Protein AF-A0A3B3VRU5-F1 (afdb_monomer)

Mean predicted aligned error: 12.96 Å

Solvent-accessible surface area (backbone atoms only — not comparable to full-atom values): 30588 Å² total; per-residue (Å²): 140,82,87,90,86,88,90,86,88,82,82,85,86,80,84,82,87,78,90,62,66,72,64,55,58,58,60,64,69,79,74,70,94,53,75,70,61,56,57,57,50,51,57,49,54,54,57,49,52,60,50,53,62,62,59,67,73,73,81,79,79,92,78,93,74,92,75,84,75,77,78,75,64,92,66,73,77,79,86,73,82,81,78,83,82,79,80,85,80,84,88,79,90,84,91,72,79,71,61,56,60,52,54,52,51,54,49,52,51,52,47,51,54,46,44,60,62,65,55,68,66,63,54,54,72,62,42,42,65,52,58,94,87,55,86,78,63,65,59,28,28,26,46,75,42,46,51,53,44,58,51,32,52,82,76,50,78,66,48,46,53,45,30,52,29,46,74,64,35,42,75,80,84,44,52,71,62,55,55,44,50,52,29,51,51,34,24,63,59,24,61,77,54,55,76,64,26,39,51,41,15,54,30,24,50,51,48,39,46,51,51,57,60,68,54,56,45,77,71,66,39,73,70,48,50,51,54,51,50,52,49,36,49,52,27,51,77,69,65,39,54,71,59,24,53,52,43,50,52,36,52,53,52,37,50,52,50,32,44,48,70,78,60,44,58,80,80,65,53,55,74,80,71,66,58,92,61,80,57,64,70,55,85,83,74,55,57,40,56,59,55,26,52,53,52,44,53,56,50,50,61,36,58,62,60,44,50,67,64,31,59,59,48,38,47,78,66,69,46,58,82,72,16,52,45,55,42,52,41,54,50,48,43,48,34,49,14,37,23,52,40,33,66,32,66,71,39,89,47,69,71,55,25,51,52,47,49,55,46,49,57,48,18,35,59,38,17,60,74,55,36,25,42,37,64,33,48,22,50,47,48,19,61,57,26,73,48,52,58,72,52,94,70,58,70,72,56,51,50,55,51,51,63,61,46,54,42,69,36,68,61,84,79,25,41,56,38,54,51,54,57,74,70,52,64,78,40,37,41,71,51,57,69,59,58,50,50,50,42,28,47,53,54,75,74,40,65,72,54,39,84,50,99,89,41,80,19,39,28,39,53,50,35,46,57,49,30,56,56,52,50,52,56,53,56,39,58,71,48,74,80,93,71,83,88,55,68,57,60,51,55,51,50,49,88,32,70,87,40,58,55,72,67,58,45,41,52,51,30,40,70,77,49,50,95,86,60,79,75,86,80,83,118

Nearest PDB structures (foldseek):
  6axf-assembly7_M  TM=8.400E-01  e=4.010E-14  Homo sapiens
  6axf-assembly1_A  TM=8.555E-01  e=6.215E-14  Homo sapiens
  6axf-assembly6_K  TM=8.590E-01  e=3.434E-13  Homo sapiens
  6axf-assembly5_I  TM=8.413E-01  e=1.027E-12  Homo sapiens
  6axg-assembly5_I  TM=7.985E-01  e=5.180E-10  Homo sapiens

Radius of gyration: 29.32 Å; Cα contacts (8 Å, |Δi|>4): 488; chains: 1; bounding box: 90×64×86 Å

Secondary structure (DSSP, 8-state):
----------PPPPPP----HHHHHHHGGGS---HHHHHHHHHHHHHHHHHHHHHTSS-S-------PPPPPS------PPPP----------SS-SSHHHHHHHHHHHHHHHHHH---HHHHHHTSEEPPTTS-S-SEEEE-HHHHHHHHTS---HHHHHHHHHHHHHGGGTS-HHHHHHHHHHHHHHHTTS-HHHHHHHHHHHHHHHHHHHT--GGG--HHHHHHHHHHHHHHHHTT-HHHHHHHHHHHHHHHHHHHHHHH-TTTTS-GGGS------S-TTTS-HHHHHHHHHHHHHHHHTT--HHHHHHHHHH--TTTSHHHHHHHHHHHHHHHHHHHHHHT-SSHHHHHHHHHHHHHHHHHHHHTTBHHHHHHHHHHHTSHHHHTS---HHHHHHHHHHHGGG--TTTTHHHHHHHHTPPSS-B--HHHHHHHHHHHHHHS-SEEEETTEEEEEHHHHHHHHHHHHHHHHHTSSPP-----HHHHHHHGGG-----HHHHHHHHHHHS-TTPPPTT--

InterPro domains:
  IPR000651 Ras-like guanine nucleotide exchange factor, N-terminal [PF00618] (139-192)
  IPR000651 Ras-like guanine nucleotide exchange factor, N-terminal [PS50212] (135-259)
  IPR000651 Ras-like guanine nucleotide exchange factor, N-terminal [SM00229] (134-255)
  IPR001895 Ras guanine-nucleotide exchange factors catalytic domain [PF00617] (290-464)
  IPR001895 Ras guanine-nucleotide exchange factors catalytic domain [PS50009] (287-515)
  IPR001895 Ras guanine-nucleotide exchange factors catalytic domain [SM00147] (283-516)
  IPR001895 Ras guanine-nucleotide exchange factors catalytic domain [cd00155] (283-511)
  IPR008937 Ras-like guanine nucleotide exchange factor [PTHR23113] (55-517)
  IPR019804 Ras guanine-nucleotide exchange factor, conserved site [PS00720] (429-462)
  IPR023578 Ras guanine nucleotide exchange factor domain superfamily [SSF48366] (108-517)
  IPR036964 Ras guanine-nucleotide exchange factor, catalytic domain superfamily [G3DSA:1.10.840.10] (280-523)

Structure (mmCIF, N/CA/C/O backbone):
data_AF-A0A3B3VRU5-F1
#
_entry.id   AF-A0A3B3VRU5-F1
#
loop_
_atom_site.group_PDB
_atom_site.id
_atom_site.type_symbol
_atom_site.label_atom_id
_atom_site.label_alt_id
_atom_site.label_comp_id
_atom_site.label_asym_id
_atom_site.label_entity_id
_atom_site.label_seq_id
_atom_site.pdbx_PDB_ins_code
_atom_site.Cartn_x
_atom_site.Cartn_y
_atom_site.Cartn_z
_atom_site.occupancy
_atom_site.B_iso_or_equiv
_atom_site.auth_seq_id
_atom_site.auth_comp_id
_atom_site.auth_asym_id
_atom_site.auth_atom_id
_atom_site.pdbx_PDB_model_num
ATOM 1 N N . MET A 1 1 ? 55.615 -1.677 40.868 1.00 34.28 1 MET A N 1
ATOM 2 C CA . MET A 1 1 ? 55.556 -2.682 39.788 1.00 34.28 1 MET A CA 1
ATOM 3 C C . MET A 1 1 ? 54.368 -3.572 40.085 1.00 34.28 1 MET A C 1
ATOM 5 O O . MET A 1 1 ? 54.437 -4.341 41.033 1.00 34.28 1 MET A O 1
ATOM 9 N N . SER A 1 2 ? 53.266 -3.378 39.364 1.00 26.11 2 SER A N 1
ATOM 10 C CA . SER A 1 2 ? 51.974 -4.005 39.660 1.00 26.11 2 SER A CA 1
ATOM 11 C C . SER A 1 2 ? 51.296 -4.407 38.347 1.00 26.11 2 SER A C 1
ATOM 13 O O . SER A 1 2 ? 51.233 -3.602 37.425 1.00 26.11 2 SER A O 1
ATOM 15 N N . SER A 1 3 ? 50.809 -5.642 38.269 1.00 33.75 3 SER A N 1
ATOM 16 C CA . SER A 1 3 ? 49.682 -6.074 37.409 1.00 33.75 3 SER A CA 1
ATOM 17 C C . SER A 1 3 ? 48.441 -6.255 38.318 1.00 33.75 3 SER A C 1
ATOM 19 O O . SER A 1 3 ? 48.655 -6.178 39.534 1.00 33.75 3 SER A O 1
ATOM 21 N N . PRO A 1 4 ? 47.198 -6.587 37.872 1.00 49.97 4 PRO A N 1
ATOM 22 C CA . PRO A 1 4 ? 46.569 -6.696 36.529 1.00 49.97 4 PRO A CA 1
ATOM 23 C C . PRO A 1 4 ? 45.154 -6.016 36.435 1.00 49.97 4 PRO A C 1
ATOM 25 O O . PRO A 1 4 ? 44.705 -5.446 37.424 1.00 49.97 4 PRO A O 1
ATOM 28 N N . LEU A 1 5 ? 44.439 -6.098 35.285 1.00 29.22 5 LEU A N 1
ATOM 29 C CA . LEU A 1 5 ? 42.984 -6.425 35.108 1.00 29.22 5 LEU A CA 1
ATOM 30 C C . LEU A 1 5 ? 42.350 -5.878 33.796 1.00 29.22 5 LEU A C 1
ATOM 32 O O . LEU A 1 5 ? 42.661 -4.783 33.339 1.00 29.22 5 LEU A O 1
ATOM 36 N N . SER A 1 6 ? 41.443 -6.680 33.220 1.00 31.48 6 SER A N 1
ATOM 37 C CA . SER A 1 6 ? 40.687 -6.503 31.957 1.00 31.48 6 SER A CA 1
ATOM 38 C C . SER A 1 6 ? 39.353 -5.701 32.137 1.00 31.48 6 SER A C 1
ATOM 40 O O . SER A 1 6 ? 39.215 -5.024 33.151 1.00 31.48 6 SER A O 1
ATOM 42 N N . PRO A 1 7 ? 38.359 -5.712 31.206 1.00 51.12 7 PRO A N 1
ATOM 43 C CA . PRO A 1 7 ? 37.972 -4.590 30.328 1.00 51.12 7 PRO A CA 1
ATOM 44 C C . PRO A 1 7 ? 36.558 -3.992 30.589 1.00 51.12 7 PRO A C 1
ATOM 46 O O . PRO A 1 7 ? 35.701 -4.642 31.183 1.00 51.12 7 PRO A O 1
ATOM 49 N N . SER A 1 8 ? 36.241 -2.792 30.067 1.00 28.70 8 SER A N 1
ATOM 50 C CA . SER A 1 8 ? 34.840 -2.319 29.948 1.00 28.70 8 SER A CA 1
ATOM 51 C C . SER A 1 8 ? 34.603 -1.357 28.766 1.00 28.70 8 SER A C 1
ATOM 53 O O . SER A 1 8 ? 35.506 -0.639 28.344 1.00 28.70 8 SER A O 1
ATOM 55 N N . LYS A 1 9 ? 33.384 -1.432 28.208 1.00 39.47 9 LYS A N 1
ATOM 56 C CA . LYS A 1 9 ? 32.845 -0.791 26.991 1.00 39.47 9 LYS A CA 1
ATOM 57 C C . LYS A 1 9 ? 32.364 0.651 27.234 1.00 39.47 9 LYS A C 1
ATOM 59 O O . LYS A 1 9 ? 31.626 0.837 28.193 1.00 39.47 9 LYS A O 1
ATOM 64 N N . THR A 1 10 ? 32.582 1.563 26.276 1.00 30.03 10 THR A N 1
ATOM 65 C CA . THR A 1 10 ? 31.644 2.643 25.860 1.00 30.03 10 THR A CA 1
ATOM 66 C C . THR A 1 10 ? 32.107 3.305 24.539 1.00 30.03 10 THR A C 1
ATOM 68 O O . THR A 1 10 ? 33.309 3.496 24.361 1.00 30.03 10 THR A O 1
ATOM 71 N N . PRO A 1 11 ? 31.200 3.665 23.602 1.00 31.05 11 PRO A N 1
ATOM 72 C CA . PRO A 1 11 ? 31.514 4.520 22.449 1.00 31.05 11 PRO A CA 1
ATOM 73 C C . PRO A 1 11 ? 31.487 6.026 22.821 1.00 31.05 11 PRO A C 1
ATOM 75 O O . PRO A 1 11 ? 30.917 6.381 23.856 1.00 31.05 11 PRO A O 1
ATOM 78 N N . PRO A 1 12 ? 32.106 6.916 22.014 1.00 33.03 12 PRO A N 1
ATOM 79 C CA . PRO A 1 12 ? 32.306 8.332 22.352 1.00 33.03 12 PRO A CA 1
ATOM 80 C C . PRO A 1 12 ? 31.008 9.170 22.288 1.00 33.03 12 PRO A C 1
ATOM 82 O O . PRO A 1 12 ? 30.035 8.747 21.660 1.00 33.03 12 PRO A O 1
ATOM 85 N N . PRO A 1 13 ? 30.966 10.358 22.932 1.00 32.22 13 PRO A N 1
ATOM 86 C CA . PRO A 1 13 ? 29.751 11.164 23.048 1.00 32.22 13 PRO A CA 1
ATOM 87 C C . PRO A 1 13 ? 29.382 11.881 21.738 1.00 32.22 13 PRO A C 1
ATOM 89 O O . PRO A 1 13 ? 30.245 12.269 20.952 1.00 32.22 13 PRO A O 1
ATOM 92 N N . LEU A 1 14 ? 28.076 12.083 21.534 1.00 29.88 14 LEU A N 1
ATOM 93 C CA . LEU A 1 14 ? 27.493 12.851 20.426 1.00 29.88 14 LEU A CA 1
ATOM 94 C C . LEU A 1 14 ? 27.728 14.374 20.591 1.00 29.88 14 LEU A C 1
ATOM 96 O O . LEU A 1 14 ? 27.819 14.844 21.727 1.00 29.88 14 LEU A O 1
ATOM 100 N N . PRO A 1 15 ? 27.764 15.171 19.501 1.00 29.55 15 PRO A N 1
ATOM 101 C CA . PRO A 1 15 ? 27.987 16.620 19.571 1.00 29.55 15 PRO A CA 1
ATOM 102 C C . PRO A 1 15 ? 26.777 17.398 20.123 1.00 29.55 15 PRO A C 1
ATOM 104 O O . PRO A 1 15 ? 25.624 17.017 19.916 1.00 29.55 15 PRO A O 1
ATOM 107 N N . GLU A 1 16 ? 27.032 18.538 20.776 1.00 36.09 16 GLU A N 1
ATOM 108 C CA . GLU A 1 16 ? 26.007 19.408 21.374 1.00 36.09 16 GLU A CA 1
ATOM 109 C C . GLU A 1 16 ? 25.096 20.110 20.342 1.00 36.09 16 GLU A C 1
ATOM 111 O O . GLU A 1 16 ? 25.542 20.626 19.313 1.00 36.09 16 GLU A O 1
ATOM 116 N N . LYS A 1 17 ? 23.794 20.203 20.666 1.00 34.09 17 LYS A N 1
ATOM 117 C CA . LYS A 1 17 ? 22.774 20.953 19.908 1.00 34.09 17 LYS A CA 1
ATOM 118 C C . LYS A 1 17 ? 23.107 22.453 19.875 1.00 34.09 17 LYS A C 1
ATOM 120 O O . LYS A 1 17 ? 22.887 23.160 20.859 1.00 34.09 17 LYS A O 1
ATOM 125 N N . LYS A 1 18 ? 23.554 22.977 18.730 1.00 31.97 18 LYS A N 1
ATOM 126 C CA . LYS A 1 18 ? 23.749 24.424 18.540 1.00 31.97 18 LYS A CA 1
ATOM 127 C C . LYS A 1 18 ? 22.417 25.172 18.376 1.00 31.97 18 LYS A C 1
ATOM 129 O O . LYS A 1 18 ? 21.636 24.920 17.462 1.00 31.97 18 LYS A O 1
ATOM 134 N N . ARG A 1 19 ? 22.196 26.136 19.275 1.00 38.50 19 ARG A N 1
ATOM 135 C CA . ARG A 1 19 ? 21.151 27.173 19.267 1.00 38.50 19 ARG A CA 1
ATOM 136 C C . ARG A 1 19 ? 21.470 28.258 18.224 1.00 38.50 19 ARG A C 1
ATOM 138 O O . ARG A 1 19 ? 22.188 29.182 18.572 1.00 38.50 19 ARG A O 1
ATOM 145 N N . HIS A 1 20 ? 20.917 28.224 17.006 1.00 41.47 20 HIS A N 1
ATOM 146 C CA . HIS A 1 20 ? 21.046 29.373 16.073 1.00 41.47 20 HIS A CA 1
ATOM 147 C C . HIS A 1 20 ? 19.795 29.729 15.244 1.00 41.47 20 HIS A C 1
ATOM 149 O O . HIS A 1 20 ? 19.889 30.504 14.303 1.00 41.47 20 HIS A O 1
ATOM 155 N N . ILE A 1 21 ? 18.595 29.268 15.611 1.00 36.03 21 ILE A N 1
ATOM 156 C CA . ILE A 1 21 ? 17.355 29.689 14.918 1.00 36.03 21 ILE A CA 1
ATOM 157 C C . ILE A 1 21 ? 16.842 31.058 15.405 1.00 36.03 21 ILE A C 1
ATOM 159 O O . ILE A 1 21 ? 16.343 31.856 14.616 1.00 36.03 21 ILE A O 1
ATOM 163 N N . HIS A 1 22 ? 17.019 31.382 16.690 1.00 37.22 22 HIS A N 1
ATOM 164 C CA . HIS A 1 22 ? 16.483 32.625 17.260 1.00 37.22 22 HIS A CA 1
ATOM 165 C C . HIS A 1 22 ? 17.224 33.897 16.811 1.00 37.22 22 HIS A C 1
ATOM 167 O O . HIS A 1 22 ? 16.592 34.942 16.692 1.00 37.22 22 HIS A O 1
ATOM 173 N N . GLN A 1 23 ? 18.528 33.821 16.516 1.00 36.34 23 GLN A N 1
ATOM 174 C CA . GLN A 1 23 ? 19.298 34.966 16.002 1.00 36.34 23 GLN A CA 1
ATOM 175 C C . GLN A 1 23 ? 19.012 35.249 14.521 1.00 36.34 23 GLN A C 1
ATOM 177 O O . GLN A 1 23 ? 18.953 36.411 14.129 1.00 36.34 23 GLN A O 1
ATOM 182 N N . TYR A 1 24 ? 18.758 34.208 13.721 1.00 36.25 24 TYR A N 1
ATOM 183 C CA . TYR A 1 24 ? 18.378 34.348 12.313 1.00 36.25 24 TYR A CA 1
ATOM 184 C C . TYR A 1 24 ? 16.998 35.012 12.162 1.00 36.25 24 TYR A C 1
ATOM 186 O O . TYR A 1 24 ? 16.831 35.952 11.390 1.00 36.25 24 TYR A O 1
ATOM 194 N N . LEU A 1 25 ? 16.028 34.616 12.994 1.00 37.03 25 LEU A N 1
ATOM 195 C CA . LEU A 1 25 ? 14.674 35.187 12.978 1.00 37.03 25 LEU A CA 1
ATOM 196 C C . LEU A 1 25 ? 14.612 36.644 13.464 1.00 37.03 25 LEU A C 1
ATOM 198 O O . LEU A 1 25 ? 13.723 37.391 13.059 1.00 37.03 25 LEU A O 1
ATOM 202 N N . GLN A 1 26 ? 15.555 37.064 14.311 1.00 39.06 26 GLN A N 1
ATOM 203 C CA . GLN A 1 26 ? 15.645 38.450 14.768 1.00 39.06 26 GLN A CA 1
ATOM 204 C C . GLN A 1 26 ? 16.220 39.369 13.676 1.00 39.06 26 GLN A C 1
ATOM 206 O O . GLN A 1 26 ? 15.768 40.505 13.544 1.00 39.06 26 GLN A O 1
ATOM 211 N N . PHE A 1 27 ? 17.128 38.857 12.839 1.00 36.03 27 PHE A N 1
ATOM 212 C CA . PHE A 1 27 ? 17.710 39.579 11.703 1.00 36.03 27 PHE A CA 1
ATOM 213 C C . PHE A 1 27 ? 16.701 39.814 10.563 1.00 36.03 27 PHE A C 1
ATOM 215 O O . PHE A 1 27 ? 16.654 40.897 9.989 1.00 36.03 27 PHE A O 1
ATOM 222 N N . CYS A 1 28 ? 15.814 38.852 10.286 1.00 35.50 28 CYS A N 1
ATOM 223 C CA . CYS A 1 28 ? 14.777 39.000 9.253 1.00 35.50 28 CYS A CA 1
ATOM 224 C C . CYS A 1 28 ? 13.657 39.994 9.622 1.00 35.50 28 CYS A C 1
ATOM 226 O O . CYS A 1 28 ? 12.897 40.412 8.754 1.00 35.50 28 CYS A O 1
ATOM 228 N N . SER A 1 29 ? 13.538 40.380 10.897 1.00 40.06 29 SER A N 1
ATOM 229 C CA . SER A 1 29 ? 12.458 41.259 11.375 1.00 40.06 29 SER A CA 1
ATOM 230 C C . SER A 1 29 ? 12.711 42.754 11.155 1.00 40.06 29 SER A C 1
ATOM 232 O O . SER A 1 29 ? 11.785 43.553 11.280 1.00 40.06 29 SER A O 1
ATOM 234 N N . THR A 1 30 ? 13.939 43.150 10.812 1.00 36.44 30 THR A N 1
ATOM 235 C CA . THR A 1 30 ? 14.315 44.565 10.651 1.00 36.44 30 THR A CA 1
ATOM 236 C C . THR A 1 30 ? 14.252 45.072 9.209 1.00 36.44 30 THR A C 1
ATOM 238 O O . THR A 1 30 ? 14.531 46.247 8.988 1.00 36.44 30 THR A O 1
ATOM 241 N N . SER A 1 31 ? 13.871 44.232 8.238 1.00 36.88 31 SER A N 1
ATOM 242 C CA . SER A 1 31 ? 14.140 44.518 6.817 1.00 36.88 31 SER A CA 1
ATOM 243 C C . SER A 1 31 ? 12.941 44.438 5.862 1.00 36.88 31 SER A C 1
ATOM 245 O O . SER A 1 31 ? 13.142 44.580 4.662 1.00 36.88 31 SER A O 1
ATOM 247 N N . SER A 1 32 ? 11.701 44.246 6.327 1.00 33.94 32 SER A N 1
ATOM 248 C CA . SER A 1 32 ? 10.540 44.138 5.422 1.00 33.94 32 SER A CA 1
ATOM 249 C C . SER A 1 32 ? 9.466 45.194 5.698 1.00 33.94 32 SER A C 1
ATOM 251 O O . SER A 1 32 ? 8.783 45.151 6.721 1.00 33.94 32 SER A O 1
ATOM 253 N N . THR A 1 33 ? 9.276 46.109 4.751 1.00 36.38 33 THR A N 1
ATOM 254 C CA . THR A 1 33 ? 8.249 47.166 4.720 1.00 36.38 33 THR A CA 1
ATOM 255 C C . THR A 1 33 ? 6.946 46.717 4.036 1.00 36.38 33 THR A C 1
ATOM 257 O O . THR A 1 33 ? 6.311 47.504 3.340 1.00 36.38 33 THR A O 1
ATOM 260 N N . ASP A 1 34 ? 6.514 45.465 4.237 1.00 36.16 34 ASP A N 1
ATOM 261 C CA . ASP A 1 34 ? 5.247 44.952 3.687 1.00 36.16 34 ASP A CA 1
ATOM 262 C C . ASP A 1 34 ? 4.139 44.891 4.772 1.00 36.16 34 ASP A C 1
ATOM 264 O O . ASP A 1 34 ? 4.227 44.088 5.711 1.00 36.16 34 ASP A O 1
ATOM 268 N N . PRO A 1 35 ? 3.075 45.718 4.678 1.00 35.81 35 PRO A N 1
ATOM 269 C CA . PRO A 1 35 ? 1.989 45.773 5.662 1.00 35.81 35 PRO A CA 1
ATOM 270 C C . PRO A 1 35 ? 1.140 44.493 5.764 1.00 35.81 35 PRO A C 1
ATOM 272 O O . PRO A 1 35 ? 0.419 44.317 6.751 1.00 35.81 35 PRO A O 1
ATOM 275 N N . SER A 1 36 ? 1.207 43.586 4.783 1.00 37.16 36 SER A N 1
ATOM 276 C CA . SER A 1 36 ? 0.419 42.343 4.778 1.00 37.16 36 SER A CA 1
ATOM 277 C C . SER A 1 36 ? 0.991 41.269 5.720 1.00 37.16 36 SER A C 1
ATOM 279 O O . SER A 1 36 ? 0.237 40.543 6.380 1.00 37.16 36 SER A O 1
ATOM 281 N N . ALA A 1 37 ? 2.317 41.239 5.889 1.00 37.03 37 ALA A N 1
ATOM 282 C CA . ALA A 1 37 ? 3.015 40.307 6.774 1.00 37.03 37 ALA A CA 1
ATOM 283 C C . ALA A 1 37 ? 2.797 40.635 8.264 1.00 37.03 37 ALA A C 1
ATOM 285 O O . ALA A 1 37 ? 2.661 39.736 9.098 1.00 37.03 37 ALA A O 1
ATOM 286 N N . VAL A 1 38 ? 2.678 41.924 8.605 1.00 40.56 38 VAL A N 1
ATOM 287 C CA . VAL A 1 38 ? 2.498 42.402 9.988 1.00 40.56 38 VAL A CA 1
ATOM 288 C C . VAL A 1 38 ? 1.123 42.014 10.555 1.00 40.56 38 VAL A C 1
ATOM 290 O O . VAL A 1 38 ? 1.028 41.607 11.715 1.00 40.56 38 VAL A O 1
ATOM 293 N N . SER A 1 39 ? 0.065 42.047 9.734 1.00 37.56 39 SER A N 1
ATOM 294 C CA . SER A 1 39 ? -1.302 41.678 10.148 1.00 37.56 39 SER A CA 1
ATOM 295 C C . SER A 1 39 ? -1.451 40.173 10.419 1.00 37.56 39 SER A C 1
ATOM 297 O O . SER A 1 39 ? -2.087 39.760 11.397 1.00 37.56 39 SER A O 1
ATOM 299 N N . PHE A 1 40 ? -0.791 39.337 9.609 1.00 37.28 40 PHE A N 1
ATOM 300 C CA . PHE A 1 40 ? -0.742 37.889 9.820 1.00 37.28 40 PHE A CA 1
ATOM 301 C C . PHE A 1 40 ? 0.038 37.537 11.102 1.00 37.28 40 PHE A C 1
ATOM 303 O O . PHE A 1 40 ? -0.410 36.711 11.901 1.00 37.28 40 PHE A O 1
ATOM 310 N N . TYR A 1 41 ? 1.147 38.239 11.369 1.00 38.81 41 TYR A N 1
ATOM 311 C CA . TYR A 1 41 ? 1.966 38.041 12.570 1.00 38.81 41 TYR A CA 1
ATOM 312 C C . TYR A 1 41 ? 1.297 38.545 13.862 1.00 38.81 41 TYR A C 1
ATOM 314 O O . TYR A 1 41 ? 1.466 37.943 14.925 1.00 38.81 41 TYR A O 1
ATOM 322 N N . GLN A 1 42 ? 0.483 39.605 13.796 1.00 35.25 42 GLN A N 1
ATOM 323 C CA . GLN A 1 42 ? -0.327 40.061 14.933 1.00 35.25 42 GLN A CA 1
ATOM 324 C C . GLN A 1 42 ? -1.425 39.054 15.299 1.00 35.25 42 GLN A C 1
ATOM 326 O O . GLN A 1 42 ? -1.607 38.776 16.485 1.00 35.25 42 GLN A O 1
ATOM 331 N N . LYS A 1 43 ? -2.088 38.429 14.313 1.00 39.66 43 LYS A N 1
ATOM 332 C CA . LYS A 1 43 ? -3.032 37.319 14.559 1.00 39.66 43 LYS A CA 1
ATOM 333 C C . LYS A 1 43 ? -2.345 36.089 15.160 1.00 39.66 43 LYS A C 1
ATOM 335 O O . LYS A 1 43 ? -2.922 35.436 16.029 1.00 39.66 43 LYS A O 1
ATOM 340 N N . TYR A 1 44 ? -1.107 35.807 14.753 1.00 35.62 44 TYR A N 1
ATOM 341 C CA . TYR A 1 44 ? -0.309 34.715 15.313 1.00 35.62 44 TYR A CA 1
ATOM 342 C C . TYR A 1 44 ? 0.115 34.985 16.772 1.00 35.62 44 TYR A C 1
ATOM 344 O O . TYR A 1 44 ? -0.056 34.123 17.631 1.00 35.62 44 TYR A O 1
ATOM 352 N N . LYS A 1 45 ? 0.559 36.209 17.102 1.00 32.06 45 LYS A N 1
ATOM 353 C CA . LYS A 1 45 ? 0.917 36.609 18.481 1.00 32.06 45 LYS A CA 1
ATOM 354 C C . LYS A 1 45 ? -0.264 36.646 19.457 1.00 32.06 45 LYS A C 1
ATOM 356 O O . LYS A 1 45 ? -0.052 36.467 20.654 1.00 32.06 45 LYS A O 1
ATOM 361 N N . VAL A 1 46 ? -1.484 36.909 18.985 1.00 39.09 46 VAL A N 1
ATOM 362 C CA . VAL A 1 46 ? -2.690 36.840 19.833 1.00 39.09 46 VAL A CA 1
ATOM 363 C C . VAL A 1 46 ? -3.008 35.380 20.175 1.00 39.09 46 VAL A C 1
ATOM 365 O O . VAL A 1 46 ? -3.160 35.069 21.350 1.00 39.09 46 VAL A O 1
ATOM 368 N N . ARG A 1 47 ? -2.934 34.462 19.197 1.00 34.16 47 ARG A N 1
ATOM 369 C CA . ARG A 1 47 ? -3.073 33.010 19.438 1.00 34.16 47 ARG A CA 1
ATOM 370 C C . ARG A 1 47 ? -1.998 32.429 20.361 1.00 34.16 47 ARG A C 1
ATOM 372 O O . ARG A 1 47 ? -2.296 31.532 21.140 1.00 34.16 47 ARG A O 1
ATOM 379 N N . GLN A 1 48 ? -0.768 32.940 20.295 1.00 30.75 48 GLN A N 1
ATOM 380 C CA . GLN A 1 48 ? 0.326 32.469 21.147 1.00 30.75 48 GLN A CA 1
ATOM 381 C C . GLN A 1 48 ? 0.195 32.969 22.598 1.00 30.75 48 GLN A C 1
ATOM 383 O O . GLN A 1 48 ? 0.487 32.223 23.524 1.00 30.75 48 GLN A O 1
ATOM 388 N N . ARG A 1 49 ? -0.347 34.180 22.824 1.00 32.94 49 ARG A N 1
ATOM 389 C CA . ARG A 1 49 ? -0.664 34.668 24.182 1.00 32.94 49 ARG A CA 1
ATOM 390 C C . ARG A 1 49 ? -1.790 33.875 24.855 1.00 32.94 49 ARG A C 1
ATOM 392 O O . ARG A 1 49 ? -1.745 33.689 26.070 1.00 32.94 49 ARG A O 1
ATOM 399 N N . ASP A 1 50 ? -2.748 33.374 24.076 1.00 36.03 50 ASP A N 1
ATOM 400 C CA . ASP A 1 50 ? -3.824 32.508 24.577 1.00 36.03 50 ASP A CA 1
ATOM 401 C C . ASP A 1 50 ? -3.317 31.088 24.903 1.00 36.03 50 ASP A C 1
ATOM 403 O O . ASP A 1 50 ? -3.812 30.458 25.837 1.00 36.03 50 ASP A O 1
ATOM 407 N N . GLN A 1 51 ? -2.274 30.609 24.209 1.00 36.12 51 GLN A N 1
ATOM 408 C CA . GLN A 1 51 ? -1.589 29.345 24.524 1.00 36.12 51 GLN A CA 1
ATOM 409 C C . GLN A 1 51 ? -0.635 29.462 25.727 1.00 36.12 51 GLN A C 1
ATOM 411 O O . GLN A 1 51 ? -0.632 28.583 26.588 1.00 36.12 51 GLN A O 1
ATOM 416 N N . ASP A 1 52 ? 0.108 30.564 25.867 1.00 31.16 52 ASP A N 1
ATOM 417 C CA . ASP A 1 52 ? 1.025 30.770 27.002 1.00 31.16 52 ASP A CA 1
ATOM 418 C C . ASP A 1 52 ? 0.277 31.039 28.323 1.00 31.16 52 ASP A C 1
ATOM 420 O O . ASP A 1 52 ? 0.770 30.702 29.402 1.00 31.16 52 ASP A O 1
ATOM 424 N N . SER A 1 53 ? -0.951 31.568 28.252 1.00 32.12 53 SER A N 1
ATOM 425 C CA . SER A 1 53 ? -1.827 31.738 29.423 1.00 32.12 53 SER A CA 1
ATOM 426 C C . SER A 1 53 ? -2.406 30.406 29.924 1.00 32.12 53 SER A C 1
ATOM 428 O O . SER A 1 53 ? -2.705 30.274 31.109 1.00 32.12 53 SER A O 1
ATOM 430 N N . ALA A 1 54 ? -2.518 29.399 29.047 1.00 34.09 54 ALA A N 1
ATOM 431 C CA . ALA A 1 54 ? -2.917 28.041 29.416 1.00 34.09 54 ALA A CA 1
ATOM 432 C C . ALA A 1 54 ? -1.749 27.219 29.995 1.00 34.09 54 ALA A C 1
ATOM 434 O O . ALA A 1 54 ? -1.973 26.365 30.848 1.00 34.09 54 ALA A O 1
ATOM 435 N N . HIS A 1 55 ? -0.506 27.514 29.598 1.00 32.50 55 HIS A N 1
ATOM 436 C CA . HIS A 1 55 ? 0.691 26.818 30.084 1.00 32.50 55 HIS A CA 1
ATOM 437 C C . HIS A 1 55 ? 1.244 27.336 31.426 1.00 32.50 55 HIS A C 1
ATOM 439 O O . HIS A 1 55 ? 2.058 26.652 32.046 1.00 32.50 55 HIS A O 1
ATOM 445 N N . GLN A 1 56 ? 0.800 28.495 31.930 1.00 27.80 56 GLN A N 1
ATOM 446 C CA . GLN A 1 56 ? 1.252 29.014 33.234 1.00 27.80 56 GLN A CA 1
ATOM 447 C C . GLN A 1 56 ? 0.499 28.465 34.457 1.00 27.80 56 GLN A C 1
ATOM 449 O O . GLN A 1 56 ? 0.954 28.691 35.577 1.00 27.80 56 GLN A O 1
ATOM 454 N N . LEU A 1 57 ? -0.591 27.704 34.287 1.00 30.23 57 LEU A N 1
ATOM 455 C CA . LEU A 1 57 ? -1.261 27.035 35.415 1.00 30.23 57 LEU A CA 1
ATOM 456 C C . LEU A 1 57 ? -0.775 25.599 35.689 1.00 30.23 57 LEU A C 1
ATOM 458 O O . LEU A 1 57 ? -1.121 25.050 36.732 1.00 30.23 57 LEU A O 1
ATOM 462 N N . ASP A 1 58 ? 0.063 25.016 34.825 1.00 29.91 58 ASP A N 1
ATOM 463 C CA . ASP A 1 58 ? 0.551 23.631 34.969 1.00 29.91 58 ASP A CA 1
ATOM 464 C C . ASP A 1 58 ? 1.825 23.494 35.829 1.00 29.91 58 ASP A C 1
ATOM 466 O O . ASP A 1 58 ? 2.248 22.385 36.159 1.00 29.91 58 ASP A O 1
ATOM 470 N N . HIS A 1 59 ? 2.436 24.600 36.264 1.00 27.81 59 HIS A N 1
ATOM 471 C CA . HIS A 1 59 ? 3.622 24.573 37.123 1.00 27.81 59 HIS A CA 1
ATOM 472 C C . HIS A 1 59 ? 3.296 24.851 38.589 1.00 27.81 59 HIS A C 1
ATOM 474 O O . HIS A 1 59 ? 3.818 25.793 39.161 1.00 27.81 59 HIS A O 1
ATOM 480 N N . LEU A 1 60 ? 2.477 24.006 39.216 1.00 27.41 60 LEU A N 1
ATOM 481 C CA . LEU A 1 60 ? 2.478 23.780 40.668 1.00 27.41 60 LEU A CA 1
ATOM 482 C C . LEU A 1 60 ? 1.748 22.457 40.953 1.00 27.41 60 LEU A C 1
ATOM 484 O O . LEU A 1 60 ? 0.550 22.442 41.209 1.00 27.41 60 LEU A O 1
ATOM 488 N N . THR A 1 61 ? 2.458 21.331 40.860 1.00 26.34 61 THR A N 1
ATOM 489 C CA . THR A 1 61 ? 2.473 20.222 41.842 1.00 26.34 61 THR A CA 1
ATOM 490 C C . THR A 1 61 ? 3.154 18.995 41.233 1.00 26.34 61 THR A C 1
ATOM 492 O O . THR A 1 61 ? 2.675 18.342 40.315 1.00 26.34 61 THR A O 1
ATOM 495 N N . THR A 1 62 ? 4.331 18.699 41.767 1.00 28.17 62 THR A N 1
ATOM 496 C CA . THR A 1 62 ? 5.129 17.503 41.507 1.00 28.17 62 THR A CA 1
ATOM 497 C C . THR A 1 62 ? 4.515 16.277 42.184 1.00 28.17 62 THR A C 1
ATOM 499 O O . THR A 1 62 ? 4.276 16.302 43.390 1.00 28.17 62 THR A O 1
ATOM 502 N N . GLY A 1 63 ? 4.350 15.188 41.433 1.00 22.23 63 GLY A N 1
ATOM 503 C CA . GLY A 1 63 ? 4.034 13.855 41.949 1.00 22.23 63 GLY A CA 1
ATOM 504 C C . GLY A 1 63 ? 4.318 12.790 40.888 1.00 22.23 63 GLY A C 1
ATOM 505 O O . GLY A 1 63 ? 3.634 12.720 39.875 1.00 22.23 63 GLY A O 1
ATOM 506 N N . SER A 1 64 ? 5.377 12.014 41.102 1.00 26.91 64 SER A N 1
ATOM 507 C CA . SER A 1 64 ? 5.992 11.078 40.156 1.00 26.91 64 SER A CA 1
ATOM 508 C C . SER A 1 64 ? 5.122 9.866 39.785 1.00 26.91 64 SER A C 1
ATOM 510 O O . SER A 1 64 ? 4.693 9.131 40.670 1.00 26.91 64 SER A O 1
ATOM 512 N N . ALA A 1 65 ? 4.979 9.592 38.482 1.00 23.20 65 ALA A N 1
ATOM 513 C CA . ALA A 1 65 ? 4.823 8.256 37.881 1.00 23.20 65 ALA A CA 1
ATOM 514 C C . ALA A 1 65 ? 5.118 8.336 36.361 1.00 23.20 65 ALA A C 1
ATOM 516 O O . ALA A 1 65 ? 4.789 9.354 35.746 1.00 23.20 65 ALA A O 1
ATOM 517 N N . PRO A 1 66 ? 5.744 7.319 35.735 1.00 24.28 66 PRO A N 1
ATOM 518 C CA . PRO A 1 66 ? 6.106 7.366 34.321 1.00 24.28 66 PRO A CA 1
ATOM 519 C C . PRO A 1 66 ? 4.859 7.119 33.458 1.00 24.28 66 PRO A C 1
ATOM 521 O O . PRO A 1 66 ? 4.226 6.073 33.556 1.00 24.28 66 PRO A O 1
ATOM 524 N N . SER A 1 67 ? 4.489 8.091 32.624 1.00 24.61 67 SER A N 1
ATOM 525 C CA . SER A 1 67 ? 3.382 7.973 31.671 1.00 24.61 67 SER A CA 1
ATOM 526 C C . SER A 1 67 ? 3.946 7.699 30.282 1.00 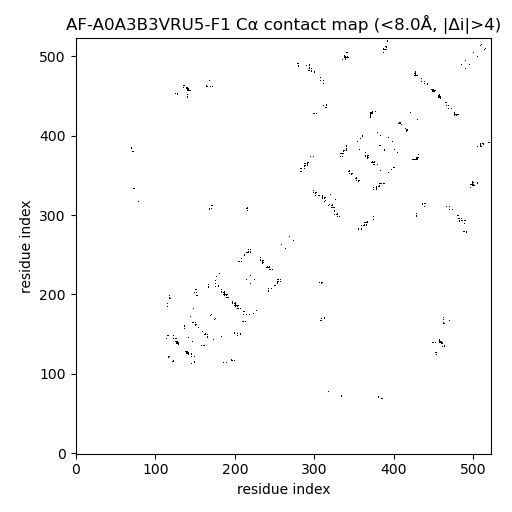24.61 67 SER A C 1
ATOM 528 O O . SER A 1 67 ? 4.599 8.563 29.699 1.00 24.61 67 SER A O 1
ATOM 530 N N . VAL A 1 68 ? 3.655 6.520 29.734 1.00 32.53 68 VAL A N 1
ATOM 531 C CA . VAL A 1 68 ? 3.703 6.286 28.285 1.00 32.53 68 VAL A CA 1
ATOM 532 C C . VAL A 1 68 ? 2.602 7.153 27.666 1.00 32.53 68 VAL A C 1
ATOM 534 O O . VAL A 1 68 ? 1.466 7.159 28.144 1.00 32.53 68 VAL A O 1
ATOM 537 N N . GLY A 1 69 ? 2.964 7.993 26.696 1.00 30.94 69 GLY A N 1
ATOM 538 C CA . GLY A 1 69 ? 2.028 8.899 26.030 1.00 30.94 69 GLY A CA 1
ATOM 539 C C . GLY A 1 69 ? 1.023 8.140 25.153 1.00 30.94 69 GLY A C 1
ATOM 540 O O . GLY A 1 69 ? 1.315 7.025 24.725 1.00 30.94 69 GLY A O 1
ATOM 541 N N . PRO A 1 70 ? -0.157 8.718 24.874 1.00 36.44 70 PRO A N 1
ATOM 542 C CA . PRO A 1 70 ? -1.138 8.093 23.999 1.00 36.44 70 PRO A CA 1
ATOM 543 C C . PRO A 1 70 ? -0.587 7.919 22.578 1.00 36.44 70 PRO A C 1
ATOM 545 O O . PRO A 1 70 ? 0.023 8.841 22.033 1.00 36.44 70 PRO A O 1
ATOM 548 N N . PHE A 1 71 ? -0.836 6.757 21.968 1.00 41.22 71 PHE A N 1
ATOM 549 C CA . PHE A 1 71 ? -0.585 6.550 20.545 1.00 41.22 71 PHE A CA 1
ATOM 550 C C . PHE A 1 71 ? -1.487 7.493 19.740 1.00 41.22 71 PHE A C 1
ATOM 552 O O . PHE A 1 71 ? -2.710 7.463 19.925 1.00 41.22 71 PHE A O 1
ATOM 559 N N . PRO A 1 72 ? -0.937 8.336 18.854 1.00 32.22 72 PRO A N 1
ATOM 560 C CA . PRO A 1 72 ? -1.778 9.048 17.915 1.00 32.22 72 PRO A CA 1
ATOM 561 C C . PRO A 1 72 ? -2.412 8.019 16.963 1.00 32.22 72 PRO A C 1
ATOM 563 O O . PRO A 1 72 ? -1.763 7.053 16.554 1.00 32.22 72 PRO A O 1
ATOM 566 N N . ALA A 1 73 ? -3.678 8.244 16.586 1.00 34.75 73 ALA A N 1
ATOM 567 C CA . ALA A 1 73 ? -4.233 7.723 15.328 1.00 34.75 73 ALA A CA 1
ATOM 568 C C . ALA A 1 73 ? -3.214 7.971 14.196 1.00 34.75 73 ALA A C 1
ATOM 570 O O . ALA A 1 73 ? -2.390 8.865 14.390 1.00 34.75 73 ALA A O 1
ATOM 571 N N . PRO A 1 74 ? -3.215 7.242 13.061 1.00 34.53 74 PRO A N 1
ATOM 572 C CA . PRO A 1 74 ? -2.258 7.466 11.979 1.00 34.53 74 PRO A CA 1
ATOM 573 C C . PRO A 1 74 ? -2.291 8.939 11.566 1.00 34.53 74 PRO A C 1
ATOM 575 O O . PRO A 1 74 ? -3.114 9.384 10.772 1.00 34.53 74 PRO A O 1
ATOM 578 N N . ALA A 1 75 ? -1.412 9.720 12.181 1.00 35.84 75 ALA A N 1
ATOM 579 C CA . ALA A 1 75 ? -1.236 11.111 11.894 1.00 35.84 75 ALA A CA 1
ATOM 580 C C . ALA A 1 75 ? -0.314 11.069 10.699 1.00 35.84 75 ALA A C 1
ATOM 582 O O . ALA A 1 75 ? 0.854 10.683 10.815 1.00 35.84 75 ALA A O 1
ATOM 583 N N . LEU A 1 76 ? -0.880 11.402 9.541 1.00 36.72 76 LEU A N 1
ATOM 584 C CA . LEU A 1 76 ? -0.085 11.726 8.374 1.00 36.72 76 LEU A CA 1
ATOM 585 C C . LEU A 1 76 ? 1.035 12.663 8.844 1.00 36.72 76 LEU A C 1
ATOM 587 O O . LEU A 1 76 ? 0.749 13.611 9.591 1.00 36.72 76 LEU A O 1
ATOM 591 N N . PRO A 1 77 ? 2.302 12.387 8.495 1.00 32.75 77 PRO A N 1
ATOM 592 C CA . PRO A 1 77 ? 3.391 13.265 8.884 1.00 32.75 77 PRO A CA 1
ATOM 593 C C . PRO A 1 77 ? 3.035 14.709 8.494 1.00 32.75 77 PRO A C 1
ATOM 595 O O . PRO A 1 77 ? 2.438 14.929 7.439 1.00 32.75 77 PRO A O 1
ATOM 598 N N . PRO A 1 78 ? 3.321 15.709 9.342 1.00 31.92 78 PRO A N 1
ATOM 599 C CA . PRO A 1 78 ? 2.892 17.074 9.071 1.00 31.92 78 PRO A CA 1
ATOM 600 C C . PRO A 1 78 ? 3.478 17.571 7.742 1.00 31.92 78 PRO A C 1
ATOM 602 O O . PRO A 1 78 ? 4.693 17.500 7.545 1.00 31.92 78 PRO A O 1
ATOM 605 N N . LYS A 1 79 ? 2.619 18.118 6.862 1.00 33.38 79 LYS A N 1
ATOM 606 C CA . LYS A 1 79 ? 3.003 18.764 5.594 1.00 33.38 79 LYS A CA 1
ATOM 607 C C . LYS A 1 79 ? 4.081 19.821 5.859 1.00 33.38 79 LYS A C 1
ATOM 609 O O . LYS A 1 79 ? 3.780 20.921 6.326 1.00 33.38 79 LYS A O 1
ATOM 614 N N . LYS A 1 80 ? 5.343 19.521 5.547 1.00 31.36 80 LYS A N 1
ATOM 615 C CA . LYS A 1 80 ? 6.379 20.553 5.425 1.00 31.36 80 LYS A CA 1
ATOM 616 C C . LYS A 1 80 ? 6.285 21.136 4.020 1.00 31.36 80 LYS A C 1
ATOM 618 O O . LYS A 1 80 ? 6.504 20.425 3.047 1.00 31.36 80 LYS A O 1
ATOM 623 N N . LYS A 1 81 ? 5.967 22.432 3.921 1.00 29.66 81 LYS A N 1
ATOM 624 C CA . LYS A 1 81 ? 6.179 23.206 2.690 1.00 29.66 81 LYS A CA 1
ATOM 625 C C . LYS A 1 81 ? 7.655 23.080 2.305 1.00 29.66 81 LYS A C 1
ATOM 627 O O . LYS A 1 81 ? 8.512 23.498 3.083 1.00 29.66 81 LYS A O 1
ATOM 632 N N . GLN A 1 82 ? 7.933 22.503 1.141 1.00 29.44 82 GLN A N 1
ATOM 633 C CA . GLN A 1 82 ? 9.232 22.643 0.495 1.00 29.44 82 GLN A CA 1
ATOM 634 C C . GLN A 1 82 ? 9.422 24.129 0.163 1.00 29.44 82 GLN A C 1
ATOM 636 O O . GLN A 1 82 ? 8.562 24.750 -0.457 1.00 29.44 82 GLN A O 1
ATOM 641 N N . GLN A 1 83 ? 10.496 24.715 0.689 1.00 28.42 83 GLN A N 1
ATOM 642 C CA . GLN A 1 83 ? 11.027 25.977 0.195 1.00 28.42 83 GLN A CA 1
ATOM 643 C C . GLN A 1 83 ? 11.836 25.648 -1.055 1.00 28.42 83 GLN A C 1
ATOM 645 O O . GLN A 1 83 ? 12.822 24.918 -0.962 1.00 28.42 83 GLN A O 1
ATOM 650 N N . ASP A 1 84 ? 11.407 26.186 -2.192 1.00 26.14 84 ASP A N 1
ATOM 651 C CA . ASP A 1 84 ? 12.231 26.287 -3.388 1.00 26.14 84 ASP A CA 1
ATOM 652 C C . ASP A 1 84 ? 13.470 27.123 -3.055 1.00 26.14 84 ASP A C 1
ATOM 654 O O . ASP A 1 84 ? 13.376 28.308 -2.727 1.00 26.14 84 ASP A O 1
ATOM 658 N N . THR A 1 85 ? 14.648 26.512 -3.116 1.00 25.78 85 THR A N 1
ATOM 659 C CA . THR A 1 85 ? 15.906 27.253 -3.196 1.00 25.78 85 THR A CA 1
ATOM 660 C C . THR A 1 85 ? 16.072 27.760 -4.624 1.00 25.78 85 THR A C 1
ATOM 662 O O . THR A 1 85 ? 16.588 27.049 -5.483 1.00 25.78 85 THR A O 1
ATOM 665 N N . GLN A 1 86 ? 15.631 28.996 -4.866 1.00 25.72 86 GLN A N 1
ATOM 666 C CA . GLN A 1 86 ? 16.162 29.832 -5.942 1.00 25.72 86 GLN A CA 1
ATOM 667 C C . GLN A 1 86 ? 17.618 30.172 -5.605 1.00 25.72 86 GLN A C 1
ATOM 669 O O . GLN A 1 86 ? 17.901 30.787 -4.579 1.00 25.72 86 GLN A O 1
ATOM 674 N N . SER A 1 87 ? 18.545 29.727 -6.448 1.00 26.53 87 SER A N 1
ATOM 675 C CA . SER A 1 87 ? 19.919 30.216 -6.460 1.00 26.53 87 SER A CA 1
ATOM 676 C C . SER A 1 87 ? 19.963 31.533 -7.233 1.00 26.53 87 SER A C 1
ATOM 678 O O . SER A 1 87 ? 19.804 31.531 -8.456 1.00 26.53 87 SER A O 1
ATOM 680 N N . ASP A 1 88 ? 20.175 32.636 -6.520 1.00 25.75 88 ASP A N 1
ATOM 681 C CA . ASP A 1 88 ? 20.512 33.934 -7.102 1.00 25.75 88 ASP A CA 1
ATOM 682 C C . ASP A 1 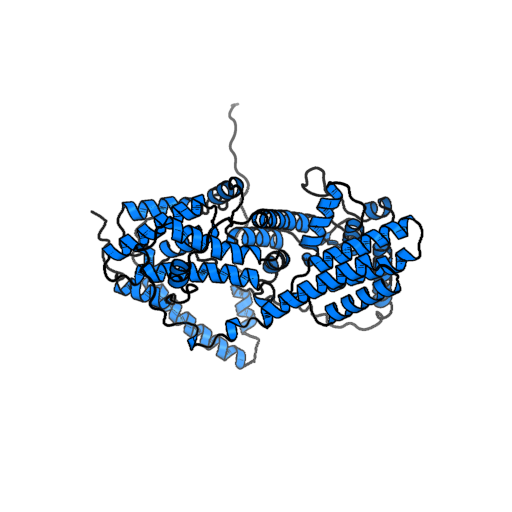88 ? 21.901 33.852 -7.755 1.00 25.75 88 ASP A C 1
ATOM 684 O O . ASP A 1 88 ? 22.914 33.699 -7.071 1.00 25.75 88 ASP A O 1
ATOM 688 N N . ASN A 1 89 ? 21.943 33.944 -9.085 1.00 27.61 89 ASN A N 1
ATOM 689 C CA . ASN A 1 89 ? 23.154 34.265 -9.835 1.00 27.61 89 ASN A CA 1
ATOM 690 C C . ASN A 1 89 ? 23.113 35.759 -10.154 1.00 27.61 89 ASN A C 1
ATOM 692 O O . ASN A 1 89 ? 22.307 36.197 -10.976 1.00 27.61 89 ASN A O 1
ATOM 696 N N . GLU A 1 90 ? 23.983 36.528 -9.501 1.00 28.47 90 GLU A N 1
ATOM 697 C CA . GLU A 1 90 ? 24.298 37.887 -9.925 1.00 28.47 90 GLU A CA 1
ATOM 698 C C . GLU A 1 90 ? 25.352 37.891 -11.040 1.00 28.47 90 GLU A C 1
ATOM 700 O O . GLU A 1 90 ? 26.219 37.026 -11.162 1.00 28.47 90 GLU A O 1
ATOM 705 N N . ASP A 1 91 ? 25.184 38.910 -11.866 1.00 26.42 91 ASP A N 1
ATOM 706 C CA . ASP A 1 91 ? 25.656 39.143 -13.217 1.00 26.42 91 ASP A CA 1
ATOM 707 C C . ASP A 1 91 ? 27.185 39.299 -13.351 1.00 26.42 91 ASP A C 1
ATOM 709 O O . ASP A 1 91 ? 27.821 40.088 -12.650 1.00 26.42 91 ASP A O 1
ATOM 713 N N . SER A 1 92 ? 27.768 38.615 -14.339 1.00 26.28 92 SER A N 1
ATOM 714 C CA . SER A 1 92 ? 28.923 39.131 -15.084 1.00 26.28 92 SER A CA 1
ATOM 715 C C . SER A 1 92 ? 28.890 38.599 -16.521 1.00 26.28 92 SER A C 1
ATOM 717 O O . SER A 1 92 ? 29.399 37.531 -16.848 1.00 26.28 92 SER A O 1
ATOM 719 N N . SER A 1 93 ? 28.236 39.369 -17.388 1.00 32.53 93 SER A N 1
ATOM 720 C CA . SER A 1 93 ? 28.443 39.374 -18.843 1.00 32.53 93 SER A CA 1
ATOM 721 C C . SER A 1 93 ? 29.948 39.532 -19.147 1.00 32.53 93 SER A C 1
ATOM 723 O O . SER A 1 93 ? 30.636 40.301 -18.482 1.00 32.53 93 SER A O 1
ATOM 725 N N . VAL A 1 94 ? 30.589 38.801 -20.063 1.00 36.22 94 VAL A N 1
ATOM 726 C CA . VAL A 1 94 ? 30.342 38.536 -21.492 1.00 36.22 94 VAL A CA 1
ATOM 727 C C . VAL A 1 94 ? 31.147 37.254 -21.862 1.00 36.22 94 VAL A C 1
ATOM 729 O O . VAL A 1 94 ? 32.156 37.001 -21.212 1.00 36.22 94 VAL A O 1
ATOM 732 N N . ASP A 1 95 ? 30.736 36.486 -22.891 1.00 34.75 95 ASP A N 1
ATOM 733 C CA . ASP A 1 95 ? 31.441 35.345 -23.560 1.00 34.75 95 ASP A CA 1
ATOM 734 C C . ASP A 1 95 ? 31.087 33.861 -23.254 1.00 34.75 95 ASP A C 1
ATOM 736 O O . ASP A 1 95 ? 31.903 32.975 -23.502 1.00 34.75 95 ASP A O 1
ATOM 740 N N . HIS A 1 96 ? 29.863 33.500 -22.836 1.00 35.12 96 HIS A N 1
ATOM 741 C CA . HIS A 1 96 ? 29.477 32.078 -22.620 1.00 35.12 96 HIS A CA 1
ATOM 742 C C . HIS A 1 96 ? 28.175 31.612 -23.311 1.00 35.12 96 HIS A C 1
ATOM 744 O O . HIS A 1 96 ? 27.376 30.900 -22.715 1.00 35.12 96 HIS A O 1
ATOM 750 N N . GLN A 1 97 ? 27.957 31.945 -24.589 1.00 33.59 97 GLN A N 1
ATOM 751 C CA . GLN A 1 97 ? 26.830 31.372 -25.360 1.00 33.59 97 GLN A CA 1
ATOM 752 C C . GLN A 1 97 ? 27.182 30.143 -26.217 1.00 33.59 97 GLN A C 1
ATOM 754 O O . GLN A 1 97 ? 26.279 29.425 -26.618 1.00 33.59 97 GLN A O 1
ATOM 759 N N . GLN A 1 98 ? 28.463 29.826 -26.450 1.00 37.19 98 GLN A N 1
ATOM 760 C CA . GLN A 1 98 ? 28.848 28.641 -27.247 1.00 37.19 98 GLN A CA 1
ATOM 761 C C . GLN A 1 98 ? 29.201 27.393 -26.416 1.00 37.19 98 GLN A C 1
ATOM 763 O O . GLN A 1 98 ? 29.195 26.288 -26.948 1.00 37.19 98 GLN A O 1
ATOM 768 N N . GLY A 1 99 ? 29.486 27.533 -25.115 1.00 32.53 99 GLY A N 1
ATOM 769 C CA . GLY A 1 99 ? 29.903 26.412 -24.254 1.00 32.53 99 GLY A CA 1
ATOM 770 C C . GLY A 1 99 ? 28.756 25.601 -23.631 1.00 32.53 99 GLY A C 1
ATOM 771 O O . GLY A 1 99 ? 28.929 24.409 -23.367 1.00 32.53 99 GLY A O 1
ATOM 772 N N . SER A 1 100 ? 27.583 26.212 -23.411 1.00 33.47 100 SER A N 1
ATOM 773 C CA . SER A 1 100 ? 26.437 25.532 -22.782 1.00 33.47 100 SER A CA 1
ATOM 774 C C . SER A 1 100 ? 25.649 24.676 -23.772 1.00 33.47 100 SER A C 1
ATOM 776 O O . SER A 1 100 ? 25.293 23.552 -23.433 1.00 33.47 100 SER A O 1
ATOM 778 N N . GLU A 1 101 ? 25.454 25.152 -25.007 1.00 37.00 101 GLU A N 1
ATOM 779 C CA . GLU A 1 101 ? 24.821 24.368 -26.077 1.00 37.00 101 GLU A CA 1
ATOM 780 C C . GLU A 1 101 ? 25.674 23.150 -26.456 1.00 37.00 101 GLU A C 1
ATOM 782 O O . GLU A 1 101 ? 25.140 22.071 -26.682 1.00 37.00 101 GLU A O 1
ATOM 787 N N . PHE A 1 102 ? 27.005 23.283 -26.457 1.00 32.97 102 PHE A N 1
ATOM 788 C CA . PHE A 1 102 ? 27.915 22.172 -26.747 1.00 32.97 102 PHE A CA 1
ATOM 789 C C . PHE A 1 102 ? 27.940 21.119 -25.624 1.00 32.97 102 PHE A C 1
ATOM 791 O O . PHE A 1 102 ? 28.005 19.927 -25.902 1.00 32.97 102 PHE A O 1
ATOM 798 N N . SER A 1 103 ? 27.834 21.537 -24.355 1.00 43.47 103 SER A N 1
ATOM 799 C CA . SER A 1 103 ? 27.765 20.602 -23.217 1.00 43.47 103 SER A CA 1
ATOM 800 C C . SER A 1 103 ? 26.409 19.895 -23.107 1.00 43.47 103 SER A C 1
ATOM 802 O O . SER A 1 103 ? 26.379 18.722 -22.751 1.00 43.47 103 SER A O 1
ATOM 804 N N . GLN A 1 104 ? 25.299 20.571 -23.437 1.00 46.16 104 GLN A N 1
ATOM 805 C CA . GLN A 1 104 ? 23.977 19.933 -23.528 1.00 46.16 104 GLN A CA 1
ATOM 806 C C . GLN A 1 104 ? 23.901 18.950 -24.696 1.00 46.16 104 GLN A C 1
ATOM 808 O O . GLN A 1 104 ? 23.432 17.835 -24.514 1.00 46.16 104 GLN A O 1
ATOM 813 N N . ARG A 1 105 ? 24.433 19.324 -25.863 1.00 46.38 105 ARG A N 1
ATOM 814 C CA . ARG A 1 105 ? 24.431 18.466 -27.052 1.00 46.38 105 ARG A CA 1
ATOM 815 C C . ARG A 1 105 ? 25.283 17.206 -26.879 1.00 46.38 105 ARG A C 1
ATOM 817 O O . ARG A 1 105 ? 24.839 16.136 -27.264 1.00 46.38 105 ARG A O 1
ATOM 824 N N . ASN A 1 106 ? 26.447 17.315 -26.231 1.00 56.66 106 ASN A N 1
ATOM 825 C CA . ASN A 1 106 ? 27.255 16.139 -25.881 1.00 56.66 106 ASN A CA 1
ATOM 826 C C . ASN A 1 106 ? 26.546 15.236 -24.854 1.00 56.66 106 ASN A C 1
ATOM 828 O O . ASN A 1 106 ? 26.657 14.021 -24.942 1.00 56.66 106 ASN A O 1
ATOM 832 N N . GLY A 1 107 ? 25.801 15.813 -23.902 1.00 63.41 107 GLY A N 1
ATOM 833 C CA . GLY A 1 107 ? 25.020 15.037 -22.932 1.00 63.41 107 GLY A CA 1
ATOM 834 C C . GLY A 1 107 ? 23.851 14.275 -23.567 1.00 63.41 107 GLY A C 1
ATOM 835 O O . GLY A 1 107 ? 23.630 13.118 -23.232 1.00 63.41 107 GLY A O 1
ATOM 836 N N . GLU A 1 108 ? 23.139 14.894 -24.513 1.00 67.69 108 GLU A N 1
ATOM 837 C CA . GLU A 1 108 ? 22.046 14.249 -25.257 1.00 67.69 108 GLU A CA 1
ATOM 838 C C . GLU A 1 108 ? 22.549 13.124 -26.179 1.00 67.69 108 GLU A C 1
ATOM 840 O O . GLU A 1 108 ? 21.899 12.084 -26.288 1.00 67.69 108 GLU A O 1
ATOM 845 N N . GLU A 1 109 ? 23.717 13.302 -26.808 1.00 71.12 109 GLU A N 1
ATOM 846 C CA . GLU A 1 109 ? 24.370 12.260 -27.615 1.00 71.12 109 GLU A CA 1
ATOM 847 C C . GLU A 1 109 ? 24.806 11.067 -26.741 1.00 71.12 109 GLU A C 1
ATOM 849 O O . GLU A 1 109 ? 24.521 9.919 -27.085 1.00 71.12 109 GLU A O 1
ATOM 854 N N . ASP A 1 110 ? 25.392 11.323 -25.565 1.00 80.50 110 ASP A N 1
ATOM 855 C CA . ASP A 1 110 ? 25.769 10.275 -24.606 1.00 80.50 110 ASP A CA 1
ATOM 856 C C . ASP A 1 110 ? 24.546 9.502 -24.066 1.00 80.50 110 ASP A C 1
ATOM 858 O O . ASP A 1 110 ? 24.608 8.282 -23.887 1.00 80.50 110 ASP A O 1
ATOM 862 N N . GLU A 1 111 ? 23.424 10.185 -23.809 1.00 85.38 111 GLU A N 1
ATOM 863 C CA . GLU A 1 111 ? 22.163 9.557 -23.389 1.00 85.38 111 GLU A CA 1
ATOM 864 C C . GLU A 1 111 ? 21.561 8.674 -24.492 1.00 85.38 111 GLU A C 1
ATOM 866 O O . GLU A 1 111 ? 21.080 7.570 -24.210 1.00 85.38 111 GLU A O 1
ATOM 871 N N . GLU A 1 112 ? 21.588 9.131 -25.748 1.00 86.38 112 GLU A N 1
ATOM 872 C CA . GLU A 1 112 ? 21.085 8.353 -26.883 1.00 86.38 112 GLU A CA 1
ATOM 873 C C . GLU A 1 112 ? 21.946 7.102 -27.123 1.00 86.38 112 GLU A C 1
ATOM 875 O O . GLU A 1 112 ? 21.396 6.010 -27.300 1.00 86.38 112 GLU A O 1
ATOM 880 N N . ASP A 1 113 ? 23.270 7.222 -27.019 1.00 89.56 113 ASP A N 1
ATOM 881 C CA . ASP A 1 113 ? 24.196 6.091 -27.112 1.00 89.56 113 ASP A CA 1
ATOM 882 C C . ASP A 1 113 ? 23.946 5.059 -26.002 1.00 89.56 113 ASP A C 1
ATOM 884 O O . ASP A 1 113 ? 23.826 3.859 -26.271 1.00 89.56 113 ASP A O 1
ATOM 888 N N . GLU A 1 114 ? 23.800 5.507 -24.749 1.00 92.38 114 GLU A N 1
ATOM 889 C CA . GLU A 1 114 ? 23.477 4.628 -23.619 1.00 92.38 114 GLU A CA 1
ATOM 890 C C . GLU A 1 114 ? 22.126 3.926 -23.802 1.00 92.38 114 GLU A C 1
ATOM 892 O O . GLU A 1 114 ? 21.999 2.730 -23.516 1.00 92.38 114 GLU A O 1
ATOM 897 N N . LEU A 1 115 ? 21.124 4.642 -24.320 1.00 93.12 115 LEU A N 1
ATOM 898 C CA . LEU A 1 115 ? 19.780 4.119 -24.551 1.00 93.12 115 LEU A CA 1
ATOM 899 C C . LEU A 1 115 ? 19.733 3.060 -25.656 1.00 93.12 115 LEU A C 1
ATOM 901 O O . LEU A 1 115 ? 18.781 2.278 -25.681 1.00 93.12 115 LEU A O 1
ATOM 905 N N . LEU A 1 116 ? 20.711 3.002 -26.562 1.00 93.38 116 LEU A N 1
ATOM 906 C CA . LEU A 1 116 ? 20.726 2.084 -27.707 1.00 93.38 116 LEU A CA 1
ATOM 907 C C . LEU A 1 116 ? 21.618 0.850 -27.514 1.00 93.38 116 LEU A C 1
ATOM 909 O O . LEU A 1 116 ? 21.523 -0.083 -28.309 1.00 93.38 116 LEU A O 1
ATOM 913 N N . LEU A 1 117 ? 22.375 0.755 -26.416 1.00 92.88 117 LEU A N 1
ATOM 914 C CA . LEU A 1 117 ? 23.252 -0.391 -26.136 1.00 92.88 117 LEU A CA 1
ATOM 915 C C . LEU A 1 117 ? 22.509 -1.735 -26.158 1.00 92.88 117 LEU A C 1
ATOM 917 O O . LEU A 1 117 ? 21.514 -1.911 -25.450 1.00 92.88 117 LEU A O 1
ATOM 921 N N . ALA A 1 118 ? 23.004 -2.703 -26.929 1.00 88.94 118 ALA A N 1
ATOM 922 C CA . ALA A 1 118 ? 22.448 -4.057 -27.003 1.00 88.94 118 ALA A CA 1
ATOM 923 C C . ALA A 1 118 ? 23.369 -5.131 -26.395 1.00 88.94 118 ALA A C 1
ATOM 925 O O . ALA A 1 118 ? 22.861 -6.164 -25.955 1.00 88.94 118 ALA A O 1
ATOM 926 N N . ASP A 1 119 ? 24.688 -4.897 -26.333 1.00 89.44 119 ASP A N 1
ATOM 927 C CA . ASP A 1 119 ? 25.658 -5.845 -25.771 1.00 89.44 119 ASP A CA 1
ATOM 928 C C . ASP A 1 119 ? 25.627 -5.834 -24.225 1.00 89.44 119 ASP A C 1
ATOM 930 O O . ASP A 1 119 ? 25.923 -4.802 -23.610 1.00 89.44 119 ASP A O 1
ATOM 934 N N . PRO A 1 120 ? 25.332 -6.975 -23.566 1.00 89.12 120 PRO A N 1
ATOM 935 C CA . PRO A 1 120 ? 25.374 -7.096 -22.109 1.00 89.12 120 PRO A CA 1
ATOM 936 C C . PRO A 1 120 ? 26.705 -6.666 -21.479 1.00 89.12 120 PRO A C 1
ATOM 938 O O . PRO A 1 120 ? 26.715 -6.155 -20.357 1.00 89.12 120 PRO A O 1
ATOM 941 N N . ASN A 1 121 ? 27.832 -6.867 -22.172 1.00 90.19 121 ASN A N 1
ATOM 942 C CA . ASN A 1 121 ? 29.139 -6.489 -21.642 1.00 90.19 121 ASN A CA 1
ATOM 943 C C . ASN A 1 121 ? 29.285 -4.971 -21.581 1.00 90.19 121 ASN A C 1
ATOM 945 O O . ASN A 1 121 ? 29.700 -4.445 -20.551 1.00 90.19 121 ASN A O 1
ATOM 949 N N . GLU A 1 122 ? 28.922 -4.256 -22.644 1.00 91.88 122 GLU A N 1
ATOM 950 C CA . GLU A 1 122 ? 28.974 -2.789 -22.682 1.00 91.88 122 GLU A CA 1
ATOM 951 C C . GLU A 1 122 ? 28.062 -2.173 -21.618 1.00 91.88 122 GLU A C 1
ATOM 953 O O . GLU A 1 122 ? 28.483 -1.282 -20.879 1.00 91.88 122 GLU A O 1
ATOM 958 N N . ILE A 1 123 ? 26.858 -2.728 -21.452 1.00 92.19 123 ILE A N 1
ATOM 959 C CA . ILE A 1 123 ? 25.914 -2.318 -20.405 1.00 92.19 123 ILE A CA 1
ATOM 960 C C . ILE A 1 123 ? 26.538 -2.507 -19.017 1.00 92.19 123 ILE A C 1
ATOM 962 O O . ILE A 1 123 ? 26.503 -1.593 -18.193 1.00 92.19 123 ILE A O 1
ATOM 966 N N . ARG A 1 124 ? 27.179 -3.658 -18.760 1.00 91.25 124 ARG A N 1
ATOM 967 C CA . ARG A 1 124 ? 27.832 -3.940 -17.471 1.00 91.25 124 ARG A CA 1
ATOM 968 C C . ARG A 1 124 ? 28.957 -2.950 -17.153 1.00 91.25 124 ARG A C 1
ATOM 970 O O . ARG A 1 124 ? 29.120 -2.603 -15.988 1.00 91.25 124 ARG A O 1
ATOM 977 N N . HIS A 1 125 ? 29.692 -2.451 -18.151 1.00 92.56 125 HIS A N 1
ATOM 978 C CA . HIS A 1 125 ? 30.738 -1.437 -17.941 1.00 92.56 125 HIS A CA 1
ATOM 979 C C . HIS A 1 125 ? 30.184 -0.052 -17.567 1.00 92.56 125 HIS A C 1
ATOM 981 O O . HIS A 1 125 ? 30.895 0.743 -16.954 1.00 92.56 125 HIS A O 1
ATOM 987 N N . ARG A 1 126 ? 28.922 0.241 -17.904 1.00 93.62 126 ARG A N 1
ATOM 988 C CA . ARG A 1 126 ? 28.236 1.497 -17.550 1.00 93.62 126 ARG A CA 1
ATOM 989 C C . ARG A 1 126 ? 27.543 1.441 -16.181 1.00 93.62 126 ARG A C 1
ATOM 991 O O . ARG A 1 126 ? 27.025 2.453 -15.707 1.00 93.62 126 ARG A O 1
ATOM 998 N N . ILE A 1 127 ? 27.533 0.274 -15.533 1.00 94.81 127 ILE A N 1
ATOM 999 C CA . ILE A 1 127 ? 26.908 0.046 -14.229 1.00 94.81 127 ILE A CA 1
ATOM 1000 C C . ILE A 1 127 ? 27.961 0.101 -13.122 1.00 94.81 127 ILE A C 1
ATOM 1002 O O . ILE A 1 127 ? 28.992 -0.565 -13.172 1.00 94.81 127 ILE A O 1
ATOM 1006 N N . THR A 1 128 ? 27.658 0.835 -12.054 1.00 94.75 128 THR A N 1
ATOM 1007 C CA . THR A 1 128 ? 28.366 0.674 -10.781 1.00 94.75 128 THR A CA 1
ATOM 1008 C C . THR A 1 128 ? 27.803 -0.547 -10.065 1.00 94.75 128 THR A C 1
ATOM 1010 O O . THR A 1 128 ? 26.614 -0.581 -9.734 1.00 94.75 128 THR A O 1
ATOM 1013 N N . LEU A 1 129 ? 28.654 -1.547 -9.835 1.00 93.38 129 LEU A N 1
ATOM 1014 C CA . LEU A 1 129 ? 28.279 -2.791 -9.167 1.00 93.38 129 LEU A CA 1
ATOM 1015 C C . LEU A 1 129 ? 28.243 -2.627 -7.643 1.00 93.38 129 LEU A C 1
ATOM 1017 O O . LEU A 1 129 ? 28.980 -1.819 -7.069 1.00 93.38 129 LEU A O 1
ATOM 1021 N N . LYS A 1 130 ? 27.379 -3.403 -6.989 1.00 91.12 130 LYS A N 1
ATOM 1022 C CA . LYS A 1 130 ? 27.352 -3.521 -5.527 1.00 91.12 130 LYS A CA 1
ATOM 1023 C C . LYS A 1 130 ? 28.580 -4.270 -4.995 1.00 91.12 130 LYS A C 1
ATOM 1025 O O . LYS A 1 130 ? 29.249 -4.988 -5.738 1.00 91.12 130 LYS A O 1
ATOM 1030 N N . SER A 1 131 ? 28.872 -4.111 -3.706 1.00 88.69 131 SER A N 1
ATOM 1031 C CA . SER A 1 131 ? 29.850 -4.969 -3.022 1.00 88.69 131 SER A CA 1
ATOM 1032 C C . SER A 1 131 ? 29.237 -6.329 -2.664 1.00 88.69 131 SER A C 1
ATOM 1034 O O . SER A 1 131 ? 28.017 -6.483 -2.635 1.00 88.69 131 SER A O 1
ATOM 1036 N N . GLU A 1 132 ? 30.075 -7.324 -2.358 1.00 84.31 132 GLU A N 1
ATOM 1037 C CA . GLU A 1 132 ? 29.611 -8.666 -1.955 1.00 84.31 132 GLU A CA 1
ATOM 1038 C C . GLU A 1 132 ? 28.813 -8.665 -0.638 1.00 84.31 132 GLU A C 1
ATOM 1040 O O . GLU A 1 132 ? 28.001 -9.554 -0.405 1.00 84.31 132 GLU A O 1
ATOM 1045 N N . GLU A 1 133 ? 29.017 -7.654 0.209 1.00 84.56 133 GLU A N 1
ATOM 1046 C CA . GLU A 1 133 ? 28.315 -7.488 1.489 1.00 84.56 133 GLU A CA 1
ATOM 1047 C C . GLU A 1 133 ? 26.910 -6.877 1.328 1.00 84.56 133 GLU A C 1
ATOM 1049 O O . GLU A 1 133 ? 26.108 -6.916 2.260 1.00 84.56 133 GLU A O 1
ATOM 1054 N N . GLU A 1 134 ? 26.601 -6.294 0.164 1.00 83.88 134 GLU A N 1
ATOM 1055 C CA . GLU A 1 134 ? 25.326 -5.627 -0.103 1.00 83.88 134 GLU A CA 1
ATOM 1056 C C . GLU A 1 134 ? 24.275 -6.625 -0.627 1.00 83.88 134 GLU A C 1
ATOM 1058 O O . GLU A 1 134 ? 24.506 -7.396 -1.564 1.00 83.88 134 GLU A O 1
ATOM 1063 N N . GLU A 1 135 ? 23.076 -6.607 -0.043 1.00 82.44 135 GLU A N 1
ATOM 1064 C CA . GLU A 1 135 ? 21.951 -7.429 -0.501 1.00 82.44 135 GLU A CA 1
ATOM 1065 C C . GLU A 1 135 ? 21.308 -6.865 -1.781 1.00 82.44 135 GLU A C 1
ATOM 1067 O O . GLU A 1 135 ? 21.257 -5.652 -1.989 1.00 82.44 135 GLU A O 1
ATOM 1072 N N . GLY A 1 136 ? 20.757 -7.749 -2.623 1.00 81.94 136 GLY A N 1
ATOM 1073 C CA . GLY A 1 136 ? 20.002 -7.375 -3.827 1.00 81.94 136 GLY A CA 1
ATOM 1074 C C . GLY A 1 136 ? 20.705 -7.645 -5.157 1.00 81.94 136 GLY A C 1
ATOM 1075 O O . GLY A 1 136 ? 21.647 -8.437 -5.183 1.00 81.94 136 GLY A O 1
ATOM 1076 N N . PRO A 1 137 ? 20.245 -7.044 -6.268 1.00 85.50 137 PRO A N 1
ATOM 1077 C CA . PRO A 1 137 ? 20.817 -7.254 -7.593 1.00 85.50 137 PRO A CA 1
ATOM 1078 C C . PRO A 1 137 ? 22.203 -6.618 -7.707 1.00 85.50 137 PRO A C 1
ATOM 1080 O O . PRO A 1 137 ? 22.532 -5.689 -6.975 1.00 85.50 137 PRO A O 1
ATOM 1083 N N . ASP A 1 138 ? 22.990 -7.079 -8.679 1.00 90.38 138 ASP A N 1
ATOM 1084 C CA . ASP A 1 138 ? 24.345 -6.584 -8.975 1.00 90.38 138 ASP A CA 1
ATOM 1085 C C . ASP A 1 138 ? 24.434 -5.055 -9.150 1.00 90.38 138 ASP A C 1
ATOM 1087 O O . ASP A 1 138 ? 25.481 -4.453 -8.919 1.00 90.38 138 ASP A O 1
ATOM 1091 N N . VAL A 1 139 ? 23.341 -4.416 -9.566 1.00 94.00 139 VAL A N 1
ATOM 1092 C CA . VAL A 1 139 ? 23.279 -2.989 -9.891 1.00 94.00 139 VAL A CA 1
ATOM 1093 C C . VAL A 1 139 ? 23.159 -2.139 -8.626 1.00 94.00 139 VAL A C 1
ATOM 1095 O O . VAL A 1 139 ? 22.110 -2.111 -7.985 1.00 94.00 139 VAL A O 1
ATOM 1098 N N . LYS A 1 140 ? 24.203 -1.365 -8.318 1.00 95.12 140 LYS A N 1
ATOM 1099 C CA . LYS A 1 140 ? 24.189 -0.363 -7.241 1.00 95.12 140 LYS A CA 1
ATOM 1100 C C . LYS A 1 140 ? 23.733 1.003 -7.735 1.00 95.12 140 LYS A C 1
ATOM 1102 O O . LYS A 1 140 ? 22.885 1.640 -7.112 1.00 95.12 140 LYS A O 1
ATOM 1107 N N . ALA A 1 141 ? 24.303 1.458 -8.849 1.00 96.44 141 ALA A N 1
ATOM 1108 C CA . ALA A 1 141 ? 23.959 2.736 -9.457 1.00 96.44 141 ALA A CA 1
ATOM 1109 C C . ALA A 1 141 ? 24.265 2.769 -10.956 1.00 96.44 141 ALA A C 1
ATOM 1111 O O . ALA A 1 141 ? 25.256 2.193 -11.402 1.00 96.44 141 ALA A O 1
ATOM 1112 N N . ALA A 1 142 ? 23.433 3.470 -11.724 1.00 97.19 142 ALA A N 1
ATOM 1113 C CA . ALA A 1 142 ? 23.659 3.754 -13.143 1.00 97.19 142 ALA A CA 1
ATOM 1114 C C . ALA A 1 142 ? 22.814 4.961 -13.596 1.00 97.19 142 ALA A C 1
ATOM 1116 O O . ALA A 1 142 ? 22.069 5.534 -12.798 1.00 97.19 142 ALA A O 1
ATOM 1117 N N . SER A 1 143 ? 22.959 5.389 -14.850 1.00 96.62 143 SER A N 1
ATOM 1118 C CA . SER A 1 143 ? 22.101 6.419 -15.459 1.00 96.62 143 SER A CA 1
ATOM 1119 C C . SER A 1 143 ? 20.688 5.862 -15.661 1.00 96.62 143 SER A C 1
ATOM 1121 O O . SER A 1 143 ? 20.537 4.641 -15.780 1.00 96.62 143 SER A O 1
ATOM 1123 N N . PRO A 1 144 ? 19.649 6.714 -15.714 1.00 96.75 144 PRO A N 1
ATOM 1124 C CA . PRO A 1 144 ? 18.284 6.271 -16.004 1.00 96.75 144 PRO A CA 1
ATOM 1125 C C . PRO A 1 144 ? 18.180 5.398 -17.268 1.00 96.75 144 PRO A C 1
ATOM 1127 O O . PRO A 1 144 ? 17.482 4.383 -17.260 1.00 96.75 144 PRO A O 1
ATOM 1130 N N . GLU A 1 145 ? 18.932 5.745 -18.312 1.00 96.69 145 GLU A N 1
ATOM 1131 C CA . GLU A 1 145 ? 19.000 5.071 -19.612 1.00 96.69 145 GLU A CA 1
ATOM 1132 C C . GLU A 1 145 ? 19.559 3.658 -19.443 1.00 96.69 145 GLU A C 1
ATOM 1134 O O . GLU A 1 145 ? 18.935 2.682 -19.854 1.00 96.69 145 GLU A O 1
ATOM 1139 N N . ILE A 1 146 ? 20.686 3.525 -18.740 1.00 96.94 146 ILE A N 1
ATOM 1140 C CA . ILE A 1 146 ? 21.326 2.234 -18.473 1.00 96.94 146 ILE A CA 1
ATOM 1141 C C . ILE A 1 146 ? 20.472 1.352 -17.563 1.00 96.94 146 ILE A C 1
ATOM 1143 O O . ILE A 1 146 ? 20.400 0.148 -17.794 1.00 96.94 146 ILE A O 1
ATOM 1147 N N . LEU A 1 147 ? 19.782 1.913 -16.564 1.00 97.62 147 LEU A N 1
ATOM 1148 C CA . LEU A 1 147 ? 18.849 1.140 -15.734 1.00 97.62 147 LEU A CA 1
ATOM 1149 C C . LEU A 1 147 ? 17.680 0.590 -16.568 1.00 97.62 147 LEU A C 1
ATOM 1151 O O . LEU A 1 147 ? 17.296 -0.572 -16.431 1.00 97.62 147 LEU A O 1
ATOM 1155 N N . LEU A 1 148 ? 17.143 1.408 -17.475 1.00 97.75 148 LEU A N 1
ATOM 1156 C CA . LEU A 1 148 ? 16.094 1.003 -18.409 1.00 97.75 148 LEU A CA 1
ATOM 1157 C C . LEU A 1 148 ? 16.596 -0.084 -19.365 1.00 97.75 148 LEU A C 1
ATOM 1159 O O . LEU A 1 148 ? 15.935 -1.109 -19.531 1.00 97.75 148 LEU A O 1
ATOM 1163 N N . VAL A 1 149 ? 17.779 0.089 -19.957 1.00 96.94 149 VAL A N 1
ATOM 1164 C CA . VAL A 1 149 ? 18.386 -0.901 -20.856 1.00 96.94 149 VAL A CA 1
ATOM 1165 C C . VAL A 1 149 ? 18.687 -2.204 -20.118 1.00 96.94 149 VAL A C 1
ATOM 1167 O O . VAL A 1 149 ? 18.350 -3.278 -20.630 1.00 96.94 149 VAL A O 1
ATOM 1170 N N . GLN A 1 150 ? 19.218 -2.131 -18.896 1.00 96.19 150 GLN A N 1
ATOM 1171 C CA . GLN A 1 150 ? 19.416 -3.291 -18.033 1.00 96.19 150 GLN A CA 1
ATOM 1172 C C . GLN A 1 150 ? 18.088 -4.005 -17.782 1.00 96.19 150 GLN A C 1
ATOM 1174 O O . GLN A 1 150 ? 18.046 -5.226 -17.866 1.00 96.19 150 GLN A O 1
ATOM 1179 N N . ALA A 1 151 ? 16.980 -3.289 -17.570 1.00 96.31 151 ALA A N 1
ATOM 1180 C CA . ALA A 1 151 ? 15.664 -3.900 -17.371 1.00 96.31 151 ALA A CA 1
ATOM 1181 C C . ALA A 1 151 ? 15.134 -4.625 -18.624 1.00 96.31 151 ALA A C 1
ATOM 1183 O O . ALA A 1 151 ? 14.228 -5.448 -18.505 1.00 96.31 151 ALA A O 1
ATOM 1184 N N . THR A 1 152 ? 15.699 -4.374 -19.811 1.00 95.50 152 THR A N 1
ATOM 1185 C CA . THR A 1 152 ? 15.363 -5.081 -21.064 1.00 95.50 152 THR A CA 1
ATOM 1186 C C . THR A 1 152 ? 16.241 -6.308 -21.346 1.00 95.50 152 THR A C 1
ATOM 1188 O O . THR A 1 152 ? 16.022 -6.999 -22.344 1.00 95.50 152 THR A O 1
ATOM 1191 N N . GLN A 1 153 ? 17.224 -6.616 -20.494 1.00 92.00 153 GLN A N 1
ATOM 1192 C CA . GLN A 1 153 ? 18.100 -7.776 -20.690 1.00 92.00 153 GLN A CA 1
ATOM 1193 C C . GLN A 1 153 ? 17.351 -9.113 -20.500 1.00 92.00 153 GLN A C 1
ATOM 1195 O O . GLN A 1 153 ? 16.424 -9.185 -19.684 1.00 92.00 153 GLN A O 1
ATOM 1200 N N . PRO A 1 154 ? 17.717 -10.174 -21.251 1.00 84.56 154 PRO A N 1
ATOM 1201 C CA . PRO A 1 154 ? 17.046 -11.476 -21.202 1.00 84.56 154 PRO A CA 1
ATOM 1202 C C . PRO A 1 154 ? 17.162 -12.153 -19.825 1.00 84.56 154 PRO A C 1
ATOM 1204 O O . PRO A 1 154 ? 18.172 -12.037 -19.136 1.00 84.56 154 PRO A O 1
ATOM 1207 N N . GLY A 1 155 ? 16.106 -12.868 -19.423 1.00 77.62 155 GLY A N 1
ATOM 1208 C CA . GLY A 1 155 ? 15.869 -13.238 -18.024 1.00 77.62 155 GLY A CA 1
ATOM 1209 C C . GLY A 1 155 ? 16.629 -14.466 -17.506 1.00 77.62 155 GLY A C 1
ATOM 1210 O O . GLY A 1 155 ? 16.288 -15.600 -17.838 1.00 77.62 155 GLY A O 1
ATOM 1211 N N . SER A 1 156 ? 17.573 -14.236 -16.591 1.00 86.19 156 SER A N 1
ATOM 1212 C CA . SER A 1 156 ? 17.879 -15.136 -15.468 1.00 86.19 156 SER A CA 1
ATOM 1213 C C . SER A 1 156 ? 16.913 -14.880 -14.292 1.00 86.19 156 SER A C 1
ATOM 1215 O O . SER A 1 156 ? 16.122 -13.936 -14.322 1.00 86.19 156 SER A O 1
ATOM 1217 N N . SER A 1 157 ? 16.974 -15.688 -13.224 1.00 85.69 157 SER A N 1
ATOM 1218 C CA . SER A 1 157 ? 16.173 -15.436 -12.009 1.00 85.69 157 SER A CA 1
ATOM 1219 C C . SER A 1 157 ? 16.469 -14.062 -11.389 1.00 85.69 157 SER A C 1
ATOM 1221 O O . SER A 1 157 ? 15.546 -13.340 -11.018 1.00 85.69 157 SER A O 1
ATOM 1223 N N . GLU A 1 158 ? 17.745 -13.683 -11.311 1.00 86.31 158 GLU A N 1
ATOM 1224 C CA . GLU A 1 158 ? 18.191 -12.393 -10.765 1.00 86.31 158 GLU A CA 1
ATOM 1225 C C . GLU A 1 158 ? 17.765 -11.225 -11.657 1.00 86.31 158 GLU A C 1
ATOM 1227 O O . GLU A 1 158 ? 17.284 -10.201 -11.176 1.00 86.31 158 GLU A O 1
ATOM 1232 N N . GLN A 1 159 ? 17.856 -11.406 -12.975 1.00 91.25 159 GLN A N 1
ATOM 1233 C CA . GLN A 1 159 ? 17.434 -10.399 -13.940 1.00 91.25 159 GLN A CA 1
ATOM 1234 C C . GLN A 1 159 ? 15.923 -10.139 -13.878 1.00 91.25 159 GLN A C 1
ATOM 1236 O O . GLN A 1 159 ? 15.484 -8.994 -13.978 1.00 91.25 159 GLN A O 1
ATOM 1241 N N . ASN A 1 160 ? 15.114 -11.180 -13.661 1.00 92.38 160 ASN A N 1
ATOM 1242 C CA . ASN A 1 160 ? 13.675 -11.013 -13.465 1.00 92.38 160 ASN A CA 1
ATOM 1243 C C . ASN A 1 160 ? 13.376 -10.205 -12.193 1.00 92.38 160 ASN A C 1
ATOM 1245 O O . ASN A 1 160 ? 12.519 -9.326 -12.225 1.00 92.38 160 ASN A O 1
ATOM 1249 N N . GLN A 1 161 ? 14.106 -10.440 -11.097 1.00 93.12 161 GLN A N 1
ATOM 1250 C CA . GLN A 1 161 ? 13.967 -9.640 -9.874 1.00 93.12 161 GLN A CA 1
ATOM 1251 C C . GLN A 1 161 ? 14.371 -8.179 -10.088 1.00 93.12 161 GLN A C 1
ATOM 1253 O O . GLN A 1 161 ? 13.670 -7.279 -9.628 1.00 93.12 161 GLN A O 1
ATOM 1258 N N . TYR A 1 162 ? 15.459 -7.931 -10.822 1.00 95.88 162 TYR A N 1
ATOM 1259 C CA . TYR A 1 162 ? 15.851 -6.576 -11.204 1.00 95.88 162 TYR A CA 1
ATOM 1260 C C . TYR A 1 162 ? 14.744 -5.876 -12.004 1.00 95.88 162 TYR A C 1
ATOM 1262 O O . TYR A 1 162 ? 14.392 -4.736 -11.705 1.00 95.88 162 TYR A O 1
ATOM 1270 N N . GLN A 1 163 ? 14.156 -6.567 -12.987 1.00 96.38 163 GLN A N 1
ATOM 1271 C CA . GLN A 1 163 ? 13.064 -6.026 -13.794 1.00 96.38 163 GLN A CA 1
ATOM 1272 C C . GLN A 1 163 ? 11.823 -5.713 -12.940 1.00 96.38 163 GLN A C 1
ATOM 1274 O O . GLN A 1 163 ? 11.213 -4.661 -13.127 1.00 96.38 163 GLN A O 1
ATOM 1279 N N . GLU A 1 164 ? 11.463 -6.575 -11.979 1.00 96.19 164 GLU A N 1
ATOM 1280 C CA . GLU A 1 164 ? 10.385 -6.290 -11.019 1.00 96.19 164 GLU A CA 1
ATOM 1281 C C . GLU A 1 164 ? 10.686 -5.057 -10.164 1.00 96.19 164 GLU A C 1
ATOM 1283 O O . GLU A 1 164 ? 9.812 -4.203 -9.999 1.00 96.19 164 GLU A O 1
ATOM 1288 N N . ALA A 1 165 ? 11.913 -4.942 -9.651 1.00 97.38 165 ALA A N 1
ATOM 1289 C CA . ALA A 1 165 ? 12.334 -3.792 -8.864 1.00 97.38 165 ALA A CA 1
ATOM 1290 C C . ALA A 1 165 ? 12.257 -2.505 -9.684 1.00 97.38 165 ALA A C 1
ATOM 1292 O O . ALA A 1 165 ? 11.607 -1.554 -9.255 1.00 97.38 165 ALA A O 1
ATOM 1293 N N . PHE A 1 166 ? 12.809 -2.505 -10.900 1.00 98.06 166 PHE A N 1
ATOM 1294 C CA . PHE A 1 166 ? 12.729 -1.372 -11.819 1.00 98.06 166 PHE A CA 1
ATOM 1295 C C . PHE A 1 166 ? 11.276 -0.949 -12.073 1.00 98.06 166 PHE A C 1
ATOM 1297 O O . PHE A 1 166 ? 10.930 0.214 -11.877 1.00 98.06 166 PHE A O 1
ATOM 1304 N N . LEU A 1 167 ? 10.400 -1.886 -12.453 1.00 97.62 167 LEU A N 1
ATOM 1305 C CA . LEU A 1 167 ? 8.988 -1.597 -12.736 1.00 97.62 167 LEU A CA 1
ATOM 1306 C C . LEU A 1 167 ? 8.240 -1.043 -11.517 1.00 97.62 167 LEU A C 1
ATOM 1308 O O . LEU A 1 167 ? 7.349 -0.203 -11.666 1.00 97.62 167 LEU A O 1
ATOM 1312 N N . CYS A 1 168 ? 8.604 -1.504 -10.322 1.00 97.12 168 CYS A N 1
ATOM 1313 C CA . CYS A 1 168 ? 8.009 -1.056 -9.074 1.00 97.12 168 CYS A CA 1
ATOM 1314 C C . CYS A 1 168 ? 8.481 0.354 -8.683 1.00 97.12 168 CYS A C 1
ATOM 1316 O O . CYS A 1 168 ? 7.677 1.138 -8.180 1.00 97.12 168 CYS A O 1
ATOM 1318 N N . THR A 1 169 ? 9.750 0.705 -8.939 1.00 97.62 169 THR A N 1
ATOM 1319 C CA . THR A 1 169 ? 10.387 1.880 -8.317 1.00 97.62 169 THR A CA 1
ATOM 1320 C C . THR A 1 169 ? 10.928 2.945 -9.265 1.00 97.62 169 THR A C 1
ATOM 1322 O O . THR A 1 169 ? 11.397 3.971 -8.773 1.00 97.62 169 THR A O 1
ATOM 1325 N N . TYR A 1 170 ? 10.842 2.787 -10.594 1.00 97.75 170 TYR A N 1
ATOM 1326 C CA . TYR A 1 170 ? 11.386 3.781 -11.540 1.00 97.75 170 TYR A CA 1
ATOM 1327 C C . TYR A 1 170 ? 10.846 5.200 -11.312 1.00 97.75 170 TYR A C 1
ATOM 1329 O O . TYR A 1 170 ? 11.544 6.178 -11.560 1.00 97.75 170 TYR A O 1
ATOM 1337 N N . ARG A 1 171 ? 9.630 5.319 -10.763 1.00 96.25 171 ARG A N 1
ATOM 1338 C CA . ARG A 1 171 ? 8.981 6.587 -10.382 1.00 96.25 171 ARG A CA 1
ATOM 1339 C C . A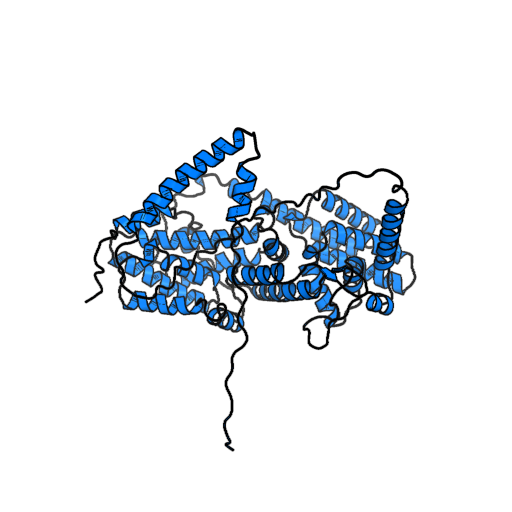RG A 1 171 ? 9.794 7.426 -9.393 1.00 96.25 171 ARG A C 1
ATOM 1341 O O . ARG A 1 171 ? 9.542 8.619 -9.247 1.00 96.25 171 ARG A O 1
ATOM 1348 N N . GLY A 1 172 ? 10.768 6.819 -8.715 1.00 94.38 172 GLY A N 1
ATOM 1349 C CA . GLY A 1 172 ? 11.731 7.530 -7.882 1.00 94.38 172 GLY A CA 1
ATOM 1350 C C . GLY A 1 172 ? 12.661 8.453 -8.676 1.00 94.38 172 GLY A C 1
ATOM 1351 O O . GLY A 1 172 ? 13.076 9.475 -8.137 1.00 94.38 172 GLY A O 1
ATOM 1352 N N . PHE A 1 173 ? 12.948 8.132 -9.943 1.00 95.88 173 PHE A N 1
ATOM 1353 C CA . PHE A 1 173 ? 13.952 8.828 -10.760 1.00 95.88 173 PHE A CA 1
ATOM 1354 C C . PHE A 1 173 ? 13.513 9.163 -12.197 1.00 95.88 173 PHE A C 1
ATOM 1356 O O . PHE A 1 173 ? 14.203 9.929 -12.860 1.00 95.88 173 PHE A O 1
ATOM 1363 N N . ALA A 1 174 ? 12.391 8.632 -12.688 1.00 96.38 174 ALA A N 1
ATOM 1364 C CA . ALA A 1 174 ? 11.859 8.907 -14.023 1.00 96.38 174 ALA A CA 1
ATOM 1365 C C . ALA A 1 174 ? 10.324 8.968 -14.016 1.00 96.38 174 ALA A C 1
ATOM 1367 O O . ALA A 1 174 ? 9.663 8.353 -13.177 1.00 96.38 174 ALA A O 1
ATOM 1368 N N . THR A 1 175 ? 9.735 9.694 -14.971 1.00 95.50 175 THR A N 1
ATOM 1369 C CA . THR A 1 175 ? 8.272 9.721 -15.144 1.00 95.50 175 THR A CA 1
ATOM 1370 C C . THR A 1 175 ? 7.806 8.561 -16.030 1.00 95.50 175 THR A C 1
ATOM 1372 O O . THR A 1 175 ? 8.581 8.070 -16.854 1.00 95.50 175 THR A O 1
ATOM 1375 N N . PRO A 1 176 ? 6.537 8.118 -15.930 1.00 96.00 176 PRO A N 1
ATOM 1376 C CA . PRO A 1 176 ? 6.023 7.094 -16.835 1.00 96.00 176 PRO A CA 1
ATOM 1377 C C . PRO A 1 176 ? 6.122 7.494 -18.312 1.00 96.00 176 PRO A C 1
ATOM 1379 O O . PRO A 1 176 ? 6.515 6.671 -19.134 1.00 96.00 176 PRO A O 1
ATOM 1382 N N . SER A 1 177 ? 5.829 8.758 -18.639 1.00 95.88 177 SER A N 1
ATOM 1383 C CA . SER A 1 177 ? 5.939 9.278 -20.008 1.00 95.88 177 SER A CA 1
ATOM 1384 C C . SER A 1 177 ? 7.373 9.216 -20.533 1.00 95.88 177 SER A C 1
ATOM 1386 O O . SER A 1 177 ? 7.576 8.838 -21.686 1.00 95.88 177 SER A O 1
ATOM 1388 N N . ASP A 1 178 ? 8.362 9.538 -19.694 1.00 95.69 178 ASP A N 1
ATOM 1389 C CA . ASP A 1 178 ? 9.783 9.457 -20.050 1.00 95.69 178 ASP A CA 1
ATOM 1390 C C . ASP A 1 178 ? 10.203 8.009 -20.348 1.00 95.69 178 ASP A C 1
ATOM 1392 O O . ASP A 1 178 ? 10.697 7.708 -21.434 1.00 95.69 178 ASP A O 1
ATOM 1396 N N . VAL A 1 179 ? 9.895 7.074 -19.440 1.00 97.38 179 VAL A N 1
ATOM 1397 C CA . VAL A 1 179 ? 10.216 5.647 -19.621 1.00 97.38 179 VAL A CA 1
ATOM 1398 C C . VAL A 1 179 ? 9.543 5.068 -20.870 1.00 97.38 179 VAL A C 1
ATOM 1400 O O . VAL A 1 179 ? 10.182 4.350 -21.640 1.00 97.38 179 VAL A O 1
ATOM 1403 N N . ILE A 1 180 ? 8.266 5.389 -21.103 1.00 96.88 180 ILE A N 1
ATOM 1404 C CA . ILE A 1 180 ? 7.518 4.921 -22.280 1.00 96.88 180 ILE A CA 1
ATOM 1405 C C . ILE A 1 180 ? 8.122 5.492 -23.568 1.00 96.88 180 ILE A C 1
ATOM 1407 O O . ILE A 1 180 ? 8.338 4.735 -24.517 1.00 96.88 180 ILE A O 1
ATOM 1411 N N . SER A 1 181 ? 8.451 6.786 -23.593 1.00 95.31 181 SER A N 1
ATOM 1412 C CA . SER A 1 181 ? 9.051 7.447 -24.761 1.00 95.31 181 SER A CA 1
ATOM 1413 C C . SER A 1 181 ? 10.425 6.864 -25.095 1.00 95.31 181 SER A C 1
ATOM 1415 O O . SER A 1 181 ? 10.693 6.540 -26.254 1.00 95.31 181 SER A O 1
ATOM 1417 N N . LYS A 1 182 ? 11.270 6.642 -24.080 1.00 96.25 182 LYS A N 1
ATOM 1418 C CA . LYS A 1 182 ? 12.598 6.026 -24.228 1.00 96.25 182 LYS A CA 1
ATOM 1419 C C . LYS A 1 182 ? 12.509 4.587 -24.738 1.00 96.25 182 LYS A C 1
ATOM 1421 O O . LYS A 1 182 ? 13.206 4.227 -25.687 1.00 96.25 182 LYS A O 1
ATOM 1426 N N . LEU A 1 183 ? 11.592 3.776 -24.203 1.00 96.50 183 LEU A N 1
ATOM 1427 C CA . LEU A 1 183 ? 11.364 2.409 -24.693 1.00 96.50 183 LEU A CA 1
ATOM 1428 C C . LEU A 1 183 ? 10.816 2.381 -26.125 1.00 96.50 183 LEU A C 1
ATOM 1430 O O . LEU A 1 183 ? 11.238 1.541 -26.922 1.00 96.50 183 LEU A O 1
ATOM 1434 N N . GLN A 1 184 ? 9.912 3.300 -26.478 1.00 93.56 184 GLN A N 1
ATOM 1435 C CA . GLN A 1 184 ? 9.406 3.434 -27.846 1.00 93.56 184 GLN A CA 1
ATOM 1436 C C . GLN A 1 184 ? 10.523 3.843 -28.813 1.00 93.56 184 GLN A C 1
ATOM 1438 O O . GLN A 1 184 ? 10.626 3.274 -29.903 1.00 93.56 184 GLN A O 1
ATOM 1443 N N . ARG A 1 185 ? 11.369 4.809 -28.430 1.00 93.25 185 ARG A N 1
ATOM 1444 C CA . ARG A 1 185 ? 12.524 5.253 -29.224 1.00 93.25 185 ARG A CA 1
ATOM 1445 C C . ARG A 1 185 ? 13.497 4.101 -29.460 1.00 93.25 185 ARG A C 1
ATOM 1447 O O . ARG A 1 185 ? 13.799 3.813 -30.617 1.00 93.25 185 ARG A O 1
ATOM 1454 N N . ARG A 1 186 ? 13.891 3.400 -28.392 1.00 94.44 186 ARG A N 1
ATOM 1455 C CA . ARG A 1 186 ? 14.768 2.225 -28.450 1.00 94.44 186 ARG A CA 1
ATOM 1456 C C . ARG A 1 186 ? 14.195 1.125 -29.347 1.00 94.44 186 ARG A C 1
ATOM 1458 O O . ARG A 1 186 ? 14.896 0.635 -30.225 1.00 94.44 186 ARG A O 1
ATOM 1465 N N . TYR A 1 187 ? 12.910 0.785 -29.199 1.00 92.69 187 TYR A N 1
ATOM 1466 C CA . TYR A 1 187 ? 12.237 -0.185 -30.075 1.00 92.69 187 TYR A CA 1
ATOM 1467 C C . TYR A 1 187 ? 12.282 0.237 -31.549 1.00 92.69 187 TYR A C 1
ATOM 1469 O O . TYR A 1 187 ? 12.591 -0.584 -32.409 1.00 92.69 187 TYR A O 1
ATOM 1477 N N . ARG A 1 188 ? 11.984 1.509 -31.848 1.00 90.25 188 ARG A N 1
ATOM 1478 C CA . ARG A 1 188 ? 11.919 2.017 -33.225 1.00 90.25 188 ARG A CA 1
ATOM 1479 C C . ARG A 1 188 ? 13.265 1.894 -33.940 1.00 90.25 188 ARG A C 1
ATOM 1481 O O . ARG A 1 188 ? 13.278 1.451 -35.080 1.00 90.25 188 ARG A O 1
ATOM 1488 N N . ILE A 1 189 ? 14.355 2.266 -33.270 1.00 91.44 189 ILE A N 1
ATOM 1489 C CA . ILE A 1 189 ? 15.704 2.243 -33.852 1.00 91.44 189 ILE A CA 1
ATOM 1490 C C . ILE A 1 189 ? 16.209 0.805 -33.995 1.00 91.44 189 ILE A C 1
ATOM 1492 O O . ILE A 1 189 ? 16.599 0.387 -35.081 1.00 91.44 189 ILE A O 1
ATOM 1496 N N . LEU A 1 190 ? 16.153 0.016 -32.919 1.00 92.38 190 LEU A N 1
ATOM 1497 C CA . LEU A 1 190 ? 16.754 -1.321 -32.902 1.00 92.38 190 LEU A CA 1
ATOM 1498 C C . LEU A 1 190 ? 16.012 -2.336 -33.786 1.00 92.38 190 LEU A C 1
ATOM 1500 O O . LEU A 1 190 ? 16.573 -3.363 -34.161 1.00 92.38 190 LEU A O 1
ATOM 1504 N N . ARG A 1 191 ? 14.762 -2.052 -34.174 1.00 88.50 191 ARG A N 1
ATOM 1505 C CA . ARG A 1 191 ? 14.004 -2.899 -35.108 1.00 88.50 191 ARG A CA 1
ATOM 1506 C C . ARG A 1 191 ? 14.615 -2.946 -36.513 1.00 88.50 191 ARG A C 1
ATOM 1508 O O . ARG A 1 191 ? 14.350 -3.891 -37.249 1.00 88.50 191 ARG A O 1
ATOM 1515 N N . GLU A 1 192 ? 15.399 -1.943 -36.891 1.00 85.31 192 GLU A N 1
ATOM 1516 C CA . GLU A 1 192 ? 16.065 -1.873 -38.198 1.00 85.31 192 GLU A CA 1
ATOM 1517 C C . GLU A 1 192 ? 17.505 -2.421 -38.155 1.00 85.31 192 GLU A C 1
ATOM 1519 O O . GLU A 1 192 ? 18.185 -2.451 -39.180 1.00 85.31 192 GLU A O 1
ATOM 1524 N N . GLY A 1 193 ? 17.962 -2.870 -36.979 1.00 84.88 193 GLY A N 1
ATOM 1525 C CA . GLY A 1 193 ? 19.322 -3.346 -36.730 1.00 84.88 193 GLY A CA 1
ATOM 1526 C C . GLY A 1 193 ? 19.551 -4.842 -36.979 1.00 84.88 193 GLY A C 1
ATOM 1527 O O . GLY A 1 193 ? 18.786 -5.534 -37.657 1.00 84.88 193 GLY A O 1
ATOM 1528 N N . GLY A 1 194 ? 20.653 -5.353 -36.424 1.00 84.81 194 GLY A N 1
ATOM 1529 C CA . GLY A 1 194 ? 21.054 -6.758 -36.525 1.00 84.81 194 GLY A CA 1
ATOM 1530 C C . GLY A 1 194 ? 20.243 -7.704 -35.626 1.00 84.81 194 GLY A C 1
ATOM 1531 O O . GLY A 1 194 ? 19.318 -7.312 -34.923 1.00 84.81 194 GLY A O 1
ATOM 1532 N N . ALA A 1 195 ? 20.604 -8.993 -35.596 1.00 83.25 195 ALA A N 1
ATOM 1533 C CA . ALA A 1 195 ? 19.870 -10.001 -34.813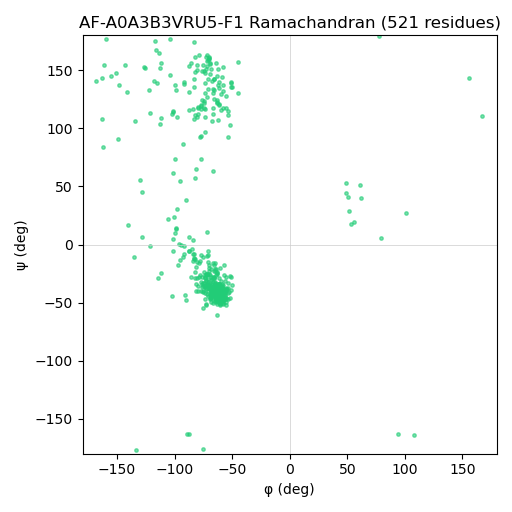 1.00 83.25 195 ALA A CA 1
ATOM 1534 C C . ALA A 1 195 ? 19.836 -9.720 -33.291 1.00 83.25 195 ALA A C 1
ATOM 1536 O O . ALA A 1 195 ? 18.828 -9.990 -32.629 1.00 83.25 195 ALA A O 1
ATOM 1537 N N . ALA A 1 196 ? 20.926 -9.175 -32.738 1.00 83.31 196 ALA A N 1
ATOM 1538 C CA . ALA A 1 196 ? 20.990 -8.751 -31.338 1.00 83.31 196 ALA A CA 1
ATOM 1539 C C . ALA A 1 196 ? 20.043 -7.567 -31.071 1.00 83.31 196 ALA A C 1
ATOM 1541 O O . ALA A 1 196 ? 19.262 -7.607 -30.119 1.00 83.31 196 ALA A O 1
ATOM 1542 N N . ASP A 1 197 ? 20.024 -6.587 -31.975 1.00 89.06 197 ASP A N 1
ATOM 1543 C CA . ASP A 1 197 ? 19.164 -5.403 -31.899 1.00 89.06 197 ASP A CA 1
ATOM 1544 C C . ASP A 1 197 ? 17.684 -5.777 -31.996 1.00 89.06 197 ASP A C 1
ATOM 1546 O O . ASP A 1 197 ? 16.875 -5.305 -31.204 1.00 89.06 197 ASP A O 1
ATOM 1550 N N . LEU A 1 198 ? 17.322 -6.718 -32.873 1.00 90.44 198 LEU A N 1
ATOM 1551 C CA . LEU A 1 198 ? 15.953 -7.237 -32.966 1.00 90.44 198 LEU A CA 1
ATOM 1552 C C . LEU A 1 198 ? 15.485 -7.882 -31.653 1.00 90.44 198 LEU A C 1
ATOM 1554 O O . LEU A 1 198 ? 14.327 -7.730 -31.251 1.00 90.44 198 LEU A O 1
ATOM 1558 N N . THR A 1 199 ? 16.382 -8.588 -30.962 1.00 91.81 199 THR A N 1
ATOM 1559 C CA . THR A 1 199 ? 16.085 -9.185 -29.651 1.00 91.81 199 THR A CA 1
ATOM 1560 C C . THR A 1 199 ? 15.902 -8.099 -28.592 1.00 91.81 199 THR A C 1
ATOM 1562 O O . THR A 1 199 ? 14.917 -8.117 -27.851 1.00 91.81 199 THR A O 1
ATOM 1565 N N . ALA A 1 200 ? 16.801 -7.114 -28.559 1.00 92.25 200 ALA A N 1
ATOM 1566 C CA . ALA A 1 200 ? 16.706 -5.967 -27.664 1.00 92.25 200 ALA A CA 1
ATOM 1567 C C . ALA A 1 200 ? 15.425 -5.148 -27.910 1.00 92.25 200 ALA A C 1
ATOM 1569 O O . ALA A 1 200 ? 14.721 -4.817 -26.954 1.00 92.25 200 ALA A O 1
ATOM 1570 N N . ALA A 1 201 ? 15.060 -4.907 -29.173 1.00 93.06 201 ALA A N 1
ATOM 1571 C CA . ALA A 1 201 ? 13.824 -4.244 -29.573 1.00 93.06 201 ALA A CA 1
ATOM 1572 C C . ALA A 1 201 ? 12.598 -4.999 -29.041 1.00 93.06 201 ALA A C 1
ATOM 1574 O O . ALA A 1 201 ? 11.718 -4.401 -28.414 1.00 93.06 201 ALA A O 1
ATOM 1575 N N . ARG A 1 202 ? 12.556 -6.327 -29.221 1.00 92.31 202 ARG A N 1
ATOM 1576 C CA . ARG A 1 202 ? 11.470 -7.173 -28.705 1.00 92.31 202 ARG A CA 1
ATOM 1577 C C . ARG A 1 202 ? 11.339 -7.072 -27.184 1.00 92.31 202 ARG A C 1
ATOM 1579 O O . ARG A 1 202 ? 10.225 -6.944 -26.676 1.00 92.31 202 ARG A O 1
ATOM 1586 N N . ASN A 1 203 ? 12.451 -7.094 -26.457 1.00 93.81 203 ASN A N 1
ATOM 1587 C CA . ASN A 1 203 ? 12.424 -6.964 -25.003 1.00 93.81 203 ASN A CA 1
ATOM 1588 C C . ASN A 1 203 ? 12.008 -5.551 -24.561 1.00 93.81 203 ASN A C 1
ATOM 1590 O O . ASN A 1 203 ? 11.289 -5.409 -23.574 1.00 93.81 203 ASN A O 1
ATOM 1594 N N . SER A 1 204 ? 12.394 -4.505 -25.304 1.00 95.38 204 SER A N 1
ATOM 1595 C CA . SER A 1 204 ? 11.963 -3.125 -25.035 1.00 95.38 204 SER A CA 1
ATOM 1596 C C . SER A 1 204 ? 10.450 -2.962 -25.154 1.00 95.38 204 SER A C 1
ATOM 1598 O O . SER A 1 204 ? 9.831 -2.405 -24.249 1.00 95.38 204 SER A O 1
ATOM 1600 N N . ILE A 1 205 ? 9.824 -3.502 -26.208 1.00 93.88 205 ILE A N 1
ATOM 1601 C CA . ILE A 1 205 ? 8.362 -3.422 -26.340 1.00 93.88 205 ILE A CA 1
ATOM 1602 C C . ILE A 1 205 ? 7.638 -4.282 -25.292 1.00 93.88 205 ILE A C 1
ATOM 1604 O O . ILE A 1 205 ? 6.584 -3.889 -24.797 1.00 93.88 205 ILE A O 1
ATOM 1608 N N . GLN A 1 206 ? 8.212 -5.421 -24.890 1.00 94.00 206 GLN A N 1
ATOM 1609 C CA . GLN A 1 206 ? 7.685 -6.214 -23.776 1.00 94.00 206 GLN A CA 1
ATOM 1610 C C . GLN A 1 206 ? 7.716 -5.432 -22.465 1.00 94.00 206 GLN A C 1
ATOM 1612 O O . GLN A 1 206 ? 6.685 -5.339 -21.801 1.00 94.00 206 GLN A O 1
ATOM 1617 N N . LEU A 1 207 ? 8.855 -4.824 -22.120 1.00 96.38 207 LEU A N 1
ATOM 1618 C CA . LEU A 1 207 ? 8.972 -4.002 -20.919 1.00 96.38 207 LEU A CA 1
ATOM 1619 C C . LEU A 1 207 ? 8.012 -2.809 -20.965 1.00 96.38 207 LEU A C 1
ATOM 1621 O O . LEU A 1 207 ? 7.355 -2.533 -19.967 1.00 96.38 207 LEU A O 1
ATOM 1625 N N . LEU A 1 208 ? 7.854 -2.160 -22.122 1.00 96.50 208 LEU A N 1
ATOM 1626 C CA . LEU A 1 208 ? 6.916 -1.049 -22.295 1.00 96.50 208 LEU A CA 1
ATOM 1627 C C . LEU A 1 208 ? 5.492 -1.477 -21.947 1.00 96.50 208 LEU A C 1
ATOM 1629 O O . LEU A 1 208 ? 4.828 -0.832 -21.138 1.00 96.50 208 LEU A O 1
ATOM 1633 N N . VAL A 1 209 ? 5.025 -2.595 -22.505 1.00 95.50 209 VAL A N 1
ATOM 1634 C CA . VAL A 1 209 ? 3.684 -3.110 -22.204 1.00 95.50 209 VAL A CA 1
ATOM 1635 C C . VAL A 1 209 ? 3.518 -3.387 -20.704 1.00 95.50 209 VAL A C 1
ATOM 1637 O O . VAL A 1 209 ? 2.443 -3.129 -20.158 1.00 95.50 209 VAL A O 1
ATOM 1640 N N . ARG A 1 210 ? 4.576 -3.849 -20.020 1.00 96.19 210 ARG A N 1
ATOM 1641 C CA . ARG A 1 210 ? 4.581 -4.029 -18.559 1.00 96.19 210 ARG A CA 1
ATOM 1642 C C . ARG A 1 210 ? 4.530 -2.702 -17.795 1.00 96.19 210 ARG A C 1
ATOM 1644 O O . ARG A 1 210 ? 3.789 -2.621 -16.820 1.00 96.19 210 ARG A O 1
ATOM 1651 N N . VAL A 1 211 ? 5.255 -1.672 -18.239 1.00 96.94 211 VAL A N 1
ATOM 1652 C CA . VAL A 1 211 ? 5.181 -0.312 -17.670 1.00 96.94 211 VAL A CA 1
ATOM 1653 C C . VAL A 1 211 ? 3.749 0.212 -17.767 1.00 96.94 211 VAL A C 1
ATOM 1655 O O . VAL A 1 211 ? 3.201 0.669 -16.770 1.00 96.94 211 VAL A O 1
ATOM 1658 N N . VAL A 1 212 ? 3.104 0.053 -18.928 1.00 95.75 212 VAL A N 1
ATOM 1659 C CA . VAL A 1 212 ? 1.720 0.505 -19.150 1.00 95.75 212 VAL A CA 1
ATOM 1660 C C . VAL A 1 212 ? 0.714 -0.282 -18.309 1.00 95.75 212 VAL A C 1
ATOM 1662 O O . VAL A 1 212 ? -0.208 0.303 -17.745 1.00 95.75 212 VAL A O 1
ATOM 1665 N N . ALA A 1 213 ? 0.907 -1.596 -18.156 1.00 94.81 213 ALA A N 1
ATOM 1666 C CA . ALA A 1 213 ? 0.092 -2.411 -17.252 1.00 94.81 213 ALA A CA 1
ATOM 1667 C C . ALA A 1 213 ? 0.211 -1.955 -15.783 1.00 94.81 213 ALA A C 1
ATOM 1669 O O . ALA A 1 213 ? -0.758 -2.034 -15.028 1.00 94.81 213 ALA A O 1
ATOM 1670 N N . GLY A 1 214 ? 1.396 -1.477 -15.392 1.00 93.81 214 GLY A N 1
ATOM 1671 C CA . GLY A 1 214 ? 1.714 -0.994 -14.050 1.00 93.81 214 GLY A CA 1
ATOM 1672 C C . GLY A 1 214 ? 1.417 0.486 -13.798 1.00 93.81 214 GLY A C 1
ATOM 1673 O O . GLY A 1 214 ? 1.802 0.985 -12.739 1.00 93.81 214 GLY A O 1
ATOM 1674 N N . LEU A 1 215 ? 0.784 1.207 -14.732 1.00 93.94 215 LEU A N 1
ATOM 1675 C CA . LEU A 1 215 ? 0.346 2.588 -14.502 1.00 93.94 215 LEU A CA 1
ATOM 1676 C C . LEU A 1 215 ? -0.752 2.640 -13.439 1.00 93.94 215 LEU A C 1
ATOM 1678 O O . LEU A 1 215 ? -1.643 1.781 -13.410 1.00 93.94 215 LEU A O 1
ATOM 1682 N N . SER A 1 216 ? -0.715 3.673 -12.598 1.00 90.88 216 SER A N 1
ATOM 1683 C CA . SER A 1 216 ? -1.888 4.039 -11.815 1.00 90.88 216 SER A CA 1
ATOM 1684 C C . SER A 1 216 ? -2.908 4.752 -12.701 1.00 90.88 216 SER A C 1
ATOM 1686 O O . SER A 1 216 ? -2.573 5.355 -13.723 1.00 90.88 216 SER A O 1
ATOM 1688 N N . SER A 1 217 ? -4.179 4.692 -12.320 1.00 87.88 217 SER A N 1
ATOM 1689 C CA . SER A 1 217 ? -5.252 5.390 -13.039 1.00 87.88 217 SER A CA 1
ATOM 1690 C C . SER A 1 217 ? -5.087 6.917 -13.022 1.00 87.88 217 SER A C 1
ATOM 1692 O O . SER A 1 217 ? -5.562 7.591 -13.935 1.00 87.88 217 SER A O 1
ATOM 1694 N N . VAL A 1 218 ? -4.396 7.460 -12.015 1.00 88.38 218 VAL A N 1
ATOM 1695 C CA . VAL A 1 218 ? -4.115 8.898 -11.880 1.00 88.38 218 VAL A CA 1
ATOM 1696 C C . VAL A 1 218 ? -2.971 9.339 -12.798 1.00 88.38 218 VAL A C 1
ATOM 1698 O O . VAL A 1 218 ? -2.949 10.481 -13.229 1.00 88.38 218 VAL A O 1
ATOM 1701 N N . GLU A 1 219 ? -2.053 8.442 -13.166 1.00 90.81 219 GLU A N 1
ATOM 1702 C CA . GLU A 1 219 ? -0.938 8.757 -14.076 1.00 90.81 219 GLU A CA 1
ATOM 1703 C C . GLU A 1 219 ? -1.362 8.874 -15.550 1.00 90.81 219 GLU A C 1
ATOM 1705 O O . GLU A 1 219 ? -0.575 9.321 -16.385 1.00 90.81 219 GLU A O 1
ATOM 1710 N N . LEU A 1 220 ? -2.591 8.471 -15.886 1.00 89.38 220 LEU A N 1
ATOM 1711 C CA . LEU A 1 220 ? -3.117 8.452 -17.249 1.00 89.38 220 LEU A CA 1
ATOM 1712 C C . LEU A 1 220 ? -3.622 9.838 -17.693 1.00 89.38 220 LEU A C 1
ATOM 1714 O O . LEU A 1 220 ? -4.816 10.052 -17.922 1.00 89.38 220 LEU A O 1
ATOM 1718 N N . GLU A 1 221 ? -2.691 10.784 -17.788 1.00 89.12 221 GLU A N 1
ATOM 1719 C CA . GLU A 1 221 ? -2.929 12.152 -18.253 1.00 89.12 221 GLU A CA 1
ATOM 1720 C C . GLU A 1 221 ? -3.184 12.221 -19.776 1.00 89.12 221 GLU A C 1
ATOM 1722 O O . GLU A 1 221 ? -2.763 11.320 -20.511 1.00 89.12 221 GLU A O 1
ATOM 1727 N N . PRO A 1 222 ? -3.853 13.278 -20.291 1.00 90.81 222 PRO A N 1
ATOM 1728 C CA . PRO A 1 222 ? -4.191 13.404 -21.713 1.00 90.81 222 PRO A CA 1
ATOM 1729 C C . PRO A 1 222 ? -2.994 13.257 -22.662 1.00 90.81 222 PRO A C 1
ATOM 1731 O O . PRO A 1 222 ? -3.095 12.553 -23.665 1.00 90.81 222 PRO A O 1
ATOM 1734 N N . ASP A 1 223 ? -1.851 13.855 -22.324 1.00 92.50 223 ASP A N 1
ATOM 1735 C CA . ASP A 1 223 ? -0.640 13.779 -23.150 1.00 92.50 223 ASP A CA 1
ATOM 1736 C C . ASP A 1 223 ? -0.074 12.354 -23.197 1.00 92.50 223 ASP A C 1
ATOM 1738 O O . ASP A 1 223 ? 0.320 11.864 -24.257 1.00 92.50 223 ASP A O 1
ATOM 1742 N N . LEU A 1 224 ? -0.113 11.640 -22.065 1.00 93.44 224 LEU A N 1
ATOM 1743 C CA . LEU A 1 224 ? 0.299 10.241 -22.008 1.00 93.44 224 LEU A CA 1
ATOM 1744 C C . LEU A 1 224 ? -0.662 9.347 -22.803 1.00 93.44 224 LEU A C 1
ATOM 1746 O O . LEU A 1 224 ? -0.222 8.432 -23.493 1.00 93.44 224 LEU A O 1
ATOM 1750 N N . LEU A 1 225 ? -1.968 9.618 -22.758 1.00 92.88 225 LEU A N 1
ATOM 1751 C CA . LEU A 1 225 ? -2.958 8.915 -23.579 1.00 92.88 225 LEU A CA 1
ATOM 1752 C C . LEU A 1 225 ? -2.714 9.105 -25.078 1.00 92.88 225 LEU A C 1
ATOM 1754 O O . LEU A 1 225 ? -2.854 8.144 -25.839 1.00 92.88 225 LEU A O 1
ATOM 1758 N N . LEU A 1 226 ? -2.338 10.313 -25.503 1.00 93.38 226 LEU A N 1
ATOM 1759 C CA . LEU A 1 226 ? -1.973 10.590 -26.893 1.00 93.38 226 LEU A CA 1
ATOM 1760 C C . LEU A 1 226 ? -0.725 9.801 -27.300 1.00 93.38 226 LEU A C 1
ATOM 1762 O O . LEU A 1 226 ? -0.761 9.112 -28.320 1.00 93.38 226 LEU A O 1
ATOM 1766 N N . LEU A 1 227 ? 0.325 9.817 -26.471 1.00 94.38 227 LEU A N 1
ATOM 1767 C CA . LEU A 1 227 ? 1.543 9.027 -26.689 1.00 94.38 227 LEU A CA 1
ATOM 1768 C C . LEU A 1 227 ? 1.237 7.525 -26.806 1.00 94.38 227 LEU A C 1
ATOM 1770 O O . LEU A 1 227 ? 1.713 6.845 -27.714 1.00 94.38 227 LEU A O 1
ATOM 1774 N N . LEU A 1 228 ? 0.408 6.997 -25.905 1.00 94.75 228 LEU A N 1
ATOM 1775 C CA . LEU A 1 228 ? 0.016 5.589 -25.898 1.00 94.75 228 LEU A CA 1
ATOM 1776 C C . LEU A 1 228 ? -0.841 5.213 -27.112 1.00 94.75 228 LEU A C 1
ATOM 1778 O O . LEU A 1 228 ? -0.696 4.114 -27.650 1.00 94.75 228 LEU A O 1
ATOM 1782 N N . SER A 1 229 ? -1.703 6.120 -27.570 1.00 93.38 229 SER A N 1
ATOM 1783 C CA . SER A 1 229 ? -2.520 5.919 -28.770 1.00 93.38 229 SER A CA 1
ATOM 1784 C C . SER A 1 229 ? -1.663 5.899 -30.039 1.00 93.38 229 SER A C 1
ATOM 1786 O O . SER A 1 229 ? -1.833 5.006 -30.872 1.00 93.38 229 SER A O 1
ATOM 1788 N N . ASP A 1 230 ? -0.704 6.824 -30.159 1.00 92.69 230 ASP A N 1
ATOM 1789 C CA . ASP A 1 230 ? 0.289 6.825 -31.242 1.00 92.69 230 ASP A CA 1
ATOM 1790 C C . ASP A 1 230 ? 1.109 5.529 -31.249 1.00 92.69 230 ASP A C 1
ATOM 1792 O O . ASP A 1 230 ? 1.313 4.906 -32.293 1.00 92.69 230 ASP A O 1
ATOM 1796 N N . LEU A 1 231 ? 1.505 5.052 -30.068 1.00 92.69 231 LEU A N 1
ATOM 1797 C CA . LEU A 1 231 ? 2.233 3.800 -29.939 1.00 92.69 231 LEU A CA 1
ATOM 1798 C C . LEU A 1 231 ? 1.409 2.592 -30.406 1.00 92.69 231 LEU A C 1
ATOM 1800 O O . LEU A 1 231 ? 1.926 1.756 -31.150 1.00 92.69 231 LEU A O 1
ATOM 1804 N N . VAL A 1 232 ? 0.135 2.489 -30.008 1.00 95.06 232 VAL A N 1
ATOM 1805 C CA . VAL A 1 232 ? -0.766 1.430 -30.500 1.00 95.06 232 VAL A CA 1
ATOM 1806 C C . VAL A 1 232 ? -0.855 1.483 -32.025 1.00 95.06 232 VAL A C 1
ATOM 1808 O O . VAL A 1 232 ? -0.726 0.449 -32.681 1.00 95.06 232 VAL A O 1
ATOM 1811 N N . PHE A 1 233 ? -1.016 2.675 -32.602 1.00 93.38 233 PHE A N 1
ATOM 1812 C CA . PHE A 1 233 ? -1.075 2.861 -34.050 1.00 93.38 233 PHE A CA 1
ATOM 1813 C C . PHE A 1 233 ? 0.225 2.435 -34.750 1.00 93.38 233 PHE A C 1
ATOM 1815 O O . PHE A 1 233 ? 0.184 1.690 -35.732 1.00 93.38 233 PHE A O 1
ATOM 1822 N N . CYS A 1 234 ? 1.384 2.809 -34.202 1.00 89.62 234 CYS A N 1
ATOM 1823 C CA . CYS A 1 234 ? 2.694 2.389 -34.696 1.00 89.62 234 CYS A CA 1
ATOM 1824 C C . CYS A 1 234 ? 2.861 0.860 -34.690 1.00 89.62 234 CYS A C 1
ATOM 1826 O O . CYS A 1 234 ? 3.405 0.296 -35.642 1.00 89.62 234 CYS A O 1
ATOM 1828 N N . LEU A 1 235 ? 2.388 0.174 -33.642 1.00 91.62 235 LEU A N 1
ATOM 1829 C CA . LEU A 1 235 ? 2.431 -1.291 -33.560 1.00 91.62 235 LEU A CA 1
ATOM 1830 C C . LEU A 1 235 ? 1.503 -1.950 -34.587 1.00 91.62 235 LEU A C 1
ATOM 1832 O O . LEU A 1 235 ? 1.876 -2.963 -35.175 1.00 91.62 235 LEU A O 1
ATOM 1836 N N . LEU A 1 236 ? 0.325 -1.369 -34.837 1.00 93.19 236 LEU A N 1
ATOM 1837 C CA . LEU A 1 236 ? -0.608 -1.853 -35.859 1.00 93.19 236 LEU A CA 1
ATOM 1838 C C . LEU A 1 236 ? -0.014 -1.737 -37.266 1.00 93.19 236 LEU A C 1
ATOM 1840 O O . LEU A 1 236 ? -0.039 -2.715 -38.010 1.00 93.19 236 LEU A O 1
ATOM 1844 N N . ILE A 1 237 ? 0.569 -0.583 -37.611 1.00 90.00 237 ILE A N 1
ATOM 1845 C CA . ILE A 1 237 ? 1.264 -0.394 -38.897 1.00 90.00 237 ILE A CA 1
ATOM 1846 C C . ILE A 1 237 ? 2.463 -1.341 -39.010 1.00 90.00 237 ILE A C 1
ATOM 1848 O O . ILE A 1 237 ? 2.707 -1.905 -40.073 1.00 90.00 237 ILE A O 1
ATOM 1852 N N . GLY A 1 238 ? 3.194 -1.541 -37.912 1.00 85.88 238 GLY A N 1
ATOM 1853 C CA . GLY A 1 238 ? 4.337 -2.451 -37.851 1.00 85.88 238 GLY A CA 1
ATOM 1854 C C . GLY A 1 238 ? 3.984 -3.942 -37.898 1.00 85.88 238 GLY A C 1
ATOM 1855 O O . GLY A 1 238 ? 4.898 -4.758 -37.941 1.00 85.88 238 GLY A O 1
ATOM 1856 N N . GLY A 1 239 ? 2.699 -4.315 -37.874 1.00 88.69 239 GLY A N 1
ATOM 1857 C CA . GLY A 1 239 ? 2.253 -5.713 -37.890 1.00 88.69 239 GLY A CA 1
ATOM 1858 C C . GLY A 1 239 ? 2.337 -6.444 -36.541 1.00 88.69 239 GLY A C 1
ATOM 1859 O O . GLY A 1 239 ? 2.026 -7.633 -36.471 1.00 88.69 239 GLY A O 1
ATOM 1860 N N . GLU A 1 240 ? 2.679 -5.756 -35.447 1.00 89.19 240 GLU A N 1
ATOM 1861 C CA . GLU A 1 240 ? 2.799 -6.313 -34.089 1.00 89.19 240 GLU A CA 1
ATOM 1862 C C . GLU A 1 240 ? 1.433 -6.404 -33.384 1.00 89.19 240 GLU A C 1
ATOM 1864 O O . GLU A 1 240 ? 1.202 -5.855 -32.301 1.00 89.19 240 GLU A O 1
ATOM 1869 N N . LEU A 1 241 ? 0.489 -7.112 -34.011 1.00 92.38 241 LEU A N 1
ATOM 1870 C CA . LEU A 1 241 ? -0.923 -7.141 -33.606 1.00 92.38 241 LEU A CA 1
ATOM 1871 C C . LEU A 1 241 ? -1.132 -7.644 -32.168 1.00 92.38 241 LEU A C 1
ATOM 1873 O O . LEU A 1 241 ? -2.033 -7.182 -31.465 1.00 92.38 241 LEU A O 1
ATOM 1877 N N . GLY A 1 242 ? -0.299 -8.587 -31.713 1.00 92.62 242 GLY A N 1
ATOM 1878 C CA . GLY A 1 242 ? -0.369 -9.136 -30.358 1.00 92.62 242 GLY A CA 1
ATOM 1879 C C . GLY A 1 242 ? -0.057 -8.092 -29.285 1.00 92.62 242 GLY A C 1
ATOM 1880 O O . GLY A 1 242 ? -0.822 -7.953 -28.327 1.00 92.62 242 GLY A O 1
ATOM 1881 N N . MET A 1 243 ? 1.024 -7.331 -29.479 1.00 91.38 243 MET A N 1
ATOM 1882 C CA . MET A 1 243 ? 1.449 -6.277 -28.553 1.00 91.38 243 MET A CA 1
ATOM 1883 C C . MET A 1 243 ? 0.503 -5.080 -28.612 1.00 91.38 243 MET A C 1
ATOM 1885 O O . MET A 1 243 ? 0.120 -4.571 -27.563 1.00 91.38 243 MET A O 1
ATOM 1889 N N . ALA A 1 244 ? 0.046 -4.693 -29.810 1.00 94.31 244 ALA A N 1
ATOM 1890 C CA . ALA A 1 244 ? -0.952 -3.638 -29.983 1.00 94.31 244 ALA A CA 1
ATOM 1891 C C . ALA A 1 244 ? -2.243 -3.947 -29.208 1.00 94.31 244 ALA A C 1
ATOM 1893 O O . ALA A 1 244 ? -2.746 -3.103 -28.466 1.00 94.31 244 ALA A O 1
ATOM 1894 N N . ARG A 1 245 ? -2.751 -5.183 -29.320 1.00 95.06 245 ARG A N 1
ATOM 1895 C CA . ARG A 1 245 ? -3.950 -5.626 -28.596 1.00 95.06 245 ARG A CA 1
ATOM 1896 C C . ARG A 1 245 ? -3.753 -5.594 -27.082 1.00 95.06 245 ARG A C 1
ATOM 1898 O O . ARG A 1 245 ? -4.650 -5.146 -26.374 1.00 95.06 245 ARG A O 1
ATOM 1905 N N . LEU A 1 246 ? -2.611 -6.079 -26.589 1.00 95.19 246 LEU A N 1
ATOM 1906 C CA . LEU A 1 246 ? -2.318 -6.108 -25.154 1.00 95.19 246 LEU A CA 1
ATOM 1907 C C . LEU A 1 246 ? -2.182 -4.690 -24.584 1.00 95.19 246 LEU A C 1
ATOM 1909 O O . LEU A 1 246 ? -2.778 -4.381 -23.556 1.00 95.19 246 LEU A O 1
ATOM 1913 N N . LEU A 1 247 ? -1.467 -3.816 -25.291 1.00 95.12 247 LEU A N 1
ATOM 1914 C CA . LEU A 1 247 ? -1.310 -2.414 -24.924 1.00 95.12 247 LEU A CA 1
ATOM 1915 C C . LEU A 1 247 ? -2.663 -1.690 -24.886 1.00 95.12 247 LEU A C 1
ATOM 1917 O O . LEU A 1 247 ? -2.990 -1.053 -23.889 1.00 95.12 247 LEU A O 1
ATOM 1921 N N . HIS A 1 248 ? -3.482 -1.851 -25.928 1.00 95.25 248 HIS A N 1
ATOM 1922 C CA . HIS A 1 248 ? -4.818 -1.261 -25.995 1.00 95.25 248 HIS A CA 1
ATOM 1923 C C . HIS A 1 248 ? -5.736 -1.759 -24.867 1.00 95.25 248 HIS A C 1
ATOM 1925 O O . HIS A 1 248 ? -6.436 -0.963 -24.245 1.00 95.25 248 HIS A O 1
ATOM 1931 N N . ALA A 1 249 ? -5.702 -3.058 -24.550 1.00 95.88 249 ALA A N 1
ATOM 1932 C CA . ALA A 1 249 ? -6.467 -3.615 -23.435 1.00 95.88 249 ALA A CA 1
ATOM 1933 C C . ALA A 1 249 ? -6.049 -3.011 -22.082 1.00 95.88 249 ALA A C 1
ATOM 1935 O O . ALA A 1 249 ? -6.915 -2.652 -21.283 1.00 95.88 249 ALA A O 1
ATOM 1936 N N . ASN A 1 250 ? -4.742 -2.840 -21.849 1.00 94.75 250 ASN A N 1
ATOM 1937 C CA . ASN A 1 250 ? -4.232 -2.197 -20.636 1.00 94.75 250 ASN A CA 1
ATOM 1938 C C . ASN A 1 250 ? -4.705 -0.740 -20.534 1.00 94.75 250 ASN A C 1
ATOM 1940 O O . ASN A 1 250 ? -5.195 -0.336 -19.481 1.00 94.75 250 ASN A O 1
ATOM 1944 N N . ILE A 1 251 ? -4.625 0.027 -21.629 1.00 94.25 251 ILE A N 1
ATOM 1945 C CA . ILE A 1 251 ? -5.088 1.423 -21.677 1.00 94.25 251 ILE A CA 1
ATOM 1946 C C . ILE A 1 251 ? -6.574 1.508 -21.315 1.00 94.25 251 ILE A C 1
ATOM 1948 O O . ILE A 1 251 ? -6.938 2.260 -20.414 1.00 94.25 251 ILE A O 1
ATOM 1952 N N . LEU A 1 252 ? -7.427 0.700 -21.955 1.00 94.31 252 LEU A N 1
ATOM 1953 C CA . LEU A 1 252 ? -8.866 0.694 -21.678 1.00 94.31 252 LEU A CA 1
ATOM 1954 C C . LEU A 1 252 ? -9.176 0.333 -20.221 1.00 94.31 252 LEU A C 1
ATOM 1956 O O . LEU A 1 252 ? -10.016 0.983 -19.602 1.00 94.31 252 LEU A O 1
ATOM 1960 N N . SER A 1 253 ? -8.474 -0.653 -19.653 1.00 93.69 253 SER A N 1
ATOM 1961 C CA . SER A 1 253 ? -8.628 -1.013 -18.238 1.00 93.69 253 SER A CA 1
ATOM 1962 C C . SER A 1 253 ? -8.317 0.171 -17.319 1.00 93.69 253 SER A C 1
ATOM 1964 O O . SER A 1 253 ? -9.076 0.449 -16.392 1.00 93.69 253 SER A O 1
ATOM 1966 N N . LYS A 1 254 ? -7.234 0.911 -17.590 1.00 92.12 254 LYS A N 1
ATOM 1967 C CA . LYS A 1 254 ? -6.838 2.080 -16.789 1.00 92.12 254 LYS A CA 1
ATOM 1968 C C . LYS A 1 254 ? -7.774 3.270 -16.968 1.00 92.12 254 LYS A C 1
ATOM 1970 O O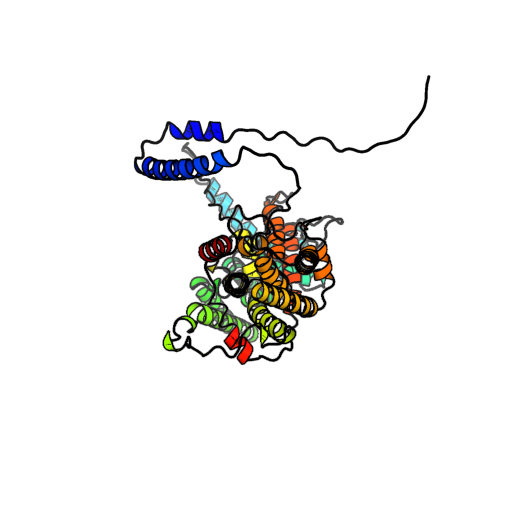 . LYS A 1 254 ? -8.061 3.965 -15.995 1.00 92.12 254 LYS A O 1
ATOM 1975 N N . MET A 1 255 ? -8.309 3.471 -18.171 1.00 91.06 255 MET A N 1
ATOM 1976 C CA . MET A 1 255 ? -9.349 4.472 -18.415 1.00 91.06 255 MET A CA 1
ATOM 1977 C C . MET A 1 255 ? -10.631 4.156 -17.644 1.00 91.06 255 MET A C 1
ATOM 1979 O O . MET A 1 255 ? -11.213 5.062 -17.056 1.00 91.06 255 MET A O 1
ATOM 1983 N N . GLU A 1 256 ? -11.045 2.889 -17.595 1.00 90.56 256 GLU A N 1
ATOM 1984 C CA . GLU A 1 256 ? -12.214 2.447 -16.827 1.00 90.56 256 GLU A CA 1
ATOM 1985 C C . GLU A 1 256 ? -12.003 2.636 -15.314 1.00 90.56 256 GLU A C 1
ATOM 1987 O O . GLU A 1 256 ? -12.894 3.120 -14.618 1.00 90.56 256 GLU A O 1
ATOM 1992 N N . GLU A 1 257 ? -10.812 2.311 -14.793 1.00 88.69 257 GLU A N 1
ATOM 1993 C CA . GLU A 1 257 ? -10.432 2.600 -13.399 1.00 88.69 257 GLU A CA 1
ATOM 1994 C C . GLU A 1 257 ? -10.519 4.107 -13.100 1.00 88.69 257 GLU A C 1
ATOM 1996 O O . GLU A 1 257 ? -11.150 4.516 -12.124 1.00 88.69 257 GLU A O 1
ATOM 2001 N N . ARG A 1 258 ? -9.944 4.950 -13.968 1.00 86.75 258 ARG A N 1
ATOM 2002 C CA . ARG A 1 258 ? -9.983 6.414 -13.831 1.00 86.75 258 ARG A CA 1
ATOM 2003 C C . ARG A 1 258 ? -11.409 6.958 -13.925 1.00 86.75 258 ARG A C 1
ATOM 2005 O O . ARG A 1 258 ? -11.786 7.831 -13.146 1.00 86.75 258 ARG A O 1
ATOM 2012 N N . TRP A 1 259 ? -12.221 6.421 -14.835 1.00 85.50 259 TRP A N 1
ATOM 2013 C CA . TRP A 1 259 ? -13.631 6.775 -14.972 1.00 85.50 259 TRP A CA 1
ATOM 2014 C C . TRP A 1 259 ? -14.427 6.414 -13.721 1.00 85.50 259 TRP A C 1
ATOM 2016 O O . TRP A 1 259 ? -15.252 7.207 -13.287 1.00 85.50 259 TRP A O 1
ATOM 2026 N N . LYS A 1 260 ? -14.162 5.267 -13.088 1.00 85.00 260 LYS A N 1
ATOM 2027 C CA . LYS A 1 260 ? -14.797 4.903 -11.813 1.00 85.00 260 LYS A CA 1
ATOM 2028 C C . LYS A 1 260 ? -14.387 5.824 -10.672 1.00 85.00 260 LYS A C 1
ATOM 2030 O O . LYS A 1 260 ? -15.229 6.121 -9.837 1.00 85.00 260 LYS A O 1
ATOM 2035 N N . LEU A 1 261 ? -13.140 6.292 -10.641 1.00 81.25 261 LEU A N 1
ATOM 2036 C CA . LEU A 1 261 ? -12.675 7.240 -9.623 1.00 81.25 261 LEU A CA 1
ATOM 2037 C C . LEU A 1 261 ? -13.320 8.623 -9.786 1.00 81.25 261 LEU A C 1
ATOM 2039 O O . LEU A 1 261 ? -13.862 9.162 -8.827 1.00 81.25 261 LEU A O 1
ATOM 2043 N N . ILE A 1 262 ? -13.305 9.176 -11.002 1.00 76.62 262 ILE A N 1
ATOM 2044 C CA . ILE A 1 262 ? -13.847 10.515 -11.299 1.00 76.62 262 ILE A CA 1
ATOM 2045 C C . ILE A 1 262 ? -15.382 10.495 -11.341 1.00 76.62 262 ILE A C 1
ATOM 2047 O O . ILE A 1 262 ? -16.051 11.422 -10.892 1.00 76.62 262 ILE A O 1
ATOM 2051 N N . GLY A 1 263 ? -15.939 9.435 -11.917 1.00 61.31 263 GLY A N 1
ATOM 2052 C CA . GLY A 1 263 ? -17.352 9.268 -12.223 1.00 61.31 263 GLY A CA 1
ATOM 2053 C C . GLY A 1 263 ? -18.121 8.414 -11.221 1.00 61.31 263 GLY A C 1
ATOM 2054 O O . GLY A 1 263 ? -19.263 8.074 -11.528 1.00 61.31 263 GLY A O 1
ATOM 2055 N N . SER A 1 264 ? -17.551 8.045 -10.060 1.00 50.38 264 SER A N 1
ATOM 2056 C CA . SER A 1 264 ? -18.255 7.219 -9.067 1.00 50.38 264 SER A CA 1
ATOM 2057 C C . SER A 1 264 ? -19.610 7.853 -8.709 1.00 50.38 264 SER A C 1
ATOM 2059 O O . SER A 1 264 ? -19.664 8.908 -8.064 1.00 50.38 264 SER A O 1
ATOM 2061 N N . PRO A 1 265 ? -20.738 7.196 -9.035 1.00 47.28 265 PRO A N 1
ATOM 2062 C CA . PRO A 1 265 ? -22.072 7.665 -8.684 1.00 47.28 265 PRO A CA 1
ATOM 2063 C C . PRO A 1 265 ? -22.377 7.525 -7.182 1.00 47.28 265 PRO A C 1
ATOM 2065 O O . PRO A 1 265 ? -23.514 7.734 -6.768 1.00 47.28 265 PRO A O 1
ATOM 2068 N N . GLN A 1 266 ? -21.389 7.224 -6.330 1.00 47.97 266 GLN A N 1
ATOM 2069 C CA . GLN A 1 266 ? -21.533 7.365 -4.876 1.00 47.97 266 GLN A CA 1
ATOM 2070 C C . GLN A 1 266 ? -21.802 8.825 -4.472 1.00 47.97 266 GLN A C 1
ATOM 2072 O O . GLN A 1 266 ? -22.538 9.056 -3.515 1.00 47.97 266 GLN A O 1
ATOM 2077 N N . SER A 1 267 ? -21.312 9.798 -5.253 1.00 44.94 267 SER A N 1
ATOM 2078 C CA . SER A 1 267 ? -21.670 11.222 -5.130 1.00 44.94 267 SER A CA 1
ATOM 2079 C C . SER A 1 267 ? -23.119 11.522 -5.569 1.00 44.94 267 SER A C 1
ATOM 2081 O O . SER A 1 267 ? -23.743 12.458 -5.075 1.00 44.94 267 SER A O 1
ATOM 2083 N N . LEU A 1 268 ? -23.691 10.690 -6.449 1.00 46.31 268 LEU A N 1
ATOM 2084 C CA . LEU A 1 268 ? -25.021 10.867 -7.046 1.00 46.31 268 LEU A CA 1
ATOM 2085 C C . LEU A 1 268 ? -26.114 10.003 -6.406 1.00 46.31 268 LEU A C 1
ATOM 2087 O O . LEU A 1 268 ? -27.252 10.023 -6.880 1.00 46.31 268 LEU A O 1
ATOM 2091 N N . ARG A 1 269 ? -25.826 9.257 -5.328 1.00 46.97 269 ARG A N 1
ATOM 2092 C CA . ARG A 1 269 ? -26.906 8.652 -4.539 1.00 46.97 269 ARG A CA 1
ATOM 2093 C C . ARG A 1 269 ? -27.760 9.799 -3.987 1.00 46.97 269 ARG A C 1
ATOM 2095 O O . ARG A 1 269 ? -27.221 10.633 -3.256 1.00 46.97 269 ARG A O 1
ATOM 2102 N N . PRO A 1 270 ? -29.068 9.870 -4.307 1.00 47.84 270 PRO A N 1
ATOM 2103 C CA . PRO A 1 270 ? -29.947 10.852 -3.690 1.00 47.84 270 PRO A CA 1
ATOM 2104 C C . PRO A 1 270 ? -29.774 10.765 -2.173 1.00 47.84 270 PRO A C 1
ATOM 2106 O O . PRO A 1 270 ? -29.687 9.657 -1.647 1.00 47.84 270 PRO A O 1
ATOM 2109 N N . LEU A 1 271 ? -29.756 11.889 -1.449 1.00 52.44 271 LEU A N 1
ATOM 2110 C CA . LEU A 1 271 ? -29.717 11.867 0.024 1.00 52.44 271 LEU A CA 1
ATOM 2111 C C . LEU A 1 271 ? -30.808 10.954 0.620 1.00 52.44 271 LEU A C 1
ATOM 2113 O O . LEU A 1 271 ? -30.595 10.350 1.661 1.00 52.44 271 LEU A O 1
ATOM 2117 N N . ALA A 1 272 ? -31.929 10.781 -0.087 1.00 48.69 272 ALA A N 1
ATOM 2118 C CA . ALA A 1 272 ? -33.008 9.858 0.261 1.00 48.69 272 ALA A CA 1
ATOM 2119 C C . ALA A 1 272 ? -32.632 8.356 0.209 1.00 48.69 272 ALA A C 1
ATOM 2121 O O . ALA A 1 272 ? -33.341 7.540 0.789 1.00 48.69 272 ALA A O 1
ATOM 2122 N N . ALA A 1 273 ? -31.540 7.979 -0.466 1.00 46.53 273 ALA A N 1
ATOM 2123 C CA . ALA A 1 273 ? -31.011 6.613 -0.539 1.00 46.53 273 ALA A CA 1
ATOM 2124 C C . ALA A 1 273 ? -29.951 6.310 0.539 1.00 46.53 273 ALA A C 1
ATOM 2126 O O . ALA A 1 273 ? -29.614 5.145 0.742 1.00 46.53 273 ALA A O 1
ATOM 2127 N N . LYS A 1 274 ? -29.457 7.326 1.268 1.00 51.09 274 LYS A N 1
ATOM 2128 C CA . LYS A 1 274 ? -28.814 7.128 2.578 1.00 51.09 274 LYS A CA 1
ATOM 2129 C C . LYS A 1 274 ? -29.939 6.911 3.582 1.00 51.09 274 LYS A C 1
ATOM 2131 O O . LYS A 1 274 ? -30.367 7.839 4.262 1.00 51.09 274 LYS A O 1
ATOM 2136 N N . GLY A 1 275 ? -30.535 5.725 3.516 1.00 49.34 275 GLY A N 1
ATOM 2137 C CA . GLY A 1 275 ? -31.772 5.422 4.213 1.00 49.34 275 GLY A CA 1
ATOM 2138 C C . GLY A 1 275 ? -31.685 5.807 5.685 1.00 49.34 275 GLY A C 1
ATOM 2139 O O . GLY A 1 275 ? -30.729 5.459 6.374 1.00 49.34 275 GLY A O 1
ATOM 2140 N N . VAL A 1 276 ? -32.744 6.442 6.189 1.00 52.00 276 VAL A N 1
ATOM 2141 C CA . VAL A 1 276 ? -33.149 6.304 7.593 1.00 52.00 276 VAL A CA 1
ATOM 2142 C C . VAL A 1 276 ? -33.612 4.852 7.760 1.00 52.00 276 VAL A C 1
ATOM 2144 O O . VAL A 1 276 ? -34.795 4.565 7.924 1.00 52.00 276 VAL A O 1
ATOM 2147 N N . ALA A 1 277 ? -32.699 3.902 7.567 1.00 53.03 277 ALA A N 1
ATOM 2148 C CA . ALA A 1 277 ? -32.965 2.506 7.815 1.00 53.03 277 ALA A CA 1
ATOM 2149 C C . ALA A 1 277 ? -33.040 2.365 9.332 1.00 53.03 277 ALA A C 1
ATOM 2151 O O . ALA A 1 277 ? -32.144 2.811 10.054 1.00 53.03 277 ALA A O 1
ATOM 2152 N N . ALA A 1 278 ? -34.130 1.783 9.829 1.00 55.31 278 ALA A N 1
ATOM 2153 C CA . ALA A 1 278 ? -34.147 1.283 11.191 1.00 55.31 278 ALA A CA 1
ATOM 2154 C C . ALA A 1 278 ? -32.944 0.341 11.318 1.00 55.31 278 ALA A C 1
ATOM 2156 O O . ALA A 1 278 ? -32.917 -0.681 10.637 1.00 55.31 278 ALA A O 1
ATOM 2157 N N . ARG A 1 279 ? -31.920 0.725 12.096 1.00 65.19 279 ARG A N 1
ATOM 2158 C CA . ARG A 1 279 ? -30.723 -0.106 12.263 1.00 65.19 279 ARG A CA 1
ATOM 2159 C C . ARG A 1 279 ? -31.181 -1.458 12.812 1.00 65.19 279 ARG A C 1
ATOM 2161 O O . ARG A 1 279 ? -31.766 -1.471 13.901 1.00 65.19 279 ARG A O 1
ATOM 2168 N N . PRO A 1 280 ? -30.982 -2.568 12.087 1.00 61.88 280 PRO A N 1
ATOM 2169 C CA . PRO A 1 280 ? -31.301 -3.870 12.635 1.00 61.88 280 PRO A CA 1
ATOM 2170 C C . PRO A 1 280 ? -30.315 -4.129 13.781 1.00 61.88 280 PRO A C 1
ATOM 2172 O O . PRO A 1 280 ? -29.128 -4.336 13.566 1.00 61.88 280 PRO A O 1
ATOM 2175 N N . GLY A 1 281 ? -30.800 -4.035 15.018 1.00 76.25 281 GLY A N 1
ATOM 2176 C CA . GLY A 1 281 ? -30.025 -4.348 16.216 1.00 76.25 281 GLY A CA 1
ATOM 2177 C C . GLY A 1 281 ? -29.005 -3.296 16.676 1.00 76.25 281 GLY A C 1
ATOM 2178 O O . GLY A 1 281 ? -28.822 -2.210 16.123 1.00 76.25 281 GLY A O 1
ATOM 2179 N N . THR A 1 282 ? -28.357 -3.646 17.777 1.00 89.88 282 THR A N 1
ATOM 2180 C CA . THR A 1 282 ? -27.312 -2.920 18.495 1.00 89.88 282 THR A CA 1
ATOM 2181 C C . THR A 1 282 ? -26.008 -3.721 18.459 1.00 89.88 282 THR A C 1
ATOM 2183 O O . THR A 1 282 ? -26.004 -4.913 18.156 1.00 89.88 282 THR A O 1
ATOM 2186 N N . LEU A 1 283 ? -24.878 -3.106 18.834 1.00 94.38 283 LEU A N 1
ATOM 2187 C CA . LEU A 1 283 ? -23.565 -3.777 18.856 1.00 94.38 283 LEU A CA 1
ATOM 2188 C C . LEU A 1 283 ? -23.586 -5.126 19.605 1.00 94.38 283 LEU A C 1
ATOM 2190 O O . LEU A 1 283 ? -22.847 -6.053 19.266 1.00 94.38 283 LEU A O 1
ATOM 2194 N N . LEU A 1 284 ? -24.389 -5.215 20.666 1.00 96.31 284 LEU A N 1
ATOM 2195 C CA . LEU A 1 284 ? -24.436 -6.384 21.538 1.00 96.31 284 LEU A CA 1
ATOM 2196 C C . LEU A 1 284 ? -25.256 -7.544 20.952 1.00 96.31 284 LEU A C 1
ATOM 2198 O O . LEU A 1 284 ? -25.072 -8.667 21.422 1.00 96.31 284 LEU A O 1
ATOM 2202 N N . ASP A 1 285 ? -26.079 -7.293 19.930 1.00 95.31 285 ASP A N 1
ATOM 2203 C CA . ASP A 1 285 ? -26.962 -8.295 19.316 1.00 95.31 285 ASP A CA 1
ATOM 2204 C C . ASP A 1 285 ? -26.211 -9.232 18.355 1.00 95.31 285 ASP A C 1
ATOM 2206 O O . ASP A 1 285 ? -26.565 -10.401 18.209 1.00 95.31 285 ASP A O 1
ATOM 2210 N N . PHE A 1 286 ? -25.116 -8.761 17.755 1.00 96.94 286 PHE A N 1
ATOM 2211 C CA . PHE A 1 286 ? -24.294 -9.544 16.825 1.00 96.94 286 PHE A CA 1
ATOM 2212 C C . PHE A 1 286 ? -23.217 -10.351 17.546 1.00 96.94 286 PHE A C 1
ATOM 2214 O O . PHE A 1 286 ? -22.729 -9.937 18.599 1.00 96.94 286 PHE A O 1
ATOM 2221 N N . ARG A 1 287 ? -22.748 -11.481 16.998 1.00 98.19 287 ARG A N 1
ATOM 2222 C CA . ARG A 1 287 ? -21.597 -12.197 17.585 1.00 98.19 287 ARG A CA 1
ATOM 2223 C C . ARG A 1 287 ? -20.304 -11.431 17.299 1.00 98.19 287 ARG A C 1
ATOM 2225 O O . ARG A 1 287 ? -20.153 -10.771 16.281 1.00 98.19 287 ARG A O 1
ATOM 2232 N N . SER A 1 288 ? -19.341 -11.510 18.220 1.00 98.69 288 SER A N 1
ATOM 2233 C CA . SER A 1 288 ? -18.062 -10.791 18.062 1.00 98.69 288 SER A CA 1
ATOM 2234 C C . SER A 1 288 ? -17.230 -11.308 16.888 1.00 98.69 288 SER A C 1
ATOM 2236 O O . SER A 1 288 ? -16.446 -10.548 16.332 1.00 98.69 288 SER A O 1
ATOM 2238 N N . GLN A 1 289 ? -17.396 -12.584 16.540 1.00 98.56 289 GLN A N 1
ATOM 2239 C CA . GLN A 1 289 ? -16.777 -13.180 15.365 1.00 98.56 289 GLN A CA 1
ATOM 2240 C C . GLN A 1 289 ? -17.351 -12.581 14.079 1.00 98.56 289 GLN A C 1
ATOM 2242 O O . GLN A 1 289 ? -16.579 -12.082 13.272 1.00 98.56 289 GLN A O 1
ATOM 2247 N N . ASP A 1 290 ? -18.678 -12.538 13.942 1.00 98.44 290 ASP A N 1
ATOM 2248 C CA . ASP A 1 290 ? -19.339 -12.021 12.737 1.00 98.44 290 ASP A CA 1
ATOM 2249 C C . ASP A 1 290 ? -18.958 -10.557 12.476 1.00 98.44 290 ASP A C 1
ATOM 2251 O O . ASP A 1 290 ? -18.594 -10.195 11.363 1.00 98.44 290 ASP A O 1
ATOM 2255 N N . LEU A 1 291 ? -18.928 -9.725 13.527 1.00 98.69 291 LEU A N 1
ATOM 2256 C CA . LEU A 1 291 ? -18.454 -8.339 13.426 1.00 98.69 291 LEU A CA 1
ATOM 2257 C C . LEU A 1 291 ? -17.003 -8.256 12.917 1.00 98.69 291 LEU A C 1
ATOM 2259 O O . LEU A 1 291 ? -16.691 -7.396 12.098 1.00 98.69 291 LEU A O 1
ATOM 2263 N N . ALA A 1 292 ? -16.115 -9.135 13.395 1.00 98.88 292 ALA A N 1
ATOM 2264 C CA . ALA A 1 292 ? -14.719 -9.171 12.961 1.00 98.88 292 ALA A CA 1
ATOM 2265 C C . ALA A 1 292 ? -14.575 -9.638 11.504 1.00 98.88 292 ALA A C 1
ATOM 2267 O O . ALA A 1 292 ? -13.758 -9.091 10.767 1.00 98.88 292 ALA A O 1
ATOM 2268 N N . GLU A 1 293 ? -15.368 -10.622 11.081 1.00 98.75 293 GLU A N 1
ATOM 2269 C CA . GLU A 1 293 ? -15.400 -11.111 9.700 1.00 98.75 293 GLU A CA 1
ATOM 2270 C C . GLU A 1 293 ? -15.892 -10.017 8.742 1.00 98.75 293 GLU A C 1
ATOM 2272 O O . GLU A 1 293 ? -15.251 -9.768 7.723 1.00 98.75 293 GLU A O 1
ATOM 2277 N N . GLN A 1 294 ? -16.954 -9.287 9.103 1.00 98.50 294 GLN A N 1
ATOM 2278 C CA . GLN A 1 294 ? -17.472 -8.197 8.272 1.00 98.50 294 GLN A CA 1
ATOM 2279 C C . GLN A 1 294 ? -16.526 -6.986 8.211 1.00 98.50 294 GLN A C 1
ATOM 2281 O O . GLN A 1 294 ? -16.345 -6.418 7.136 1.00 98.50 294 GLN A O 1
ATOM 2286 N N . LEU A 1 295 ? -15.862 -6.621 9.317 1.00 98.69 295 LEU A N 1
ATOM 2287 C CA . LEU A 1 295 ? -14.780 -5.621 9.301 1.00 98.69 295 LEU A CA 1
ATOM 2288 C C . LEU A 1 295 ? -13.628 -6.051 8.382 1.00 98.69 295 LEU A C 1
ATOM 2290 O O . LEU A 1 295 ? -13.091 -5.245 7.629 1.00 98.69 295 LEU A O 1
ATOM 2294 N N . THR A 1 296 ? -13.279 -7.338 8.411 1.00 98.75 296 THR A N 1
ATOM 2295 C CA . THR A 1 296 ? -12.208 -7.897 7.575 1.00 98.75 296 THR A CA 1
ATOM 2296 C C . THR A 1 296 ? -12.570 -7.912 6.097 1.00 98.75 296 THR A C 1
ATOM 2298 O O . THR A 1 296 ? -11.709 -7.614 5.276 1.00 98.75 296 THR A O 1
ATOM 2301 N N . LEU A 1 297 ? -13.830 -8.182 5.746 1.00 98.19 297 LEU A N 1
ATOM 2302 C CA . LEU A 1 297 ? -14.313 -8.036 4.371 1.00 98.19 297 LEU A CA 1
ATOM 2303 C C . LEU A 1 297 ? -14.152 -6.598 3.863 1.00 98.19 297 LEU A C 1
ATOM 2305 O O . LEU A 1 297 ? -13.582 -6.398 2.794 1.00 98.19 297 LEU A O 1
ATOM 2309 N N . LEU A 1 298 ? -14.588 -5.606 4.648 1.00 98.12 298 LEU A N 1
ATOM 2310 C CA . LEU A 1 298 ? -14.481 -4.191 4.272 1.00 98.12 298 LEU A CA 1
ATOM 2311 C C . LEU A 1 298 ? -13.022 -3.743 4.115 1.00 98.12 298 LEU A C 1
ATOM 2313 O O . LEU A 1 298 ? -12.666 -3.158 3.092 1.00 98.12 298 LEU A O 1
ATOM 2317 N N . ASP A 1 299 ? -12.170 -4.066 5.091 1.00 98.44 299 ASP A N 1
ATOM 2318 C CA . ASP A 1 299 ? -10.738 -3.770 5.012 1.00 98.44 299 ASP A CA 1
ATOM 2319 C C . ASP A 1 299 ? -10.092 -4.461 3.806 1.00 98.44 299 ASP A C 1
ATOM 2321 O O . ASP A 1 299 ? -9.298 -3.843 3.101 1.00 98.44 299 ASP A O 1
ATOM 2325 N N . SER A 1 300 ? -10.423 -5.732 3.544 1.00 97.88 300 SER A N 1
ATOM 2326 C CA . SER A 1 300 ? -9.838 -6.497 2.438 1.00 97.88 300 SER A CA 1
ATOM 2327 C C . SER A 1 300 ? -10.202 -5.897 1.084 1.00 97.88 300 SER A C 1
ATOM 2329 O O . SER A 1 300 ? -9.350 -5.854 0.192 1.00 97.88 300 SER A O 1
ATOM 2331 N N . ASP A 1 301 ? -11.444 -5.445 0.915 1.00 96.19 301 ASP A N 1
ATOM 2332 C CA . ASP A 1 301 ? -11.908 -4.833 -0.329 1.00 96.19 301 ASP A CA 1
ATOM 2333 C C . ASP A 1 301 ? -11.157 -3.536 -0.629 1.00 96.19 301 ASP A C 1
ATOM 2335 O O . ASP A 1 301 ? -10.780 -3.293 -1.776 1.00 96.19 301 ASP A O 1
ATOM 2339 N N . LEU A 1 302 ? -10.904 -2.716 0.392 1.00 97.38 302 LEU A N 1
ATOM 2340 C CA . LEU A 1 302 ? -10.146 -1.474 0.254 1.00 97.38 302 LEU A CA 1
ATOM 2341 C C . LEU A 1 302 ? -8.647 -1.739 0.074 1.00 97.38 302 LEU A C 1
ATOM 2343 O O . LEU A 1 302 ? -8.028 -1.204 -0.845 1.00 97.38 302 LEU A O 1
ATOM 2347 N N . PHE A 1 303 ? -8.069 -2.615 0.898 1.00 98.00 303 PHE A N 1
ATOM 2348 C CA . PHE A 1 303 ? -6.646 -2.954 0.881 1.00 98.00 303 PHE A CA 1
ATOM 2349 C C . PHE A 1 303 ? -6.186 -3.459 -0.487 1.00 98.00 303 PHE A C 1
ATOM 2351 O O . PHE A 1 303 ? -5.120 -3.088 -0.979 1.00 98.00 303 PHE A O 1
ATOM 2358 N N . CYS A 1 304 ? -7.001 -4.287 -1.137 1.00 95.69 304 CYS A N 1
ATOM 2359 C CA . CYS A 1 304 ? -6.661 -4.856 -2.431 1.00 95.69 304 CYS A CA 1
ATOM 2360 C C . CYS A 1 304 ? -6.827 -3.894 -3.617 1.00 95.69 304 CYS A C 1
ATOM 2362 O O . CYS A 1 304 ? -6.417 -4.249 -4.722 1.00 95.69 304 CYS A O 1
ATOM 2364 N N . LYS A 1 305 ? -7.431 -2.713 -3.426 1.00 94.56 305 LYS A N 1
ATOM 2365 C CA . LYS A 1 305 ? -7.455 -1.659 -4.453 1.00 94.56 305 LYS A CA 1
ATOM 2366 C C . LYS A 1 305 ? -6.170 -0.834 -4.467 1.00 94.56 305 LYS A C 1
ATOM 2368 O O . LYS A 1 305 ? -5.860 -0.242 -5.495 1.00 94.56 305 LYS A O 1
ATOM 2373 N N . ILE A 1 306 ? -5.434 -0.796 -3.353 1.00 96.12 306 ILE A N 1
ATOM 2374 C CA . ILE A 1 306 ? -4.220 0.013 -3.210 1.00 96.12 306 ILE A CA 1
ATOM 2375 C C . ILE A 1 306 ? -3.170 -0.433 -4.224 1.00 96.12 306 ILE A C 1
ATOM 2377 O O . ILE A 1 306 ? -2.721 -1.583 -4.205 1.00 96.12 306 ILE A O 1
ATOM 2381 N N . GLN A 1 307 ? -2.745 0.496 -5.079 1.00 94.44 307 GLN A N 1
ATOM 2382 C CA . GLN A 1 307 ? -1.713 0.248 -6.079 1.00 94.44 307 GLN A CA 1
ATOM 2383 C C . GLN A 1 307 ? -0.328 0.613 -5.519 1.00 94.44 307 GLN A C 1
ATOM 2385 O O . GLN A 1 307 ? -0.162 1.635 -4.856 1.00 94.44 307 GLN A O 1
ATOM 2390 N N . LEU A 1 308 ? 0.702 -0.191 -5.813 1.00 95.81 308 LEU A N 1
ATOM 2391 C CA . LEU A 1 308 ? 2.074 0.066 -5.334 1.00 95.81 308 LEU A CA 1
ATOM 2392 C C . LEU A 1 308 ? 2.619 1.465 -5.690 1.00 95.81 308 LEU A C 1
ATOM 2394 O O . LEU A 1 308 ? 3.271 2.055 -4.825 1.00 95.81 308 LEU A O 1
ATOM 2398 N N . PRO A 1 309 ? 2.342 2.038 -6.885 1.00 95.31 309 PRO A N 1
ATOM 2399 C CA . PRO A 1 309 ? 2.725 3.415 -7.192 1.00 95.31 309 PRO A CA 1
ATOM 2400 C C . PRO A 1 309 ? 2.199 4.440 -6.182 1.00 95.31 309 PRO A C 1
ATOM 2402 O O . PRO A 1 309 ? 2.937 5.347 -5.809 1.00 95.31 309 PRO A O 1
ATOM 2405 N N . GLU A 1 310 ? 0.966 4.274 -5.689 1.00 95.12 310 GLU A N 1
ATOM 2406 C CA . GLU A 1 310 ? 0.369 5.178 -4.698 1.00 95.12 310 GLU A CA 1
ATOM 2407 C C . GLU A 1 310 ? 1.158 5.162 -3.388 1.00 95.12 310 GLU A C 1
ATOM 2409 O O . GLU A 1 310 ? 1.388 6.209 -2.786 1.00 95.12 310 GLU A O 1
ATOM 2414 N N . VAL A 1 311 ? 1.594 3.974 -2.960 1.00 96.75 311 VAL A N 1
ATOM 2415 C CA . VAL A 1 311 ? 2.341 3.757 -1.714 1.00 96.75 311 VAL A CA 1
ATOM 2416 C C . VAL A 1 311 ? 3.778 4.266 -1.839 1.00 96.75 311 VAL A C 1
ATOM 2418 O O . VAL A 1 311 ? 4.284 4.924 -0.930 1.00 96.75 311 VAL A O 1
ATOM 2421 N N . LEU A 1 312 ? 4.429 4.013 -2.979 1.00 96.44 312 LEU A N 1
ATOM 2422 C CA . LEU A 1 312 ? 5.769 4.526 -3.264 1.00 96.44 312 LEU A CA 1
ATOM 2423 C C . LEU A 1 312 ? 5.782 6.060 -3.266 1.00 96.44 312 LEU A C 1
ATOM 2425 O O . LEU A 1 312 ? 6.587 6.668 -2.559 1.00 96.44 312 LEU A O 1
ATOM 2429 N N . LEU A 1 313 ? 4.884 6.687 -4.032 1.00 93.75 313 LEU A N 1
ATOM 2430 C CA . LEU A 1 313 ? 4.812 8.145 -4.164 1.00 93.75 313 LEU A CA 1
ATOM 2431 C C . LEU A 1 313 ? 4.377 8.820 -2.861 1.00 93.75 313 LEU A C 1
ATOM 2433 O O . LEU A 1 313 ? 4.843 9.921 -2.560 1.00 93.75 313 LEU A O 1
ATOM 2437 N N . TRP A 1 314 ? 3.576 8.143 -2.029 1.00 94.88 314 TRP A N 1
ATOM 2438 C CA . TRP A 1 314 ? 3.215 8.649 -0.705 1.00 94.88 314 TRP A CA 1
ATOM 2439 C C . TRP A 1 314 ? 4.441 8.973 0.155 1.00 94.88 314 TRP A C 1
ATOM 2441 O O . TRP A 1 314 ? 4.446 9.980 0.861 1.00 94.88 314 TRP A O 1
ATOM 2451 N N . SER A 1 315 ? 5.506 8.166 0.060 1.00 91.75 315 SER A N 1
ATOM 2452 C CA . SER A 1 315 ? 6.745 8.381 0.824 1.00 91.75 315 SER A CA 1
ATOM 2453 C C . SER A 1 315 ? 7.479 9.682 0.470 1.00 91.75 315 SER A C 1
ATOM 2455 O O . SER A 1 315 ? 8.251 10.175 1.295 1.00 91.75 315 SER A O 1
ATOM 2457 N N . LYS A 1 316 ? 7.212 10.239 -0.720 1.00 88.94 316 LYS A N 1
ATOM 2458 C CA . LYS A 1 316 ? 7.820 11.462 -1.258 1.00 88.94 316 LYS A CA 1
ATOM 2459 C C . LYS A 1 316 ? 6.888 12.670 -1.151 1.00 88.94 316 LYS A C 1
ATOM 2461 O O . LYS A 1 316 ? 7.331 13.751 -0.776 1.00 88.94 316 LYS A O 1
ATOM 2466 N N . GLU A 1 317 ? 5.612 12.498 -1.496 1.00 89.94 317 GLU A N 1
ATOM 2467 C CA . GLU A 1 317 ? 4.710 13.619 -1.797 1.00 89.94 317 GLU A CA 1
ATOM 2468 C C . GLU A 1 317 ? 3.562 13.784 -0.798 1.00 89.94 317 GLU A C 1
ATOM 2470 O O . GLU A 1 317 ? 3.078 14.898 -0.612 1.00 89.94 317 GLU A O 1
ATOM 2475 N N . GLN A 1 318 ? 3.110 12.690 -0.170 1.00 91.69 318 GLN A N 1
ATOM 2476 C CA . GLN A 1 318 ? 1.938 12.671 0.724 1.00 91.69 318 GLN A CA 1
ATOM 2477 C C . GLN A 1 318 ? 0.710 13.369 0.114 1.00 91.69 318 GLN A C 1
ATOM 2479 O O . GLN A 1 318 ? 0.040 14.188 0.753 1.00 91.69 318 GLN A O 1
ATOM 2484 N N . ASN A 1 319 ? 0.459 13.079 -1.163 1.00 91.88 319 ASN A N 1
ATOM 2485 C CA . ASN A 1 319 ? -0.598 13.695 -1.949 1.00 91.88 319 ASN A CA 1
ATOM 2486 C C . ASN A 1 319 ? -1.806 12.753 -2.056 1.00 91.88 319 ASN A C 1
ATOM 2488 O O . ASN A 1 319 ? -1.733 11.703 -2.690 1.00 91.88 319 ASN A O 1
ATOM 2492 N N . GLU A 1 320 ? -2.923 13.161 -1.454 1.00 92.25 320 GLU A N 1
ATOM 2493 C CA . GLU A 1 320 ? -4.172 12.391 -1.410 1.00 92.25 320 GLU A CA 1
ATOM 2494 C C . GLU A 1 320 ? -4.783 12.154 -2.799 1.00 92.25 320 GLU A C 1
ATOM 2496 O O . GLU A 1 320 ? -5.319 11.075 -3.047 1.00 92.25 320 GLU A O 1
ATOM 2501 N N . GLU A 1 321 ? -4.650 13.112 -3.723 1.00 89.50 321 GLU A N 1
ATOM 2502 C CA . GLU A 1 321 ? -5.183 13.013 -5.091 1.00 89.50 321 GLU A CA 1
ATOM 2503 C C . GLU A 1 321 ? -4.384 12.023 -5.946 1.00 89.50 321 GLU A C 1
ATOM 2505 O O . GLU A 1 321 ? -4.942 11.358 -6.818 1.00 89.50 321 GLU A O 1
ATOM 2510 N N . ARG A 1 322 ? -3.077 11.896 -5.680 1.00 89.69 322 ARG A N 1
ATOM 2511 C CA . ARG A 1 322 ? -2.187 10.939 -6.362 1.00 89.69 322 ARG A CA 1
ATOM 2512 C C . ARG A 1 322 ? -2.210 9.539 -5.755 1.00 89.69 322 ARG A C 1
ATOM 2514 O O . ARG A 1 322 ? -1.754 8.600 -6.405 1.00 89.69 322 ARG A O 1
ATOM 2521 N N . SER A 1 323 ? -2.770 9.398 -4.556 1.00 94.12 323 SER A N 1
ATOM 2522 C CA . SER A 1 323 ? -2.874 8.132 -3.828 1.00 94.12 323 SER A CA 1
ATOM 2523 C C . SER A 1 323 ? -4.309 7.875 -3.329 1.00 94.12 323 SER A C 1
ATOM 2525 O O . SER A 1 323 ? -4.516 7.712 -2.123 1.00 94.12 323 SER A O 1
ATOM 2527 N N . PRO A 1 324 ? -5.327 7.876 -4.212 1.00 93.56 324 PRO A N 1
ATOM 2528 C CA . PRO A 1 324 ? -6.733 7.874 -3.812 1.00 93.56 324 PRO A CA 1
ATOM 2529 C C . PRO A 1 324 ? -7.165 6.615 -3.048 1.00 93.56 324 PRO A C 1
ATOM 2531 O O . PRO A 1 324 ? -7.915 6.730 -2.081 1.00 93.56 324 PRO A O 1
ATOM 2534 N N . HIS A 1 325 ? -6.691 5.422 -3.420 1.00 95.12 325 HIS A N 1
ATOM 2535 C CA . HIS A 1 325 ? -7.077 4.180 -2.739 1.00 95.12 325 HIS A CA 1
ATOM 2536 C C . HIS A 1 325 ? -6.375 4.051 -1.385 1.00 95.12 325 HIS A C 1
ATOM 2538 O O . HIS A 1 325 ? -6.965 3.569 -0.417 1.00 95.12 325 HIS A O 1
ATOM 2544 N N . LEU A 1 326 ? -5.125 4.517 -1.290 1.00 96.44 326 LEU A N 1
ATOM 2545 C CA . LEU A 1 326 ? -4.428 4.616 -0.006 1.00 96.44 326 LEU A CA 1
ATOM 2546 C C . LEU A 1 326 ? -5.143 5.601 0.937 1.00 96.44 326 LEU A C 1
ATOM 2548 O O . LEU A 1 326 ? -5.322 5.309 2.124 1.00 96.44 326 LEU A O 1
ATOM 2552 N N . THR A 1 327 ? -5.589 6.744 0.411 1.00 95.25 327 THR A N 1
ATOM 2553 C CA . THR A 1 327 ? -6.393 7.726 1.151 1.00 95.25 327 THR A CA 1
ATOM 2554 C C . THR A 1 327 ? -7.720 7.117 1.608 1.00 95.25 327 THR A C 1
ATOM 2556 O O . THR A 1 327 ? -8.051 7.211 2.787 1.00 95.25 327 THR A O 1
ATOM 2559 N N . GLU A 1 328 ? -8.445 6.416 0.729 1.00 95.56 328 GLU A N 1
ATOM 2560 C CA . GLU A 1 328 ? -9.705 5.733 1.068 1.00 95.56 328 GLU A CA 1
ATOM 2561 C C . GLU A 1 328 ? -9.501 4.719 2.210 1.00 95.56 328 GLU A C 1
ATOM 2563 O O . GLU A 1 328 ? -10.241 4.724 3.196 1.00 95.56 328 GLU A O 1
ATOM 2568 N N . PHE A 1 329 ? -8.449 3.897 2.133 1.00 97.81 329 PHE A N 1
ATOM 2569 C CA . PHE A 1 329 ? -8.125 2.901 3.157 1.00 97.81 329 PHE A CA 1
ATOM 2570 C C . PHE A 1 329 ? -7.765 3.528 4.514 1.00 97.81 329 PHE A C 1
ATOM 2572 O O . PHE A 1 329 ? -8.228 3.079 5.565 1.00 97.81 329 PHE A O 1
ATOM 2579 N N . THR A 1 330 ? -6.958 4.591 4.518 1.00 95.94 330 THR A N 1
ATOM 2580 C CA . THR A 1 330 ? -6.579 5.290 5.760 1.00 95.94 330 THR A CA 1
ATOM 2581 C C . THR A 1 330 ? -7.744 6.083 6.356 1.00 95.94 330 THR A C 1
ATOM 2583 O O . THR A 1 330 ? -7.899 6.131 7.579 1.00 95.94 330 THR A O 1
ATOM 2586 N N . GLN A 1 331 ? -8.620 6.649 5.524 1.00 95.62 331 GLN A N 1
ATOM 2587 C CA . GLN A 1 331 ? -9.852 7.282 5.980 1.00 95.62 331 GLN A CA 1
ATOM 2588 C C . GLN A 1 331 ? -10.810 6.256 6.594 1.00 95.62 331 GLN A C 1
ATOM 2590 O O . GLN A 1 331 ? -11.366 6.514 7.660 1.00 95.62 331 GLN A O 1
ATOM 2595 N N . HIS A 1 332 ? -10.952 5.075 5.986 1.00 97.38 332 HIS A N 1
ATOM 2596 C CA . HIS A 1 332 ? -11.737 3.980 6.553 1.00 97.38 332 HIS A CA 1
ATOM 2597 C C . HIS A 1 332 ? -11.241 3.586 7.951 1.00 97.38 332 HIS A C 1
ATOM 2599 O O . HIS A 1 332 ? -12.038 3.537 8.889 1.00 97.38 332 HIS A O 1
ATOM 2605 N N . PHE A 1 333 ? -9.923 3.415 8.125 1.00 98.06 333 PHE A N 1
ATOM 2606 C CA . PHE A 1 333 ? -9.315 3.161 9.436 1.00 98.06 333 PHE A CA 1
ATOM 2607 C C . PHE A 1 333 ? -9.745 4.206 10.477 1.00 98.06 333 PHE A C 1
ATOM 2609 O O . PHE A 1 333 ? -10.117 3.854 11.602 1.00 98.06 333 PHE A O 1
ATOM 2616 N N . ASN A 1 334 ? -9.703 5.491 10.109 1.00 96.06 334 ASN A N 1
ATOM 2617 C CA . ASN A 1 334 ? -10.073 6.590 10.997 1.00 96.06 334 ASN A CA 1
ATOM 2618 C C . ASN A 1 334 ? -11.573 6.588 11.316 1.00 96.06 334 ASN A C 1
ATOM 2620 O O . ASN A 1 334 ? -11.936 6.722 12.485 1.00 96.06 334 ASN A O 1
ATOM 2624 N N . ASN A 1 335 ? -12.435 6.377 10.319 1.00 96.81 335 ASN A N 1
ATOM 2625 C CA . ASN A 1 335 ? -13.887 6.317 10.503 1.00 96.81 335 ASN A CA 1
ATOM 2626 C C . ASN A 1 335 ? -14.278 5.190 11.466 1.00 96.81 335 ASN A C 1
ATOM 2628 O O . ASN A 1 335 ? -15.042 5.427 12.400 1.00 96.81 335 ASN A O 1
ATOM 2632 N N . VAL A 1 336 ? -13.697 3.994 11.309 1.00 98.25 336 VAL A N 1
ATOM 2633 C CA . VAL A 1 336 ? -13.901 2.873 12.242 1.00 98.25 336 VAL A CA 1
ATOM 2634 C C . VAL A 1 336 ? -13.465 3.272 13.656 1.00 98.25 336 VAL A C 1
ATOM 2636 O O . VAL A 1 336 ? -14.216 3.070 14.611 1.00 98.25 336 VAL A O 1
ATOM 2639 N N . SER A 1 337 ? -12.304 3.916 13.807 1.00 98.00 337 SER A N 1
ATOM 2640 C CA . SER A 1 337 ? -11.797 4.350 15.115 1.00 98.00 337 SER A CA 1
ATOM 2641 C C . SER A 1 337 ? -12.734 5.365 15.790 1.00 98.00 337 SER A C 1
ATOM 2643 O O . SER A 1 337 ? -13.134 5.187 16.945 1.00 98.00 337 SER A O 1
ATOM 2645 N N . PHE A 1 338 ? -13.163 6.408 15.072 1.00 97.44 338 PHE A N 1
ATOM 2646 C CA . PHE A 1 338 ? -14.116 7.397 15.590 1.00 97.44 338 PHE A CA 1
ATOM 2647 C C . PHE A 1 338 ? -15.492 6.795 15.882 1.00 97.44 338 PHE A C 1
ATOM 2649 O O . PHE A 1 338 ? -16.115 7.143 16.893 1.00 97.44 338 PHE A O 1
ATOM 2656 N N . TRP A 1 339 ? -15.958 5.862 15.054 1.00 97.75 339 TRP A N 1
ATOM 2657 C CA . TRP A 1 339 ? -17.209 5.150 15.277 1.00 97.75 339 TRP A CA 1
ATOM 2658 C C . TRP A 1 339 ? -17.158 4.314 16.557 1.00 97.75 339 TRP A C 1
ATOM 2660 O O . TRP A 1 339 ? -18.040 4.456 17.403 1.00 97.75 339 TRP A O 1
ATOM 2670 N N . VAL A 1 340 ? -16.087 3.547 16.788 1.00 98.50 340 VAL A N 1
ATOM 2671 C CA . VAL A 1 340 ? -15.893 2.791 18.039 1.00 98.50 340 VAL A CA 1
ATOM 2672 C C . VAL A 1 340 ? -15.899 3.725 19.254 1.00 98.50 340 VAL A C 1
ATOM 2674 O O . VAL A 1 340 ? -16.601 3.452 20.232 1.00 98.50 340 VAL A O 1
ATOM 2677 N N . ARG A 1 341 ? -15.176 4.858 19.194 1.00 98.19 341 ARG A N 1
ATOM 2678 C CA . ARG A 1 341 ? -15.177 5.872 20.271 1.00 98.19 341 ARG A CA 1
ATOM 2679 C C . ARG A 1 341 ? -16.592 6.353 20.579 1.00 98.19 341 ARG A C 1
ATOM 2681 O O . ARG A 1 341 ? -16.983 6.413 21.744 1.00 98.19 341 ARG A O 1
ATOM 2688 N N . SER A 1 342 ? -17.351 6.659 19.530 1.00 97.50 342 SER A N 1
ATOM 2689 C CA . SER A 1 342 ? -18.718 7.175 19.617 1.00 97.50 342 SER A CA 1
ATOM 2690 C C . SER A 1 342 ? -19.670 6.142 20.214 1.00 97.50 342 SER A C 1
ATOM 2692 O O . SER A 1 342 ? -20.371 6.440 21.176 1.00 97.50 342 SER A O 1
ATOM 2694 N N . VAL A 1 343 ? -19.637 4.903 19.715 1.00 96.56 343 VAL A N 1
ATOM 2695 C CA . VAL A 1 343 ? -20.479 3.797 20.196 1.00 96.56 343 VAL A CA 1
ATOM 2696 C C . VAL A 1 343 ? -20.269 3.535 21.688 1.00 96.56 343 VAL A C 1
ATOM 2698 O O . VAL A 1 343 ? -21.241 3.315 22.412 1.00 96.56 343 VAL A O 1
ATOM 2701 N N . VAL A 1 344 ? -19.020 3.585 22.163 1.00 97.75 344 VAL A N 1
ATOM 2702 C CA . VAL A 1 344 ? -18.711 3.398 23.586 1.00 97.75 344 VAL A CA 1
ATOM 2703 C C . VAL A 1 344 ? -19.146 4.609 24.407 1.00 97.75 344 VAL A C 1
ATOM 2705 O O . VAL A 1 344 ? -19.828 4.440 25.41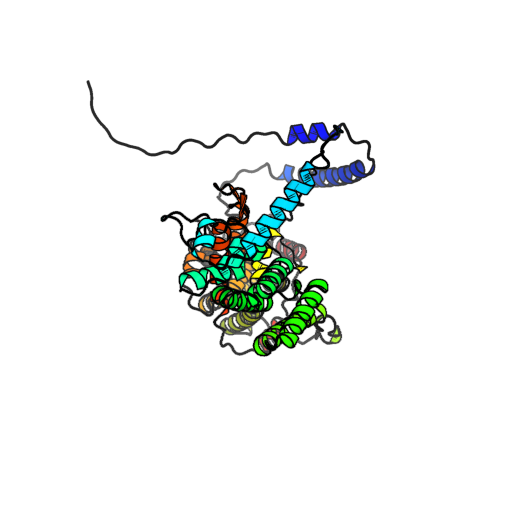2 1.00 97.75 344 VAL A O 1
ATOM 2708 N N . ILE A 1 345 ? -18.766 5.830 24.023 1.00 96.94 345 ILE A N 1
ATOM 2709 C CA . ILE A 1 345 ? -18.971 7.005 24.883 1.00 96.94 345 ILE A CA 1
ATOM 2710 C C . ILE A 1 345 ? -20.437 7.439 24.986 1.00 96.94 345 ILE A C 1
ATOM 2712 O O . ILE A 1 345 ? -20.822 8.021 25.997 1.00 96.94 345 ILE A O 1
ATOM 2716 N N . LEU A 1 346 ? -21.249 7.135 23.969 1.00 96.44 346 LEU A N 1
ATOM 2717 C CA . LEU A 1 346 ? -22.674 7.467 23.927 1.00 96.44 346 LEU A CA 1
ATOM 2718 C C . LEU A 1 346 ? -23.527 6.626 24.887 1.00 96.44 346 LEU A C 1
ATOM 2720 O O . LEU A 1 346 ? -24.696 6.944 25.077 1.00 96.44 346 LEU A O 1
ATOM 2724 N N . GLN A 1 347 ? -22.982 5.575 25.511 1.00 96.50 347 GLN A N 1
ATOM 2725 C CA . GLN A 1 347 ? -23.740 4.831 26.517 1.00 96.50 347 GLN A CA 1
ATOM 2726 C C . GLN A 1 347 ? -23.826 5.634 27.821 1.00 96.50 347 GLN A C 1
ATOM 2728 O O . GLN A 1 347 ? -22.805 5.960 28.437 1.00 96.50 347 GLN A O 1
ATOM 2733 N N . ASP A 1 348 ? -25.050 5.883 28.290 1.00 93.19 348 ASP A N 1
ATOM 2734 C CA . ASP A 1 348 ? -25.316 6.702 29.479 1.00 93.19 348 ASP A CA 1
ATOM 2735 C C . ASP A 1 348 ? -24.707 6.103 30.756 1.00 93.19 348 ASP A C 1
ATOM 2737 O O . ASP A 1 348 ? -24.064 6.787 31.565 1.00 93.19 348 ASP A O 1
ATOM 2741 N N . LYS A 1 349 ? -24.872 4.789 30.945 1.00 95.94 349 LYS A N 1
ATOM 2742 C CA . LYS A 1 349 ? -24.452 4.081 32.161 1.00 95.94 349 LYS A CA 1
ATOM 2743 C C . LYS A 1 349 ? -23.034 3.534 32.026 1.00 95.94 349 LYS A C 1
ATOM 2745 O O . LYS A 1 349 ? -22.684 2.913 31.027 1.00 95.94 349 LYS A O 1
ATOM 2750 N N . ALA A 1 350 ? -22.243 3.661 33.095 1.00 95.88 350 ALA A N 1
ATOM 2751 C CA . ALA A 1 350 ? -20.876 3.127 33.151 1.00 95.88 350 ALA A CA 1
ATOM 2752 C C . ALA A 1 350 ? -20.810 1.620 32.864 1.00 95.88 350 ALA A C 1
ATOM 2754 O O . ALA A 1 350 ? -19.946 1.172 32.120 1.00 95.88 350 ALA A O 1
ATOM 2755 N N . GLN A 1 351 ? -21.766 0.851 33.388 1.00 96.75 351 GLN A N 1
ATOM 2756 C CA . GLN A 1 351 ? -21.846 -0.592 33.151 1.00 96.75 351 GLN A CA 1
ATOM 2757 C C . GLN A 1 351 ? -22.112 -0.942 31.682 1.00 96.75 351 GLN A C 1
ATOM 2759 O O . GLN A 1 351 ? -21.642 -1.971 31.208 1.00 96.75 351 GLN A O 1
ATOM 2764 N N . ASP A 1 352 ? -22.849 -0.107 30.952 1.00 97.19 352 ASP A N 1
ATOM 2765 C CA . ASP A 1 352 ? -23.126 -0.361 29.540 1.00 97.19 352 ASP A CA 1
ATOM 2766 C C . ASP A 1 352 ? -21.934 0.051 28.668 1.00 97.19 352 ASP A C 1
ATOM 2768 O O . ASP A 1 352 ? -21.583 -0.695 27.753 1.00 97.19 352 ASP A O 1
ATOM 2772 N N . ARG A 1 353 ? -21.218 1.133 29.020 1.00 97.81 353 ARG A N 1
ATOM 2773 C CA . ARG A 1 353 ? -19.904 1.458 28.425 1.00 97.81 353 ARG A CA 1
ATOM 2774 C C . ARG A 1 353 ? -18.920 0.299 28.570 1.00 97.81 353 ARG A C 1
ATOM 2776 O O . ARG A 1 353 ? -18.293 -0.100 27.593 1.00 97.81 353 ARG A O 1
ATOM 2783 N N . GLU A 1 354 ? -18.834 -0.270 29.771 1.00 97.88 354 GLU A N 1
ATOM 2784 C CA . GLU A 1 354 ? -17.986 -1.424 30.085 1.00 97.88 354 GLU A CA 1
ATOM 2785 C C . GLU A 1 354 ? -18.319 -2.630 29.188 1.00 97.88 354 GLU A C 1
ATOM 2787 O O . GLU A 1 354 ? -17.427 -3.223 28.583 1.00 97.88 354 GLU A O 1
ATOM 2792 N N . LYS A 1 355 ? -19.609 -2.962 29.019 1.00 98.12 355 LYS A N 1
ATOM 2793 C CA . LYS A 1 355 ? -20.045 -4.054 28.126 1.00 98.12 355 LYS A CA 1
ATOM 2794 C C . LYS A 1 355 ? -19.635 -3.822 26.671 1.00 98.12 355 LYS A C 1
ATOM 2796 O O . LYS A 1 355 ? -19.207 -4.771 26.017 1.00 98.12 355 LYS A O 1
ATOM 2801 N N . HIS A 1 356 ? -19.762 -2.594 26.165 1.00 98.31 356 HIS A N 1
ATOM 2802 C CA . HIS A 1 356 ? -19.381 -2.255 24.789 1.00 98.31 356 HIS A CA 1
ATOM 2803 C C . HIS A 1 356 ? -17.864 -2.329 24.595 1.00 98.31 356 HIS A C 1
ATOM 2805 O O . HIS A 1 356 ? -17.400 -2.907 23.614 1.00 98.31 356 HIS A O 1
ATOM 2811 N N . LEU A 1 357 ? -17.083 -1.834 25.557 1.00 98.19 357 LEU A N 1
ATOM 2812 C CA . LEU A 1 357 ? -15.629 -1.958 25.521 1.00 98.19 357 LEU A CA 1
ATOM 2813 C C . LEU A 1 357 ? -15.218 -3.441 25.519 1.00 98.19 357 LEU A C 1
ATOM 2815 O O . LEU A 1 357 ? -14.525 -3.880 24.603 1.00 98.19 357 LEU A O 1
ATOM 2819 N N . LEU A 1 358 ? -15.742 -4.255 26.443 1.00 98.38 358 LEU A N 1
ATOM 2820 C CA . LEU A 1 358 ? -15.506 -5.708 26.480 1.00 98.38 358 LEU A CA 1
ATOM 2821 C C . LEU A 1 358 ? -15.934 -6.418 25.185 1.00 98.38 358 LEU A C 1
ATOM 2823 O O . LEU A 1 358 ? -15.305 -7.397 24.769 1.00 98.38 358 LEU A O 1
ATOM 2827 N N . LYS A 1 359 ? -17.006 -5.951 24.537 1.00 98.62 359 LYS A N 1
ATOM 2828 C CA . LYS A 1 359 ? -17.456 -6.466 23.242 1.00 98.62 359 LYS A CA 1
ATOM 2829 C C . LYS A 1 359 ? -16.401 -6.230 22.162 1.00 98.62 359 LYS A C 1
ATOM 2831 O O . LYS A 1 359 ? -16.073 -7.180 21.450 1.00 98.62 359 LYS A O 1
ATOM 2836 N N . PHE A 1 360 ? -15.832 -5.027 22.088 1.00 98.75 360 PHE A N 1
ATOM 2837 C CA . PHE A 1 360 ? -14.750 -4.699 21.159 1.00 98.75 360 PHE A CA 1
ATOM 2838 C C . PHE A 1 360 ? -13.456 -5.462 21.458 1.00 98.75 360 PHE A C 1
ATOM 2840 O O . PHE A 1 360 ? -12.849 -5.982 20.528 1.00 98.75 360 PHE A O 1
ATOM 2847 N N . LEU A 1 361 ? -13.098 -5.669 22.730 1.00 98.50 361 LEU A N 1
ATOM 2848 C CA . LEU A 1 361 ? -11.974 -6.545 23.101 1.00 98.50 361 LEU A CA 1
ATOM 2849 C C . LEU A 1 361 ? -12.152 -7.973 22.561 1.00 98.50 361 LEU A C 1
ATOM 2851 O O . LEU A 1 361 ? -11.198 -8.603 22.107 1.00 98.50 361 LEU A O 1
ATOM 2855 N N . LYS A 1 362 ? -13.383 -8.504 22.571 1.00 98.69 362 LYS A N 1
ATOM 2856 C CA . LYS A 1 362 ? -13.680 -9.808 21.955 1.00 98.69 362 LYS A CA 1
ATOM 2857 C C . LYS A 1 362 ? -13.555 -9.760 20.431 1.00 98.69 362 LYS A C 1
ATOM 2859 O O . LYS A 1 362 ? -12.987 -10.687 19.866 1.00 98.69 362 LYS A O 1
ATOM 2864 N N . VAL A 1 363 ? -14.047 -8.704 19.777 1.00 98.88 363 VAL A N 1
ATOM 2865 C CA . VAL A 1 363 ? -13.898 -8.505 18.319 1.00 98.88 363 VAL A CA 1
ATOM 2866 C C . VAL A 1 363 ? -12.415 -8.471 17.933 1.00 98.88 363 VAL A C 1
ATOM 2868 O O . VAL A 1 363 ? -12.005 -9.211 17.046 1.00 98.88 363 VAL A O 1
ATOM 2871 N N . MET A 1 364 ? -11.583 -7.724 18.664 1.00 98.75 364 MET A N 1
ATOM 2872 C CA . MET A 1 364 ? -10.131 -7.659 18.447 1.00 98.75 364 MET A CA 1
ATOM 2873 C C . MET A 1 364 ? -9.454 -9.031 18.526 1.00 98.75 364 MET A C 1
ATOM 2875 O O . MET A 1 364 ? -8.612 -9.352 17.690 1.00 98.75 364 MET A O 1
ATOM 2879 N N . LYS A 1 365 ? -9.856 -9.890 19.472 1.00 98.44 365 LYS A N 1
ATOM 2880 C CA . LYS A 1 365 ? -9.345 -11.270 19.546 1.00 98.44 365 LYS A CA 1
ATOM 2881 C C . LYS A 1 365 ? -9.676 -12.089 18.293 1.00 98.44 365 LYS A C 1
ATOM 2883 O O . LYS A 1 365 ? -8.870 -12.929 17.905 1.00 98.44 365 LYS A O 1
ATOM 2888 N N . HIS A 1 366 ? -10.832 -11.867 17.666 1.00 98.75 366 HIS A N 1
ATOM 2889 C CA . HIS A 1 366 ? -11.179 -12.512 16.395 1.00 98.75 366 HIS A CA 1
ATOM 2890 C C . HIS A 1 366 ? -10.422 -11.895 15.213 1.00 98.75 366 HIS A C 1
ATOM 2892 O O . HIS A 1 366 ? -9.885 -12.645 14.406 1.00 98.75 366 HIS A O 1
ATOM 2898 N N . LEU A 1 367 ? -10.269 -10.568 15.162 1.00 98.75 367 LEU A N 1
ATOM 2899 C CA . LEU A 1 367 ? -9.451 -9.889 14.146 1.00 98.75 367 LEU A CA 1
ATOM 2900 C C . LEU A 1 367 ? -7.999 -10.383 14.155 1.00 98.75 367 LEU A C 1
ATOM 2902 O O . LEU A 1 367 ? -7.421 -10.631 13.100 1.00 98.75 367 LEU A O 1
ATOM 2906 N N . ARG A 1 368 ? -7.437 -10.624 15.347 1.00 97.50 368 ARG A N 1
ATOM 2907 C CA . ARG A 1 368 ? -6.093 -11.195 15.500 1.00 97.50 368 ARG A CA 1
ATOM 2908 C C . ARG A 1 368 ? -5.975 -12.601 14.905 1.00 97.50 368 ARG A C 1
ATOM 2910 O O . ARG A 1 368 ? -4.932 -12.913 14.350 1.00 97.50 368 ARG A O 1
ATOM 2917 N N . LYS A 1 369 ? -7.023 -13.428 15.007 1.00 97.31 369 LYS A N 1
ATOM 2918 C CA . LYS A 1 369 ? -7.076 -14.773 14.397 1.00 97.31 369 LYS A CA 1
ATOM 2919 C C . LYS A 1 369 ? -7.261 -14.728 12.881 1.00 97.31 369 LYS A C 1
ATOM 2921 O O . LYS A 1 369 ? -6.837 -15.649 12.202 1.00 97.31 369 LYS A O 1
ATOM 2926 N N . LEU A 1 370 ? -7.904 -13.678 12.376 1.00 98.19 370 LEU A N 1
ATOM 2927 C CA . LEU A 1 370 ? -8.096 -13.430 10.947 1.00 98.19 370 LEU A CA 1
ATOM 2928 C C . LEU A 1 370 ? -6.885 -12.735 10.303 1.00 98.19 370 LEU A C 1
ATOM 2930 O O . LEU A 1 370 ? -6.966 -12.355 9.141 1.00 98.19 370 LEU A O 1
ATOM 2934 N N . ASN A 1 371 ? -5.792 -12.499 11.041 1.00 98.25 371 ASN A N 1
ATOM 2935 C CA . ASN A 1 371 ? -4.647 -11.702 10.585 1.00 98.25 371 ASN A CA 1
ATOM 2936 C C . ASN A 1 371 ? -5.042 -10.314 10.034 1.00 98.25 371 ASN A C 1
ATOM 2938 O O . ASN A 1 371 ? -4.348 -9.745 9.194 1.00 98.25 371 ASN A O 1
ATOM 2942 N N . ASN A 1 372 ? -6.147 -9.740 10.524 1.00 98.62 372 ASN A N 1
ATOM 2943 C CA . ASN A 1 372 ? -6.536 -8.370 10.209 1.00 98.62 372 ASN A CA 1
ATOM 2944 C C . ASN A 1 372 ? -5.972 -7.419 11.271 1.00 98.62 372 ASN A C 1
ATOM 2946 O O . ASN A 1 372 ? -6.625 -7.081 12.265 1.00 98.62 372 ASN A O 1
ATOM 2950 N N . PHE A 1 373 ? -4.730 -6.991 11.055 1.00 98.50 373 PHE A N 1
ATOM 2951 C CA . PHE A 1 373 ? -4.057 -6.043 11.933 1.00 98.50 373 PHE A CA 1
ATOM 2952 C C . PHE A 1 373 ? -4.587 -4.616 11.777 1.00 98.50 373 PHE A C 1
ATOM 2954 O O . PHE A 1 373 ? -4.522 -3.842 12.734 1.00 98.50 373 PHE A O 1
ATOM 2961 N N . ASN A 1 374 ? -5.129 -4.271 10.605 1.00 98.31 374 ASN A N 1
ATOM 2962 C CA . ASN A 1 374 ? -5.656 -2.939 10.329 1.00 98.31 374 ASN A CA 1
ATOM 2963 C C . ASN A 1 374 ? -6.845 -2.601 11.238 1.00 98.31 374 ASN A C 1
ATOM 2965 O O . ASN A 1 374 ? -6.741 -1.700 12.073 1.00 98.31 374 ASN A O 1
ATOM 2969 N N . SER A 1 375 ? -7.934 -3.375 11.172 1.00 98.56 375 SER A N 1
ATOM 2970 C CA . SER A 1 375 ? -9.079 -3.179 12.072 1.00 98.56 375 SER A CA 1
ATOM 2971 C C . SER A 1 375 ? -8.722 -3.418 13.535 1.00 98.56 375 SER A C 1
ATOM 2973 O O . SER A 1 375 ? -9.248 -2.728 14.409 1.00 98.56 375 SER A O 1
ATOM 2975 N N . TYR A 1 376 ? -7.815 -4.360 13.834 1.00 98.62 376 TYR A N 1
ATOM 2976 C CA . TYR A 1 376 ? -7.353 -4.578 15.208 1.00 98.62 376 TYR A CA 1
ATOM 2977 C C . TYR A 1 376 ? -6.800 -3.278 15.804 1.00 98.62 376 TYR A C 1
ATOM 2979 O O . TYR A 1 376 ? -7.203 -2.879 16.898 1.00 98.62 376 TYR A O 1
ATOM 2987 N N . LEU A 1 377 ? -5.917 -2.592 15.071 1.00 98.19 377 LEU A N 1
ATOM 2988 C CA . LEU A 1 377 ? -5.328 -1.335 15.521 1.00 98.19 377 LEU A CA 1
ATOM 2989 C C . LEU A 1 377 ? -6.288 -0.150 15.406 1.00 98.19 377 LEU A C 1
ATOM 2991 O O . LEU A 1 377 ? -6.200 0.763 16.225 1.00 98.19 377 LEU A O 1
ATOM 2995 N N . SER A 1 378 ? -7.240 -0.169 14.470 1.00 98.12 378 SER A N 1
ATOM 2996 C CA . SER A 1 378 ? -8.301 0.843 14.420 1.00 98.12 378 SER A CA 1
ATOM 2997 C C . SER A 1 378 ? -9.119 0.826 15.713 1.00 98.12 378 SER A C 1
ATOM 2999 O O . SER A 1 378 ? -9.221 1.852 16.393 1.00 98.12 378 SER A O 1
ATOM 3001 N N . ILE A 1 379 ? -9.584 -0.354 16.141 1.00 98.75 379 ILE A N 1
ATOM 3002 C CA . ILE A 1 379 ? -10.305 -0.519 17.409 1.00 98.75 379 ILE A CA 1
ATOM 3003 C C . ILE A 1 379 ? -9.388 -0.211 18.601 1.00 98.75 379 ILE A C 1
ATOM 3005 O O . ILE A 1 379 ? -9.798 0.516 19.504 1.00 98.75 379 ILE A O 1
ATOM 3009 N N . LEU A 1 380 ? -8.141 -0.693 18.612 1.00 98.19 380 LEU A N 1
ATOM 3010 C CA . LEU A 1 380 ? -7.207 -0.403 19.707 1.00 98.19 380 LEU A CA 1
ATOM 3011 C C . LEU A 1 380 ? -6.994 1.110 19.881 1.00 98.19 380 LEU A C 1
ATOM 3013 O O . LEU A 1 380 ? -7.125 1.625 20.988 1.00 98.19 380 LEU A O 1
ATOM 3017 N N . SER A 1 381 ? -6.751 1.839 18.787 1.00 96.81 381 SER A N 1
ATOM 3018 C CA . SER A 1 381 ? -6.576 3.301 18.793 1.00 96.81 381 SER A CA 1
ATOM 3019 C C . SER A 1 381 ? -7.828 4.058 19.253 1.00 96.81 381 SER A C 1
ATOM 3021 O O . SER A 1 381 ? -7.751 5.200 19.720 1.00 96.81 381 SER A O 1
ATOM 3023 N N . ALA A 1 382 ? -9.004 3.444 19.115 1.00 97.88 382 ALA A N 1
ATOM 3024 C CA . ALA A 1 382 ? -10.248 3.976 19.635 1.00 97.88 382 ALA A CA 1
ATOM 3025 C C . ALA A 1 382 ? -10.325 3.798 21.151 1.00 97.88 382 ALA A C 1
ATOM 3027 O O . ALA A 1 382 ? -10.501 4.782 21.872 1.00 97.88 382 ALA A O 1
ATOM 3028 N N . LEU A 1 383 ? -10.151 2.565 21.631 1.00 97.75 383 LEU A N 1
ATOM 3029 C CA . LEU A 1 383 ? -10.254 2.216 23.050 1.00 97.75 383 LEU A CA 1
ATOM 3030 C C . LEU A 1 383 ? -9.168 2.885 23.896 1.00 97.75 383 LEU A C 1
ATOM 3032 O O . LEU A 1 383 ? -9.429 3.285 25.028 1.00 97.75 383 LEU A O 1
ATOM 3036 N N . ASP A 1 384 ? -7.988 3.080 23.314 1.00 94.88 384 ASP A N 1
ATOM 3037 C CA . ASP A 1 384 ? -6.872 3.767 23.949 1.00 94.88 384 ASP A CA 1
ATOM 3038 C C . ASP A 1 384 ? -6.952 5.304 23.789 1.00 94.88 384 ASP A C 1
ATOM 3040 O O . ASP A 1 384 ? -6.163 6.055 24.351 1.00 94.88 384 ASP A O 1
ATOM 3044 N N . SER A 1 385 ? -7.922 5.855 23.059 1.00 95.94 385 SER A N 1
ATOM 3045 C CA . SER A 1 385 ? -8.010 7.312 22.869 1.00 95.94 385 SER A CA 1
ATOM 3046 C C . SER A 1 385 ? -8.218 8.085 24.180 1.00 95.94 385 SER A C 1
ATOM 3048 O O . SER A 1 385 ? -8.832 7.596 25.131 1.00 95.94 385 SER A O 1
ATOM 3050 N N . ALA A 1 386 ? -7.741 9.334 24.236 1.00 94.81 386 ALA A N 1
ATOM 3051 C CA . ALA A 1 386 ? -7.829 10.170 25.436 1.00 94.81 386 ALA A CA 1
ATOM 3052 C C . ALA A 1 386 ? -9.256 10.300 26.026 1.00 94.81 386 ALA A C 1
ATOM 3054 O O . ALA A 1 386 ? -9.378 10.211 27.253 1.00 94.81 386 ALA A O 1
ATOM 3055 N N . PRO A 1 387 ? -10.340 10.446 25.226 1.00 95.56 387 PRO A N 1
ATOM 3056 C CA . PRO A 1 387 ? -11.707 10.484 25.748 1.00 95.56 387 PRO A CA 1
ATOM 3057 C C . PRO A 1 387 ? -12.140 9.205 26.479 1.00 95.56 387 PRO A C 1
ATOM 3059 O O . PRO A 1 387 ? -12.886 9.302 27.454 1.00 95.56 387 PRO A O 1
ATOM 3062 N N . LEU A 1 388 ? -11.677 8.025 26.054 1.00 96.56 388 LEU A N 1
ATOM 3063 C CA . LEU A 1 388 ? -12.040 6.745 26.674 1.00 96.56 388 LEU A CA 1
ATOM 3064 C C . LEU A 1 388 ? -11.074 6.344 27.792 1.00 96.56 388 LEU A C 1
ATOM 3066 O O . LEU A 1 388 ? -11.520 5.981 28.880 1.00 96.56 388 LEU A O 1
ATOM 3070 N N . ARG A 1 389 ? -9.761 6.491 27.585 1.00 93.94 389 ARG A N 1
ATOM 3071 C CA . ARG A 1 389 ? -8.711 6.116 28.551 1.00 93.94 389 ARG A CA 1
ATOM 3072 C C . ARG A 1 389 ? -8.883 6.789 29.913 1.00 93.94 389 ARG A C 1
ATOM 3074 O O . ARG A 1 389 ? -8.522 6.233 30.946 1.00 93.94 389 ARG A O 1
ATOM 3081 N N . ARG A 1 390 ? -9.434 8.006 29.928 1.00 93.94 390 ARG A N 1
ATOM 3082 C CA . ARG A 1 390 ? -9.667 8.762 31.164 1.00 93.94 390 ARG A CA 1
ATOM 3083 C C . ARG A 1 390 ? -10.889 8.314 31.958 1.00 93.94 390 ARG A C 1
ATOM 3085 O O . ARG A 1 390 ? -11.009 8.743 33.099 1.00 93.94 390 ARG A O 1
ATOM 3092 N N . LEU A 1 391 ? -11.805 7.526 31.401 1.00 94.38 391 LEU A N 1
ATOM 3093 C CA . LEU A 1 391 ? -12.961 7.020 32.147 1.00 94.38 391 LEU A CA 1
ATOM 3094 C C . LEU A 1 391 ? -12.526 5.952 33.165 1.00 94.38 391 LEU A C 1
ATOM 3096 O O . LEU A 1 391 ? -11.406 5.450 33.115 1.00 94.38 391 LEU A O 1
ATOM 3100 N N . ASP A 1 392 ? -13.386 5.655 34.138 1.00 90.69 392 ASP A N 1
ATOM 3101 C CA . ASP A 1 392 ? -13.105 4.614 35.128 1.00 90.69 392 ASP A CA 1
ATOM 3102 C C . ASP A 1 392 ? -13.581 3.252 34.598 1.00 90.69 392 ASP A C 1
ATOM 3104 O O . ASP A 1 392 ? -14.779 3.048 34.398 1.00 90.69 392 ASP A O 1
ATOM 3108 N N . TRP A 1 393 ? -12.629 2.341 34.384 1.00 95.12 393 TRP A N 1
ATOM 3109 C CA . TRP A 1 393 ? -12.837 0.978 33.874 1.00 95.12 393 TRP A CA 1
ATOM 3110 C C . TRP A 1 393 ? -12.527 -0.061 34.946 1.00 95.12 393 TRP A C 1
ATOM 3112 O O . TRP A 1 393 ? -11.673 0.177 35.807 1.00 95.12 393 TRP A O 1
ATOM 3122 N N . GLN A 1 394 ? -13.170 -1.229 34.891 1.00 95.56 394 GLN A N 1
ATOM 3123 C CA . GLN A 1 394 ? -12.810 -2.338 35.781 1.00 95.56 394 GLN A CA 1
ATOM 3124 C C . GLN A 1 394 ? -11.342 -2.746 35.591 1.00 95.56 394 GLN A C 1
ATOM 3126 O O . GLN A 1 394 ? -10.826 -2.735 34.473 1.00 95.56 394 GLN A O 1
ATOM 3131 N N . ARG A 1 395 ? -10.669 -3.139 36.683 1.00 94.38 395 ARG A N 1
ATOM 3132 C CA . ARG A 1 395 ? -9.237 -3.492 36.663 1.00 94.38 395 ARG A CA 1
ATOM 3133 C C . ARG A 1 395 ? -8.925 -4.564 35.608 1.00 94.38 395 ARG A C 1
ATOM 3135 O O . ARG A 1 395 ? -8.046 -4.351 34.787 1.00 94.38 395 ARG A O 1
ATOM 3142 N N . SER A 1 396 ? -9.726 -5.628 35.552 1.00 95.62 396 SER A N 1
ATOM 3143 C CA . SER A 1 396 ? -9.596 -6.714 34.566 1.00 95.62 396 SER A CA 1
ATOM 3144 C C . SER A 1 396 ? -9.715 -6.253 33.111 1.00 95.62 396 SER A C 1
ATOM 3146 O O . SER A 1 396 ? -9.131 -6.844 32.204 1.00 95.62 396 SER A O 1
ATOM 3148 N N . THR A 1 397 ? -10.508 -5.212 32.869 1.00 94.88 397 THR A N 1
ATOM 3149 C CA . THR A 1 397 ? -10.741 -4.662 31.532 1.00 94.88 397 THR A CA 1
ATOM 3150 C C . THR A 1 397 ? -9.590 -3.771 31.103 1.00 94.88 397 THR A C 1
ATOM 3152 O O . THR A 1 397 ? -9.154 -3.857 29.957 1.00 94.88 397 THR A O 1
ATOM 3155 N N . ALA A 1 398 ? -9.065 -2.967 32.031 1.00 94.06 398 ALA A N 1
ATOM 3156 C CA . ALA A 1 398 ? -7.849 -2.196 31.814 1.00 94.06 398 ALA A CA 1
ATOM 3157 C C . ALA A 1 398 ? -6.649 -3.119 31.534 1.00 94.06 398 ALA A C 1
ATOM 3159 O O . ALA A 1 398 ? -5.963 -2.909 30.541 1.00 94.06 398 ALA A O 1
ATOM 3160 N N . GLU A 1 399 ? -6.471 -4.182 32.327 1.00 95.12 399 GLU A N 1
ATOM 3161 C CA . GLU A 1 399 ? -5.435 -5.208 32.112 1.00 95.12 399 GLU A CA 1
ATOM 3162 C C . GLU A 1 399 ? -5.588 -5.880 30.738 1.00 95.12 399 GLU A C 1
ATOM 3164 O O . GLU A 1 399 ? -4.636 -5.959 29.972 1.00 95.12 399 GLU A O 1
ATOM 3169 N N . SER A 1 400 ? -6.812 -6.267 30.354 1.00 95.31 400 SER A N 1
ATOM 3170 C CA . SER A 1 400 ? -7.062 -6.857 29.029 1.00 95.31 400 SER A CA 1
ATOM 3171 C C . SER A 1 400 ? -6.717 -5.907 27.871 1.00 95.31 400 SER A C 1
ATOM 3173 O O . SER A 1 400 ? -6.282 -6.361 26.811 1.00 95.31 400 SER A O 1
ATOM 3175 N N . LEU A 1 401 ? -6.959 -4.601 28.032 1.00 94.62 401 LEU A N 1
ATOM 3176 C CA . LEU A 1 401 ? -6.616 -3.586 27.031 1.00 94.62 401 LEU A CA 1
ATOM 3177 C C . LEU A 1 401 ? -5.101 -3.339 26.968 1.00 94.62 401 LEU A C 1
ATOM 3179 O O . LEU A 1 401 ? -4.557 -3.157 25.877 1.00 94.62 401 LEU A O 1
ATOM 3183 N N . GLU A 1 402 ? -4.419 -3.369 28.112 1.00 94.12 402 GLU A N 1
ATOM 3184 C CA . GLU A 1 402 ? -2.959 -3.276 28.206 1.00 94.12 402 GLU A CA 1
ATOM 3185 C C . GLU A 1 402 ? -2.284 -4.481 27.532 1.00 94.12 402 GLU A C 1
ATOM 3187 O O . GLU A 1 402 ? -1.414 -4.300 26.678 1.00 94.12 402 GLU A O 1
ATOM 3192 N N . ASP A 1 403 ? -2.780 -5.696 27.785 1.00 94.75 403 ASP A N 1
ATOM 3193 C CA . ASP A 1 403 ? -2.318 -6.919 27.121 1.00 94.75 403 ASP A CA 1
ATOM 3194 C C . ASP A 1 403 ? -2.432 -6.813 25.594 1.00 94.75 403 ASP A C 1
ATOM 3196 O O . ASP A 1 403 ? -1.513 -7.178 24.862 1.00 94.75 403 ASP A O 1
ATOM 3200 N N . MET A 1 404 ? -3.543 -6.275 25.082 1.00 94.62 404 MET A N 1
ATOM 3201 C CA . MET A 1 404 ? -3.720 -6.058 23.640 1.00 94.62 404 MET A CA 1
ATOM 3202 C C . MET A 1 404 ? -2.845 -4.928 23.085 1.00 94.62 404 MET A C 1
ATOM 3204 O O . MET A 1 404 ? -2.423 -4.996 21.926 1.00 94.62 404 MET A O 1
ATOM 3208 N N . SER A 1 405 ? -2.533 -3.920 23.899 1.00 93.69 405 SER A N 1
ATOM 3209 C CA . SER A 1 405 ? -1.612 -2.839 23.532 1.00 93.69 405 SER A CA 1
ATOM 3210 C C . SER A 1 405 ? -0.174 -3.328 23.356 1.00 93.69 405 SER A C 1
ATOM 3212 O O . SER A 1 405 ? 0.551 -2.780 22.528 1.00 93.69 405 SER A O 1
ATOM 3214 N N . SER A 1 406 ? 0.223 -4.401 24.052 1.00 93.50 406 SER A N 1
ATOM 3215 C CA . SER A 1 406 ? 1.584 -4.958 23.975 1.00 93.50 406 SER A CA 1
ATOM 3216 C C . SER A 1 406 ? 2.025 -5.347 22.556 1.00 93.50 406 SER A C 1
ATOM 3218 O O . SER A 1 406 ? 3.214 -5.295 22.242 1.00 93.50 406 SER A O 1
ATOM 3220 N N . LEU A 1 407 ? 1.076 -5.676 21.668 1.00 93.06 407 LEU A N 1
ATOM 3221 C CA . LEU A 1 407 ? 1.368 -6.016 20.274 1.00 93.06 407 LEU A CA 1
ATOM 3222 C C . LEU A 1 407 ? 2.040 -4.856 19.526 1.00 93.06 407 LEU A C 1
ATOM 3224 O O . LEU A 1 407 ? 2.937 -5.097 18.724 1.00 93.06 407 LEU A O 1
ATOM 3228 N N . ILE A 1 408 ? 1.609 -3.617 19.779 1.00 92.00 408 ILE A N 1
ATOM 3229 C CA . ILE A 1 408 ? 2.089 -2.412 19.086 1.00 92.00 408 ILE A CA 1
ATOM 3230 C C . ILE A 1 408 ? 3.026 -1.577 19.963 1.00 92.00 408 ILE A C 1
ATOM 3232 O O . ILE A 1 408 ? 3.219 -0.383 19.730 1.00 92.00 408 ILE A O 1
ATOM 3236 N N . ASP A 1 409 ? 3.632 -2.201 20.973 1.00 90.81 409 ASP A N 1
ATOM 3237 C CA . ASP A 1 409 ? 4.606 -1.522 21.811 1.00 90.81 409 ASP A CA 1
ATOM 3238 C C . ASP A 1 409 ? 5.772 -0.981 20.969 1.00 90.81 409 ASP A C 1
ATOM 3240 O O . ASP A 1 409 ? 6.343 -1.674 20.124 1.00 90.81 409 ASP A O 1
ATOM 3244 N N . SER A 1 410 ? 6.125 0.282 21.201 1.00 87.31 410 SER A N 1
ATOM 3245 C CA . SER A 1 410 ? 7.122 0.995 20.393 1.00 87.31 410 SER A CA 1
ATOM 3246 C C . SER A 1 410 ? 8.561 0.507 20.612 1.00 87.31 410 SER A C 1
ATOM 3248 O O . SER A 1 410 ? 9.463 0.883 19.853 1.00 87.31 410 SER A O 1
ATOM 3250 N N . SER A 1 411 ? 8.802 -0.349 21.613 1.00 84.69 411 SER A N 1
ATOM 3251 C CA . SER A 1 411 ? 10.135 -0.867 21.917 1.00 84.69 411 SER A CA 1
ATOM 3252 C C . SER A 1 411 ? 10.750 -1.588 20.722 1.00 84.69 411 SER A C 1
ATOM 3254 O O . SER A 1 411 ? 10.108 -2.368 20.012 1.00 84.69 411 SER A O 1
ATOM 3256 N N . SER A 1 412 ? 12.042 -1.327 20.507 1.00 88.00 412 SER A N 1
ATOM 3257 C CA . SER A 1 412 ? 12.821 -1.928 19.420 1.00 88.00 412 SER A CA 1
ATOM 3258 C C . SER A 1 412 ? 12.147 -1.795 18.043 1.00 88.00 412 SER A C 1
ATOM 3260 O O . SER A 1 412 ? 12.186 -2.733 17.252 1.00 88.00 412 SER A O 1
ATOM 3262 N N . SER A 1 413 ? 11.545 -0.633 17.753 1.00 89.38 413 SER A N 1
ATOM 3263 C CA . SER A 1 413 ? 10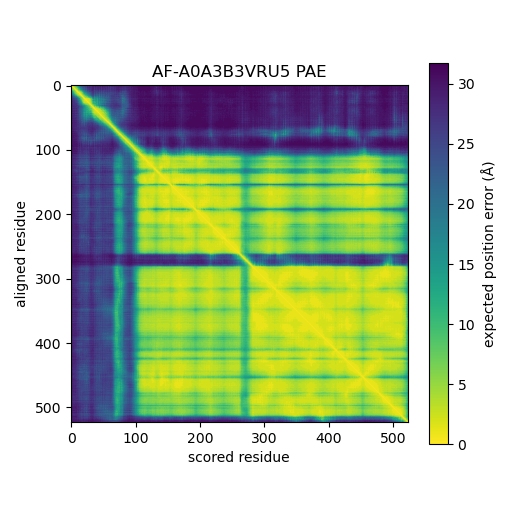.864 -0.347 16.480 1.00 89.38 413 SER A CA 1
ATOM 3264 C C . SER A 1 413 ? 9.686 -1.290 16.205 1.00 89.38 413 SER A C 1
ATOM 3266 O O . SER A 1 413 ? 9.591 -1.894 15.137 1.00 89.38 413 SER A O 1
ATOM 3268 N N . PHE A 1 414 ? 8.774 -1.424 17.173 1.00 94.19 414 PHE A N 1
ATOM 3269 C CA . PHE A 1 414 ? 7.562 -2.245 17.038 1.00 94.19 414 PHE A CA 1
ATOM 3270 C C . PHE A 1 414 ? 7.856 -3.734 16.811 1.00 94.19 414 PHE A C 1
ATOM 3272 O O . PHE A 1 414 ? 7.200 -4.407 16.013 1.00 94.19 414 PHE A O 1
ATOM 3279 N N . ARG A 1 415 ? 8.866 -4.269 17.513 1.00 94.56 415 ARG A N 1
ATOM 3280 C CA . ARG A 1 415 ? 9.360 -5.641 17.309 1.00 94.56 415 ARG A CA 1
ATOM 3281 C C . ARG A 1 415 ? 8.268 -6.702 17.455 1.00 94.56 415 ARG A C 1
ATOM 3283 O O . ARG A 1 415 ? 8.243 -7.635 16.659 1.00 94.56 415 ARG A O 1
ATOM 3290 N N . ALA A 1 416 ? 7.391 -6.568 18.451 1.00 95.38 416 ALA A N 1
ATOM 3291 C CA . ALA A 1 416 ? 6.318 -7.531 18.703 1.00 95.38 416 ALA A CA 1
ATOM 3292 C C . ALA A 1 416 ? 5.351 -7.619 17.512 1.00 95.38 416 ALA A C 1
ATOM 3294 O O . ALA A 1 416 ? 5.086 -8.710 17.010 1.00 95.38 416 ALA A O 1
ATOM 3295 N N . TYR A 1 417 ? 4.899 -6.471 17.002 1.00 96.62 417 TYR A N 1
ATOM 3296 C CA . TYR A 1 417 ? 4.070 -6.398 15.802 1.00 96.62 417 TYR A CA 1
ATOM 3297 C C . TYR A 1 417 ? 4.794 -6.949 14.569 1.00 96.62 417 TYR A C 1
ATOM 3299 O O . TYR A 1 417 ? 4.217 -7.727 13.818 1.00 96.62 417 TYR A O 1
ATOM 3307 N N . ARG A 1 418 ? 6.062 -6.579 14.356 1.00 95.81 418 ARG A N 1
ATOM 3308 C CA . ARG A 1 418 ? 6.828 -7.046 13.190 1.00 95.81 418 ARG A CA 1
ATOM 3309 C C . ARG A 1 418 ? 7.022 -8.560 13.195 1.00 95.81 418 ARG A C 1
ATOM 3311 O O . ARG A 1 418 ? 6.873 -9.178 12.149 1.00 95.81 418 ARG A O 1
ATOM 3318 N N . ALA A 1 419 ? 7.304 -9.151 14.358 1.00 96.00 419 ALA A N 1
ATOM 3319 C CA . ALA A 1 419 ? 7.381 -10.603 14.511 1.00 96.00 419 ALA A CA 1
ATOM 3320 C C . ALA A 1 419 ? 6.027 -11.258 14.204 1.00 96.00 419 ALA A C 1
ATOM 3322 O O . ALA A 1 419 ? 5.948 -12.161 13.381 1.00 96.00 419 ALA A O 1
ATOM 3323 N N . ALA A 1 420 ? 4.950 -10.720 14.777 1.00 96.31 420 ALA A N 1
ATOM 3324 C CA . ALA A 1 420 ? 3.594 -11.182 14.514 1.00 96.31 420 ALA A CA 1
ATOM 3325 C C . ALA A 1 420 ? 3.179 -11.098 13.038 1.00 96.31 420 ALA A C 1
ATOM 3327 O O . ALA A 1 420 ? 2.438 -11.960 12.577 1.00 96.31 420 ALA A O 1
ATOM 3328 N N . LEU A 1 421 ? 3.602 -10.052 12.325 1.00 96.06 421 LEU A N 1
ATOM 3329 C CA . LEU A 1 421 ? 3.330 -9.884 10.901 1.00 96.06 421 LEU A CA 1
ATOM 3330 C C . LEU A 1 421 ? 4.159 -10.858 10.053 1.00 96.06 421 LEU A C 1
ATOM 3332 O O . LEU A 1 421 ? 3.647 -11.388 9.077 1.00 96.06 421 LEU A O 1
ATOM 3336 N N . ALA A 1 422 ? 5.416 -11.108 10.429 1.00 94.44 422 ALA A N 1
ATOM 3337 C CA . ALA A 1 422 ? 6.285 -12.064 9.742 1.00 94.44 422 ALA A CA 1
ATOM 3338 C C . ALA A 1 422 ? 5.821 -13.523 9.912 1.00 94.44 422 ALA A C 1
ATOM 3340 O O . ALA A 1 422 ? 6.028 -14.339 9.021 1.00 94.44 422 ALA A O 1
ATOM 3341 N N . GLU A 1 423 ? 5.193 -13.844 11.044 1.00 95.00 423 GLU A N 1
ATOM 3342 C CA . GLU A 1 423 ? 4.604 -15.159 11.331 1.00 95.00 423 GLU A CA 1
ATOM 3343 C C . GLU A 1 423 ? 3.194 -15.337 10.739 1.00 95.00 423 GLU A C 1
ATOM 3345 O O . GLU A 1 423 ? 2.661 -16.446 10.751 1.00 95.00 423 GLU A O 1
ATOM 3350 N N . ALA A 1 424 ? 2.557 -14.264 10.258 1.00 94.00 424 ALA A N 1
ATOM 3351 C CA . ALA A 1 424 ? 1.190 -14.320 9.758 1.00 94.00 424 ALA A CA 1
ATOM 3352 C C . ALA A 1 424 ? 1.127 -15.002 8.384 1.00 94.00 424 ALA A C 1
ATOM 3354 O O . ALA A 1 424 ? 1.644 -14.488 7.392 1.00 94.00 424 ALA A O 1
ATOM 3355 N N . GLU A 1 425 ? 0.428 -16.133 8.314 1.00 89.94 425 GLU A N 1
ATOM 3356 C CA . GLU A 1 425 ? 0.089 -16.768 7.041 1.00 89.94 425 GLU A CA 1
ATOM 3357 C C . GLU A 1 425 ? -1.017 -15.968 6.320 1.00 89.94 425 GLU A C 1
ATOM 3359 O O . GLU A 1 425 ? -1.957 -15.491 6.974 1.00 89.94 425 GLU A O 1
ATOM 3364 N N . PRO A 1 426 ? -0.931 -15.789 4.988 1.00 91.19 426 PRO A N 1
ATOM 3365 C CA . PRO A 1 426 ? -2.020 -15.214 4.208 1.00 91.19 426 PRO A CA 1
ATOM 3366 C C . PRO A 1 426 ? -3.334 -16.017 4.352 1.00 91.19 426 PRO A C 1
ATOM 3368 O O . PRO A 1 426 ? -3.292 -17.219 4.616 1.00 91.19 426 PRO A O 1
ATOM 3371 N N . PRO A 1 427 ? -4.510 -15.379 4.185 1.00 96.31 427 PRO A N 1
ATOM 3372 C CA . PRO A 1 427 ? -4.720 -13.951 3.942 1.00 96.31 427 PRO A CA 1
ATOM 3373 C C . PRO A 1 427 ? -4.427 -13.095 5.190 1.00 96.31 427 PRO A C 1
ATOM 3375 O O . PRO A 1 427 ? -4.711 -13.490 6.319 1.00 96.31 427 PRO A O 1
ATOM 3378 N N . CYS A 1 428 ? -3.845 -11.911 4.984 1.00 97.62 428 CYS A N 1
ATOM 3379 C CA . CYS A 1 428 ? -3.426 -11.005 6.057 1.00 97.62 428 CYS A CA 1
ATOM 3380 C C . CYS A 1 428 ? -3.551 -9.543 5.610 1.00 97.62 428 CYS A C 1
ATOM 3382 O O . CYS A 1 428 ? -3.143 -9.196 4.502 1.00 97.62 428 CYS A O 1
ATOM 3384 N N . ILE A 1 429 ? -4.063 -8.676 6.490 1.00 98.44 429 ILE A N 1
ATOM 3385 C CA . ILE A 1 429 ? -4.145 -7.227 6.264 1.00 98.44 429 ILE A CA 1
ATOM 3386 C C . ILE A 1 429 ? -3.199 -6.530 7.247 1.00 98.44 429 ILE A C 1
ATOM 3388 O O . ILE A 1 429 ? -3.525 -6.427 8.437 1.00 98.44 429 ILE A O 1
ATOM 3392 N N . PRO A 1 430 ? -2.025 -6.056 6.791 1.00 97.56 430 PRO A N 1
ATOM 3393 C CA . PRO A 1 430 ? -1.078 -5.364 7.650 1.00 97.56 430 PRO A CA 1
ATOM 3394 C C . PRO A 1 430 ? -1.588 -3.976 8.047 1.00 97.56 430 PRO A C 1
ATOM 3396 O O . PRO A 1 430 ? -2.374 -3.337 7.350 1.00 97.56 430 PRO A O 1
ATOM 3399 N N . TYR A 1 431 ? -1.043 -3.453 9.139 1.00 96.88 431 TYR A N 1
ATOM 3400 C CA . TYR A 1 431 ? -1.126 -2.036 9.451 1.00 96.88 431 TYR A CA 1
ATOM 3401 C C . TYR A 1 431 ? -0.206 -1.220 8.538 1.00 96.88 431 TYR A C 1
ATOM 3403 O O . TYR A 1 431 ? 1.022 -1.248 8.680 1.00 96.88 431 TYR A O 1
ATOM 3411 N N . LEU A 1 432 ? -0.805 -0.456 7.620 1.00 95.69 432 LEU A N 1
ATOM 3412 C CA . LEU A 1 432 ? -0.058 0.340 6.642 1.00 95.69 432 LEU A CA 1
ATOM 3413 C C . LEU A 1 432 ? 0.792 1.445 7.267 1.00 95.69 432 LEU A C 1
ATOM 3415 O O . LEU A 1 432 ? 1.805 1.808 6.680 1.00 95.69 432 LEU A O 1
ATOM 3419 N N . GLY A 1 433 ? 0.441 1.958 8.452 1.00 93.31 433 GLY A N 1
ATOM 3420 C CA . GLY A 1 433 ? 1.202 3.036 9.090 1.00 93.31 433 GLY A CA 1
ATOM 3421 C C . GLY A 1 433 ? 2.687 2.697 9.274 1.00 93.31 433 GLY A C 1
ATOM 3422 O O . GLY A 1 433 ? 3.540 3.544 9.023 1.00 93.31 433 GLY A O 1
ATOM 3423 N N . LEU A 1 434 ? 3.009 1.444 9.624 1.00 93.81 434 LEU A N 1
ATOM 3424 C CA . LEU A 1 434 ? 4.401 0.999 9.765 1.00 93.81 434 LEU A CA 1
ATOM 3425 C C . LEU A 1 434 ? 5.091 0.750 8.420 1.00 93.81 434 LEU A C 1
ATOM 3427 O O . LEU A 1 434 ? 6.259 1.094 8.273 1.00 93.81 434 LEU A O 1
ATOM 3431 N N . ILE A 1 435 ? 4.369 0.234 7.424 1.00 95.38 435 ILE A N 1
ATOM 3432 C CA . ILE A 1 435 ? 4.902 0.054 6.062 1.00 95.38 435 ILE A CA 1
ATOM 3433 C C . ILE A 1 435 ? 5.258 1.416 5.446 1.00 95.38 435 ILE A C 1
ATOM 3435 O O . ILE A 1 435 ? 6.337 1.588 4.882 1.00 95.38 435 ILE A O 1
ATOM 3439 N N . LEU A 1 436 ? 4.375 2.408 5.601 1.00 96.44 436 LEU A N 1
ATOM 3440 C CA . LEU A 1 436 ? 4.615 3.778 5.150 1.00 96.44 436 LEU A CA 1
ATOM 3441 C C . LEU A 1 436 ? 5.782 4.421 5.906 1.00 96.44 436 LEU A C 1
ATOM 3443 O O . LEU A 1 436 ? 6.613 5.078 5.285 1.00 96.44 436 LEU A O 1
ATOM 3447 N N . GLN A 1 437 ? 5.882 4.201 7.221 1.00 94.75 437 GLN A N 1
ATOM 3448 C CA . GLN A 1 437 ? 7.013 4.678 8.019 1.00 94.75 437 GLN A CA 1
ATOM 3449 C C . GLN A 1 437 ? 8.347 4.108 7.514 1.00 94.75 437 GLN A C 1
ATOM 3451 O O . GLN A 1 437 ? 9.314 4.861 7.391 1.00 94.75 437 GLN A O 1
ATOM 3456 N N . ASP A 1 438 ? 8.403 2.813 7.193 1.00 95.50 438 ASP A N 1
ATOM 3457 C CA . ASP A 1 438 ? 9.611 2.165 6.673 1.00 95.50 438 ASP A CA 1
ATOM 3458 C C . ASP A 1 438 ? 9.999 2.721 5.297 1.00 95.50 438 ASP A C 1
ATOM 3460 O O . ASP A 1 438 ? 11.162 3.057 5.068 1.00 95.50 438 ASP A O 1
ATOM 3464 N N . LEU A 1 439 ? 9.025 2.911 4.399 1.00 97.00 439 LEU A N 1
ATOM 3465 C CA . LEU A 1 439 ? 9.271 3.540 3.099 1.00 97.00 439 LEU A CA 1
ATOM 3466 C C . LEU A 1 439 ? 9.757 4.984 3.234 1.00 97.00 439 LEU A C 1
ATOM 3468 O O . LEU A 1 439 ? 10.697 5.377 2.542 1.00 97.00 439 LEU A O 1
ATOM 3472 N N . THR A 1 440 ? 9.169 5.773 4.136 1.00 95.69 440 THR A N 1
ATOM 3473 C CA . THR A 1 440 ? 9.640 7.134 4.423 1.00 95.69 440 THR A CA 1
ATOM 3474 C C . THR A 1 440 ? 11.052 7.122 5.008 1.00 95.69 440 THR A C 1
ATOM 3476 O O . THR A 1 440 ? 11.869 7.963 4.632 1.00 95.69 440 THR A O 1
ATOM 3479 N N . PHE A 1 441 ? 11.381 6.162 5.877 1.00 96.38 441 PHE A N 1
ATOM 3480 C CA . PHE A 1 441 ? 12.732 6.014 6.417 1.00 96.38 441 PHE A CA 1
ATOM 3481 C C . PHE A 1 441 ? 13.753 5.724 5.311 1.00 96.38 441 PHE A C 1
ATOM 3483 O O . PHE A 1 441 ? 14.777 6.400 5.241 1.00 96.38 441 PHE A O 1
ATOM 3490 N N . VAL A 1 442 ? 13.455 4.793 4.398 1.00 97.12 442 VAL A N 1
ATOM 3491 C CA . VAL A 1 442 ? 14.315 4.513 3.236 1.00 97.12 442 VAL A CA 1
ATOM 3492 C C . VAL A 1 442 ? 14.423 5.735 2.322 1.00 97.12 442 VAL A C 1
ATOM 3494 O O . VAL A 1 442 ? 15.521 6.058 1.862 1.00 97.12 442 VAL A O 1
ATOM 3497 N N . HIS A 1 443 ? 13.312 6.437 2.077 1.00 95.88 443 HIS A N 1
ATOM 3498 C CA . HIS A 1 443 ? 13.283 7.615 1.213 1.00 95.88 443 HIS A CA 1
ATOM 3499 C C . HIS A 1 443 ? 14.151 8.760 1.753 1.00 95.88 443 HIS A C 1
ATOM 3501 O O . HIS A 1 443 ? 14.924 9.334 0.989 1.00 95.88 443 HIS A O 1
ATOM 3507 N N . LEU A 1 444 ? 14.053 9.065 3.050 1.00 94.94 444 LEU A N 1
ATOM 3508 C CA . LEU A 1 444 ? 14.796 10.157 3.688 1.00 94.94 444 LEU A CA 1
ATOM 3509 C C . LEU A 1 444 ? 16.230 9.770 4.070 1.00 94.94 444 LEU A C 1
ATOM 3511 O O . LEU A 1 444 ? 17.098 10.637 4.140 1.00 94.94 444 LEU A O 1
ATOM 3515 N N . GLY A 1 445 ? 16.477 8.490 4.354 1.00 96.25 445 GLY A N 1
ATOM 3516 C CA . GLY A 1 445 ? 17.776 7.990 4.804 1.00 96.25 445 GLY A CA 1
ATOM 3517 C C . GLY A 1 445 ? 18.783 7.747 3.681 1.00 96.25 445 GLY A C 1
ATOM 3518 O O . GLY A 1 445 ? 19.980 7.698 3.951 1.00 96.25 445 GLY A O 1
ATOM 3519 N N . ASN A 1 446 ? 18.323 7.613 2.433 1.00 96.19 446 ASN A N 1
ATOM 3520 C CA . ASN A 1 446 ? 19.175 7.310 1.283 1.00 96.19 446 ASN A CA 1
ATOM 3521 C C . ASN A 1 446 ? 19.043 8.401 0.206 1.00 96.19 446 ASN A C 1
ATOM 3523 O O . ASN A 1 446 ? 17.916 8.744 -0.162 1.00 96.19 446 ASN A O 1
ATOM 3527 N N . PRO A 1 447 ? 20.149 8.921 -0.359 1.00 96.38 447 PRO A N 1
ATOM 3528 C CA . PRO A 1 447 ? 20.083 9.902 -1.441 1.00 96.38 447 PRO A CA 1
ATOM 3529 C C . PRO A 1 447 ? 19.532 9.272 -2.729 1.00 96.38 447 PRO A C 1
ATOM 3531 O O . PRO A 1 447 ? 19.717 8.075 -2.964 1.00 96.38 447 PRO A O 1
ATOM 3534 N N . ASP A 1 448 ? 18.866 10.078 -3.562 1.00 95.56 448 ASP A N 1
ATOM 3535 C CA . ASP A 1 448 ? 18.329 9.636 -4.862 1.00 95.56 448 ASP A CA 1
ATOM 3536 C C . ASP A 1 448 ? 19.443 9.311 -5.870 1.00 95.56 448 ASP A C 1
ATOM 3538 O O . ASP A 1 448 ? 19.280 8.435 -6.720 1.00 95.56 448 ASP A O 1
ATOM 3542 N N . THR A 1 449 ? 20.602 9.962 -5.736 1.00 97.00 449 THR A N 1
ATOM 3543 C CA . THR A 1 449 ? 21.791 9.721 -6.556 1.00 97.00 449 THR A CA 1
ATOM 3544 C C . THR A 1 449 ? 23.023 9.434 -5.700 1.00 97.00 449 THR A C 1
ATOM 3546 O O . THR A 1 449 ? 23.133 9.866 -4.552 1.00 97.00 449 THR A O 1
ATOM 3549 N N . LEU A 1 450 ? 23.966 8.684 -6.266 1.00 95.25 450 LEU A N 1
ATOM 3550 C CA . LEU A 1 450 ? 25.284 8.411 -5.706 1.00 95.25 450 LEU A CA 1
ATOM 3551 C C . LEU A 1 450 ? 26.354 9.024 -6.608 1.00 95.25 450 LEU A C 1
ATOM 3553 O O . LEU A 1 450 ? 26.283 8.915 -7.832 1.00 95.25 450 LEU A O 1
ATOM 3557 N N . THR A 1 451 ? 27.379 9.619 -6.001 1.00 95.75 451 THR A N 1
ATOM 3558 C CA . THR A 1 451 ? 28.594 10.002 -6.723 1.00 95.75 451 THR A CA 1
ATOM 3559 C C . THR A 1 451 ? 29.442 8.757 -6.947 1.00 95.75 451 THR A C 1
ATOM 3561 O O . THR A 1 451 ? 29.900 8.127 -5.995 1.00 95.75 451 THR A O 1
ATOM 3564 N N . THR A 1 452 ? 29.646 8.404 -8.209 1.00 92.00 452 THR A N 1
ATOM 3565 C CA . THR A 1 452 ? 30.427 7.242 -8.645 1.00 92.00 452 THR A CA 1
ATOM 3566 C C . THR A 1 452 ? 31.644 7.695 -9.452 1.00 92.00 452 THR A C 1
ATOM 3568 O O . THR A 1 452 ? 31.789 8.880 -9.761 1.00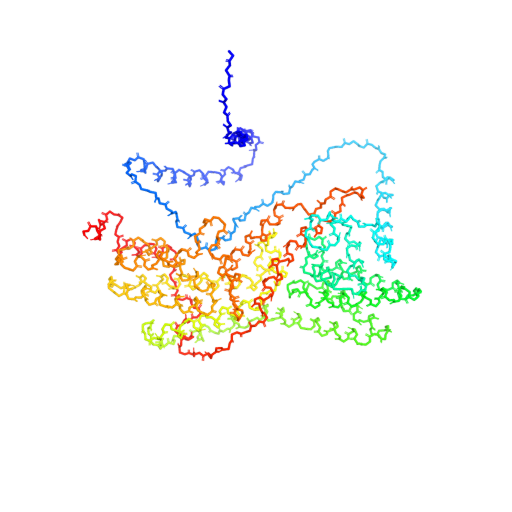 92.00 452 THR A O 1
ATOM 3571 N N . SER A 1 453 ? 32.510 6.758 -9.845 1.00 88.44 453 SER A N 1
ATOM 3572 C CA . SER A 1 453 ? 33.585 7.031 -10.811 1.00 88.44 453 SER A CA 1
ATOM 3573 C C . SER A 1 453 ? 33.063 7.489 -12.179 1.00 88.44 453 SER A C 1
ATOM 3575 O O . SER A 1 453 ? 33.803 8.120 -12.924 1.00 88.44 453 SER A O 1
ATOM 3577 N N . LEU A 1 454 ? 31.795 7.200 -12.491 1.00 83.44 454 LEU A N 1
ATOM 3578 C CA . LEU A 1 454 ? 31.103 7.575 -13.726 1.00 83.44 454 LEU A CA 1
ATOM 3579 C C . LEU A 1 454 ? 30.227 8.832 -13.549 1.00 83.44 454 LEU A C 1
ATOM 3581 O O . LEU A 1 454 ? 29.356 9.097 -14.372 1.00 83.44 454 LEU A O 1
ATOM 3585 N N . GLY A 1 455 ? 30.410 9.586 -12.459 1.00 90.19 455 GLY A N 1
ATOM 3586 C CA . GLY A 1 455 ? 29.622 10.779 -12.139 1.00 90.19 455 GLY A CA 1
ATOM 3587 C C . GLY A 1 455 ? 28.430 10.504 -11.218 1.00 90.19 455 GLY A C 1
ATOM 3588 O O . GLY A 1 455 ? 28.377 9.484 -10.524 1.00 90.19 455 GLY A O 1
ATOM 3589 N N . SER A 1 456 ? 27.485 11.446 -11.172 1.00 94.50 456 SER A N 1
ATOM 3590 C CA . SER A 1 456 ? 26.250 11.313 -10.387 1.00 94.50 456 SER A CA 1
ATOM 3591 C C . SER A 1 456 ? 25.307 10.329 -11.078 1.00 94.50 456 SER A C 1
ATOM 3593 O O . SER A 1 456 ? 24.875 10.572 -12.202 1.00 94.50 456 SER A O 1
ATOM 3595 N N . LYS A 1 457 ? 25.009 9.205 -10.427 1.00 96.75 457 LYS A N 1
ATOM 3596 C CA . LYS A 1 457 ? 24.189 8.114 -10.976 1.00 96.75 457 LYS A CA 1
ATOM 3597 C C . LYS A 1 457 ? 23.027 7.799 -10.034 1.00 96.75 457 LYS A C 1
ATOM 3599 O O . LYS A 1 457 ? 23.140 8.007 -8.829 1.00 96.75 457 LYS A O 1
ATOM 3604 N N . VAL A 1 458 ? 21.908 7.301 -10.558 1.00 97.94 458 VAL A N 1
ATOM 3605 C CA . VAL A 1 458 ? 20.723 6.946 -9.758 1.00 97.94 458 VAL A CA 1
ATOM 3606 C C . VAL A 1 458 ? 21.079 5.855 -8.753 1.00 97.94 458 VAL A C 1
ATOM 3608 O O . VAL A 1 458 ? 21.712 4.863 -9.106 1.00 97.94 458 VAL A O 1
ATOM 3611 N N . ASN A 1 459 ? 20.646 6.019 -7.505 1.00 97.25 459 ASN A N 1
ATOM 3612 C CA . ASN A 1 459 ? 20.854 5.049 -6.439 1.00 97.25 459 ASN A CA 1
ATOM 3613 C C . ASN A 1 459 ? 19.870 3.873 -6.568 1.00 97.25 459 ASN A C 1
ATOM 3615 O O . ASN A 1 459 ? 18.754 3.904 -6.037 1.00 97.25 459 ASN A O 1
ATOM 3619 N N . PHE A 1 460 ? 20.276 2.810 -7.260 1.00 97.50 460 PHE A N 1
ATOM 3620 C CA . PHE A 1 460 ? 19.433 1.627 -7.411 1.00 97.50 460 PHE A CA 1
ATOM 3621 C C . PHE A 1 460 ? 19.369 0.784 -6.128 1.00 97.50 460 PHE A C 1
ATOM 3623 O O . PHE A 1 460 ? 18.363 0.124 -5.885 1.00 97.50 460 PHE A O 1
ATOM 3630 N N . SER A 1 461 ? 20.356 0.873 -5.232 1.00 95.94 461 SER A N 1
ATOM 3631 C CA . SER A 1 461 ? 20.261 0.249 -3.902 1.00 95.94 461 SER A CA 1
ATOM 3632 C C . SER A 1 461 ? 19.105 0.821 -3.070 1.00 95.94 461 SER A C 1
ATOM 3634 O O . SER A 1 461 ? 18.429 0.077 -2.358 1.00 95.94 461 SER A O 1
ATOM 3636 N N . LYS A 1 462 ? 18.818 2.126 -3.192 1.00 96.62 462 LYS A N 1
ATOM 3637 C CA . LYS A 1 462 ? 17.614 2.744 -2.603 1.00 96.62 462 LYS A CA 1
ATOM 3638 C C . LYS A 1 462 ? 16.338 2.166 -3.216 1.00 96.62 462 LYS A C 1
ATOM 3640 O O . LYS A 1 462 ? 15.425 1.791 -2.483 1.00 96.62 462 LYS A O 1
ATOM 3645 N N . CYS A 1 463 ? 16.300 2.064 -4.544 1.00 97.56 463 CYS A N 1
ATOM 3646 C CA . CYS A 1 463 ? 15.190 1.456 -5.279 1.00 97.56 463 CYS A CA 1
ATOM 3647 C C . CYS A 1 463 ? 14.933 0.018 -4.809 1.00 97.56 463 CYS A C 1
ATOM 3649 O O . CYS A 1 463 ? 13.799 -0.350 -4.528 1.00 97.56 463 CYS A O 1
ATOM 3651 N N . TRP A 1 464 ? 15.989 -0.775 -4.628 1.00 97.25 464 TRP A N 1
ATOM 3652 C CA . TRP A 1 464 ? 15.884 -2.147 -4.142 1.00 97.25 464 TRP A CA 1
ATOM 3653 C C . TRP A 1 464 ? 15.300 -2.243 -2.725 1.00 97.25 464 TRP A C 1
ATOM 3655 O O . TRP A 1 464 ? 14.406 -3.049 -2.474 1.00 97.25 464 TRP A O 1
ATOM 3665 N N . GLN A 1 465 ? 15.738 -1.382 -1.801 1.00 97.38 465 GLN A N 1
ATOM 3666 C CA . GLN A 1 465 ? 15.165 -1.332 -0.449 1.00 97.38 465 GLN A CA 1
ATOM 3667 C C . GLN A 1 465 ? 13.669 -0.979 -0.473 1.00 97.38 465 GLN A C 1
ATOM 3669 O O . GLN A 1 465 ? 12.876 -1.604 0.231 1.00 97.38 465 GLN A O 1
ATOM 3674 N N . GLN A 1 466 ? 13.267 -0.011 -1.305 1.00 98.12 466 GLN A N 1
ATOM 3675 C CA . GLN A 1 466 ? 11.853 0.335 -1.491 1.00 98.12 466 GLN A CA 1
ATOM 3676 C C . GLN A 1 466 ? 11.066 -0.827 -2.107 1.00 98.12 466 GLN A C 1
ATOM 3678 O O . GLN A 1 466 ? 9.965 -1.136 -1.647 1.00 98.12 466 GLN A O 1
ATOM 3683 N N . PHE A 1 467 ? 11.642 -1.499 -3.107 1.00 97.94 467 PHE A N 1
ATOM 3684 C CA . PHE A 1 467 ? 11.051 -2.667 -3.746 1.00 97.94 467 PHE A CA 1
ATOM 3685 C C . PHE A 1 467 ? 10.771 -3.784 -2.741 1.00 97.94 467 PHE A C 1
ATOM 3687 O O . PHE A 1 467 ? 9.656 -4.286 -2.734 1.00 97.94 467 PHE A O 1
ATOM 3694 N N . ASN A 1 468 ? 11.704 -4.125 -1.848 1.00 97.19 468 ASN A N 1
ATOM 369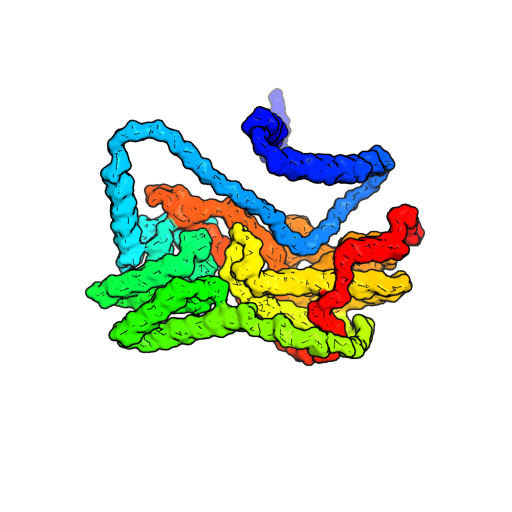5 C CA . ASN A 1 468 ? 11.493 -5.197 -0.863 1.00 97.19 468 ASN A CA 1
ATOM 3696 C C . ASN A 1 468 ? 10.296 -4.924 0.063 1.00 97.19 468 ASN A C 1
ATOM 3698 O O . ASN A 1 468 ? 9.525 -5.832 0.387 1.00 97.19 468 ASN A O 1
ATOM 3702 N N . ILE A 1 469 ? 10.100 -3.663 0.460 1.00 97.06 469 ILE A N 1
ATOM 3703 C CA . ILE A 1 469 ? 8.951 -3.266 1.283 1.00 97.06 469 ILE A CA 1
ATOM 3704 C C . ILE A 1 469 ? 7.650 -3.378 0.472 1.00 97.06 469 ILE A C 1
ATOM 3706 O O . ILE A 1 469 ? 6.663 -3.947 0.943 1.00 97.06 469 ILE A O 1
ATOM 3710 N N . LEU A 1 470 ? 7.649 -2.873 -0.765 1.00 97.38 470 LEU A N 1
ATOM 3711 C CA . LEU A 1 470 ? 6.484 -2.916 -1.653 1.00 97.38 470 LEU A CA 1
ATOM 3712 C C . LEU A 1 470 ? 6.137 -4.342 -2.101 1.00 97.38 470 LEU A C 1
ATOM 3714 O O . LEU A 1 470 ? 4.961 -4.666 -2.245 1.00 97.38 470 LEU A O 1
ATOM 3718 N N . ASP A 1 471 ? 7.126 -5.212 -2.292 1.00 95.81 471 ASP A N 1
ATOM 3719 C CA . ASP A 1 471 ? 6.907 -6.607 -2.666 1.00 95.81 471 ASP A CA 1
ATOM 3720 C C . ASP A 1 471 ? 6.331 -7.417 -1.502 1.00 95.81 471 ASP A C 1
ATOM 3722 O O . ASP A 1 471 ? 5.439 -8.242 -1.701 1.00 95.81 471 ASP A O 1
ATOM 3726 N N . THR A 1 472 ? 6.744 -7.104 -0.271 1.00 94.44 472 THR A N 1
ATOM 3727 C CA . THR A 1 472 ? 6.108 -7.647 0.936 1.00 94.44 472 THR A CA 1
ATOM 3728 C C . THR A 1 472 ? 4.627 -7.253 0.988 1.00 94.44 472 THR A C 1
ATOM 3730 O O . THR A 1 472 ? 3.760 -8.108 1.175 1.00 94.44 472 THR A O 1
ATOM 3733 N N . LEU A 1 473 ? 4.314 -5.974 0.741 1.00 95.19 473 LEU A N 1
ATOM 3734 C CA . LEU A 1 473 ? 2.932 -5.491 0.651 1.00 95.19 473 LEU A CA 1
ATOM 3735 C C . LEU A 1 473 ? 2.142 -6.213 -0.456 1.00 95.19 473 LEU A C 1
ATOM 3737 O O . LEU A 1 473 ? 1.024 -6.672 -0.220 1.00 95.19 473 LEU A O 1
ATOM 3741 N N . ARG A 1 474 ? 2.746 -6.370 -1.641 1.00 94.94 474 ARG A N 1
ATOM 3742 C CA . ARG A 1 474 ? 2.181 -7.120 -2.771 1.00 94.94 474 ARG A CA 1
ATOM 3743 C C . ARG A 1 474 ? 1.902 -8.576 -2.402 1.00 94.94 474 ARG A C 1
ATOM 3745 O O . ARG A 1 474 ? 0.902 -9.127 -2.855 1.00 94.94 474 ARG A O 1
ATOM 3752 N N . GLY A 1 475 ? 2.754 -9.197 -1.587 1.00 94.62 475 GLY A N 1
ATOM 3753 C CA . GLY A 1 475 ? 2.570 -10.551 -1.062 1.00 94.62 475 GLY A CA 1
ATOM 3754 C C . GLY A 1 475 ? 1.260 -10.704 -0.287 1.00 94.62 475 GLY A C 1
ATOM 3755 O O . GLY A 1 475 ? 0.489 -11.620 -0.573 1.00 94.62 475 GLY A O 1
ATOM 3756 N N . PHE A 1 476 ? 0.954 -9.758 0.604 1.00 95.06 476 PHE A N 1
ATOM 3757 C CA . PHE A 1 476 ? -0.284 -9.766 1.392 1.00 95.06 476 PHE A CA 1
ATOM 3758 C C . PHE A 1 476 ? -1.560 -9.587 0.555 1.00 95.06 476 PHE A C 1
ATOM 3760 O O . PHE A 1 476 ? -2.628 -10.023 0.971 1.00 95.06 476 PHE A O 1
ATOM 3767 N N . GLN A 1 477 ? -1.470 -8.994 -0.639 1.00 95.00 477 GLN A N 1
ATOM 3768 C CA . GLN A 1 477 ? -2.621 -8.795 -1.531 1.00 95.00 477 GLN A CA 1
ATOM 3769 C C . GLN A 1 477 ? -2.959 -10.022 -2.404 1.00 95.00 477 GLN A C 1
ATOM 3771 O O . GLN A 1 477 ? -3.977 -10.003 -3.103 1.00 95.00 477 GLN A O 1
ATOM 3776 N N . ARG A 1 478 ? -2.119 -11.072 -2.414 1.00 92.44 478 ARG A N 1
ATOM 3777 C CA . ARG A 1 478 ? -2.279 -12.229 -3.320 1.00 92.44 478 ARG A CA 1
ATOM 3778 C C . ARG A 1 478 ? -3.453 -13.128 -2.948 1.00 92.44 478 ARG A C 1
ATOM 3780 O O . ARG A 1 478 ? -4.178 -13.574 -3.835 1.00 92.44 478 ARG A O 1
ATOM 3787 N N . GLU A 1 479 ? -3.629 -13.397 -1.661 1.00 93.25 479 GLU A N 1
ATOM 3788 C CA . GLU A 1 479 ? -4.683 -14.278 -1.162 1.00 93.25 479 GLU A CA 1
ATOM 3789 C C . GLU A 1 479 ? -5.869 -13.469 -0.644 1.00 93.25 479 GLU A C 1
ATOM 3791 O O . GLU A 1 479 ? -5.709 -12.447 0.021 1.00 93.25 479 GLU A O 1
ATOM 3796 N N . ARG A 1 480 ? -7.082 -13.923 -0.973 1.00 92.38 480 ARG A N 1
ATOM 3797 C CA . ARG A 1 480 ? -8.330 -13.255 -0.593 1.00 92.38 480 ARG A CA 1
ATOM 3798 C C . ARG A 1 480 ? -9.004 -13.992 0.552 1.00 92.38 480 ARG A C 1
ATOM 3800 O O . ARG A 1 480 ? -8.989 -15.219 0.609 1.00 92.38 480 ARG A O 1
ATOM 3807 N N . TYR A 1 481 ? -9.663 -13.234 1.420 1.00 96.06 481 TYR A N 1
ATOM 3808 C CA . TYR A 1 481 ? -10.533 -13.796 2.443 1.00 96.06 481 TYR A CA 1
ATOM 3809 C C . TYR A 1 481 ? -11.743 -14.491 1.810 1.00 96.06 481 TYR A C 1
ATOM 3811 O O . TYR A 1 481 ? -12.414 -13.932 0.944 1.00 96.06 481 TYR A O 1
ATOM 3819 N N . SER A 1 482 ? -12.050 -15.703 2.276 1.00 94.88 482 SER A N 1
ATOM 3820 C CA . SER A 1 482 ? -13.263 -16.439 1.904 1.00 94.88 482 SER A CA 1
ATOM 3821 C C . SER A 1 482 ? -14.315 -16.278 3.002 1.00 94.88 482 SER A C 1
ATOM 3823 O O . SER A 1 482 ? -14.539 -17.171 3.815 1.00 94.88 482 SER A O 1
ATOM 3825 N N . LEU A 1 483 ? -14.903 -15.084 3.074 1.00 95.88 483 LEU A N 1
ATOM 3826 C CA . LEU A 1 483 ? -15.895 -14.715 4.085 1.00 95.88 483 LEU A CA 1
ATOM 3827 C C . LEU A 1 483 ? -17.226 -14.378 3.409 1.00 95.88 483 LEU A C 1
ATOM 3829 O O . LEU A 1 483 ? -17.255 -13.755 2.348 1.00 95.88 483 LEU A O 1
ATOM 3833 N N . ALA A 1 484 ? -18.332 -14.795 4.023 1.00 96.25 484 ALA A N 1
ATOM 3834 C CA . ALA A 1 484 ? -19.666 -14.465 3.541 1.00 96.25 484 ALA A CA 1
ATOM 3835 C C . ALA A 1 484 ? -20.073 -13.073 4.033 1.00 96.25 484 ALA A C 1
ATOM 3837 O O . ALA A 1 484 ? -19.880 -12.735 5.202 1.00 96.25 484 ALA A O 1
ATOM 3838 N N . ARG A 1 485 ? -20.653 -12.276 3.136 1.00 97.00 485 ARG A N 1
ATOM 3839 C CA . ARG A 1 485 ? -21.217 -10.973 3.481 1.00 97.00 485 ARG A CA 1
ATOM 3840 C C . ARG A 1 485 ? -22.498 -11.152 4.299 1.00 97.00 485 ARG A C 1
ATOM 3842 O O . ARG A 1 485 ? -23.370 -11.921 3.904 1.00 97.00 485 ARG A O 1
ATOM 3849 N N . ASP A 1 486 ? -22.610 -10.399 5.386 1.00 96.31 486 ASP A N 1
ATOM 3850 C CA . ASP A 1 486 ? -23.806 -10.287 6.223 1.00 96.31 486 ASP A CA 1
ATOM 3851 C C . ASP A 1 486 ? -24.394 -8.876 6.077 1.00 96.31 486 ASP A C 1
ATOM 3853 O O . ASP A 1 486 ? -23.803 -7.889 6.525 1.00 96.31 486 ASP A O 1
ATOM 3857 N N . ASP A 1 487 ? -25.542 -8.767 5.405 1.00 93.75 487 ASP A N 1
ATOM 3858 C CA . ASP A 1 487 ? -26.150 -7.471 5.097 1.00 93.75 487 ASP A CA 1
ATOM 3859 C C . ASP A 1 487 ? -26.748 -6.766 6.327 1.00 93.75 487 ASP A C 1
ATOM 3861 O O . ASP A 1 487 ? -26.780 -5.532 6.347 1.00 93.75 487 ASP A O 1
ATOM 3865 N N . ASP A 1 488 ? -27.140 -7.502 7.374 1.00 93.31 488 ASP A N 1
ATOM 3866 C CA . ASP A 1 488 ? -27.653 -6.908 8.614 1.00 93.31 488 ASP A CA 1
ATOM 3867 C C . ASP A 1 488 ? -26.520 -6.196 9.362 1.00 93.31 488 ASP A C 1
ATOM 3869 O O . ASP A 1 488 ? -26.659 -5.035 9.762 1.00 93.31 488 ASP A O 1
ATOM 3873 N N . ILE A 1 489 ? -25.357 -6.846 9.479 1.00 95.31 489 ILE A N 1
ATOM 3874 C CA . ILE A 1 489 ? -24.164 -6.239 10.088 1.00 95.31 489 ILE A CA 1
ATOM 3875 C C . ILE A 1 489 ? -23.652 -5.068 9.244 1.00 95.31 489 ILE A C 1
ATOM 3877 O O . ILE A 1 489 ? -23.275 -4.027 9.786 1.00 95.31 489 ILE A O 1
ATOM 3881 N N . MET A 1 490 ? -23.657 -5.202 7.918 1.00 93.56 490 MET A N 1
ATOM 3882 C CA . MET A 1 490 ? -23.236 -4.123 7.022 1.00 93.56 490 MET A CA 1
ATOM 3883 C C . MET A 1 490 ? -24.158 -2.904 7.140 1.00 93.56 490 MET A C 1
ATOM 3885 O O . MET A 1 490 ? -23.677 -1.771 7.213 1.00 93.56 490 MET A O 1
ATOM 3889 N N . SER A 1 491 ? -25.474 -3.123 7.235 1.00 90.81 491 SER A N 1
ATOM 3890 C CA . SER A 1 491 ? -26.436 -2.056 7.514 1.00 90.81 491 SER A CA 1
ATOM 3891 C C . SER A 1 491 ? -26.248 -1.458 8.909 1.00 90.81 491 SER A C 1
ATOM 3893 O O . SER A 1 491 ? -26.477 -0.262 9.085 1.00 90.81 491 SER A O 1
ATOM 3895 N N . PHE A 1 492 ? -25.847 -2.257 9.901 1.00 92.38 492 PHE A N 1
ATOM 3896 C CA . PHE A 1 492 ? -25.534 -1.774 11.245 1.00 92.38 492 PHE A CA 1
ATOM 3897 C C . PHE A 1 492 ? -24.287 -0.874 11.265 1.00 92.38 492 PHE A C 1
ATOM 3899 O O . PHE A 1 492 ? -24.301 0.159 11.940 1.00 92.38 492 PHE A O 1
ATOM 3906 N N . PHE A 1 493 ? -23.232 -1.225 10.520 1.00 93.75 493 PHE A N 1
ATOM 3907 C CA . PHE A 1 493 ? -22.042 -0.378 10.393 1.00 93.75 493 PHE A CA 1
ATOM 3908 C C . PHE A 1 493 ? -22.348 0.959 9.719 1.00 93.75 493 PHE A C 1
ATOM 3910 O O . PHE A 1 493 ? -21.781 1.971 10.132 1.00 93.75 493 PHE A O 1
ATOM 3917 N N . ASN A 1 494 ? -23.252 0.970 8.731 1.00 90.62 494 ASN A N 1
ATOM 3918 C CA . ASN A 1 494 ? -23.699 2.173 8.022 1.00 90.62 494 ASN A CA 1
ATOM 3919 C C . ASN A 1 494 ? -22.523 3.053 7.548 1.00 90.62 494 ASN A C 1
ATOM 3921 O O . ASN A 1 494 ? -22.419 4.225 7.908 1.00 90.62 494 ASN A O 1
ATOM 3925 N N . ASP A 1 495 ? -21.572 2.446 6.830 1.00 88.44 495 ASP A N 1
ATOM 3926 C CA . ASP A 1 495 ? -20.336 3.083 6.342 1.00 88.44 495 ASP A CA 1
ATOM 3927 C C . ASP A 1 495 ? -19.501 3.793 7.429 1.00 88.44 495 ASP A C 1
ATOM 3929 O O . ASP A 1 495 ? -18.639 4.621 7.129 1.00 88.44 495 ASP A O 1
ATOM 3933 N N . PHE A 1 496 ? -19.750 3.479 8.704 1.00 94.31 496 PHE A N 1
ATOM 3934 C CA . PHE A 1 496 ? -19.173 4.143 9.870 1.00 94.31 496 PHE A CA 1
ATOM 3935 C C . PHE A 1 496 ? -19.409 5.660 9.895 1.00 94.31 496 PHE A C 1
ATOM 3937 O O . PHE A 1 496 ? -18.715 6.359 10.623 1.00 94.31 496 PHE A O 1
ATOM 3944 N N . SER A 1 497 ? -20.386 6.193 9.150 1.00 87.31 497 SER A N 1
ATOM 3945 C CA . SER A 1 497 ? -20.584 7.646 9.008 1.00 87.31 497 SER A CA 1
ATOM 3946 C C . SER A 1 497 ? -21.086 8.330 10.277 1.00 87.31 497 SER A C 1
ATOM 3948 O O . SER A 1 497 ? -20.966 9.544 10.432 1.00 87.31 497 SER A O 1
ATOM 3950 N N . ASP A 1 498 ? -21.664 7.554 11.189 1.00 86.88 498 ASP A N 1
ATOM 3951 C CA . ASP A 1 498 ? -22.422 8.065 12.326 1.00 86.88 498 ASP A CA 1
ATOM 3952 C C . ASP A 1 498 ? -21.544 8.164 13.578 1.00 86.88 498 ASP A C 1
ATOM 3954 O O . ASP A 1 498 ? -21.848 7.592 14.629 1.00 86.88 498 ASP A O 1
ATOM 3958 N N . HIS A 1 499 ? -20.420 8.865 13.446 1.00 92.88 499 HIS A N 1
ATOM 3959 C CA . HIS A 1 499 ? -19.486 9.118 14.534 1.00 92.88 499 HIS A CA 1
ATOM 3960 C C . HIS A 1 499 ? -19.464 10.597 14.935 1.00 92.88 499 HIS A C 1
ATOM 3962 O O . HIS A 1 499 ? -19.782 11.500 14.164 1.00 92.88 499 HIS A O 1
ATOM 3968 N N . LEU A 1 500 ? -19.063 10.855 16.175 1.00 92.75 500 LEU A N 1
ATOM 3969 C CA . LEU A 1 500 ? -18.862 12.196 16.708 1.00 92.75 500 LEU A CA 1
ATOM 3970 C C . LEU A 1 500 ? -17.502 12.759 16.270 1.00 92.75 500 LEU A C 1
ATOM 3972 O O . LEU A 1 500 ? -16.556 12.007 16.020 1.00 92.75 500 LEU A O 1
ATOM 3976 N N . ALA A 1 501 ? -17.407 14.088 16.213 1.00 93.69 501 ALA A N 1
ATOM 3977 C CA . ALA A 1 501 ? -16.136 14.795 16.065 1.00 93.69 501 ALA A CA 1
ATOM 3978 C C . ALA A 1 501 ? -15.282 14.678 17.341 1.00 93.69 501 ALA A C 1
ATOM 3980 O O . ALA A 1 501 ? -15.800 14.404 18.429 1.00 93.69 501 ALA A O 1
ATOM 3981 N N . GLU A 1 502 ? -13.974 14.907 17.217 1.00 91.62 502 GLU A N 1
ATOM 3982 C CA . GLU A 1 502 ? -13.015 14.764 18.317 1.00 91.62 502 GLU A CA 1
ATOM 3983 C C . GLU A 1 502 ? -13.355 15.656 19.519 1.00 91.62 502 GLU A C 1
ATOM 3985 O O . GLU A 1 502 ? -13.348 15.193 20.663 1.00 91.62 502 GLU A O 1
ATOM 3990 N N . GLU A 1 503 ? -13.746 16.904 19.267 1.00 94.50 503 GLU A N 1
ATOM 3991 C CA . GLU A 1 503 ? -14.137 17.865 20.295 1.00 94.50 503 GLU A CA 1
ATOM 3992 C C . GLU A 1 503 ? -15.373 17.384 21.062 1.00 94.50 503 GLU A C 1
ATOM 3994 O O . GLU A 1 503 ? -15.384 17.387 22.293 1.00 94.50 503 GLU A O 1
ATOM 3999 N N . ALA A 1 504 ? -16.386 16.880 20.351 1.00 96.31 504 ALA A N 1
ATOM 4000 C CA . ALA A 1 504 ? -17.607 16.361 20.961 1.00 96.31 504 ALA A CA 1
ATOM 4001 C C . ALA A 1 504 ? -17.335 15.106 21.810 1.00 96.31 504 ALA A C 1
ATOM 4003 O O . ALA A 1 504 ? -17.882 14.963 22.907 1.00 96.31 504 ALA A O 1
ATOM 4004 N N . LEU A 1 505 ? -16.455 14.210 21.345 1.00 96.56 505 LEU A N 1
ATOM 4005 C CA . LEU A 1 505 ? -16.001 13.055 22.130 1.00 96.56 505 LEU A CA 1
ATOM 4006 C C . LEU A 1 505 ? -15.317 13.505 23.427 1.00 96.56 505 LEU A C 1
ATOM 4008 O O . LEU A 1 505 ? -15.579 12.961 24.503 1.00 96.56 505 LEU A O 1
ATOM 4012 N N . TRP A 1 506 ? -14.448 14.512 23.342 1.00 95.56 506 TRP A N 1
ATOM 4013 C CA . TRP A 1 506 ? -13.756 15.049 24.507 1.00 95.56 506 TRP A CA 1
ATOM 4014 C C . TRP A 1 506 ? -14.716 15.713 25.506 1.00 95.56 506 TRP A C 1
ATOM 4016 O O . TRP A 1 506 ? -14.643 15.440 26.709 1.00 95.56 506 TRP A O 1
ATOM 4026 N N . GLU A 1 507 ? -15.660 16.523 25.029 1.00 96.81 507 GLU A N 1
ATOM 4027 C CA . GLU A 1 507 ? -16.679 17.175 25.857 1.00 96.81 507 GLU A CA 1
ATOM 4028 C C . GLU A 1 507 ? -17.584 16.168 26.575 1.00 96.81 507 GLU A C 1
ATOM 4030 O O . GLU A 1 507 ? -17.818 16.290 27.782 1.00 96.81 507 GLU A O 1
ATOM 4035 N N . LEU A 1 508 ? -18.050 15.130 25.871 1.00 96.19 508 LEU A N 1
ATOM 4036 C CA . LEU A 1 508 ? -18.831 14.054 26.484 1.00 96.19 508 LEU A CA 1
ATOM 4037 C C . LEU A 1 508 ? -18.024 13.317 27.548 1.00 96.19 508 LEU A C 1
ATOM 4039 O O . LEU A 1 508 ? -18.539 13.048 28.635 1.00 96.19 508 LEU A O 1
ATOM 4043 N N . SER A 1 509 ? -16.744 13.052 27.287 1.00 96.75 509 SER A N 1
ATOM 4044 C CA . SER A 1 509 ? -15.868 12.445 28.285 1.00 96.75 509 SER A CA 1
ATOM 4045 C C . SER A 1 509 ? -15.780 13.312 29.541 1.00 96.75 509 SER A C 1
ATOM 4047 O O . SER A 1 509 ? -15.917 12.801 30.656 1.00 96.75 509 SER A O 1
ATOM 4049 N N . LEU A 1 510 ? -15.587 14.629 29.395 1.00 95.62 510 LEU A N 1
ATOM 4050 C CA . LEU A 1 510 ? -15.538 15.573 30.518 1.00 95.62 510 LEU A CA 1
ATOM 4051 C C . LEU A 1 510 ? -16.855 15.629 31.297 1.00 95.62 510 LEU A C 1
ATOM 4053 O O . LEU A 1 510 ? -16.826 15.731 32.525 1.00 95.62 510 LEU A O 1
ATOM 4057 N N . ARG A 1 511 ? -17.993 15.523 30.604 1.00 94.25 511 ARG A N 1
ATOM 4058 C CA . ARG A 1 511 ? -19.315 15.455 31.234 1.00 94.25 511 ARG A CA 1
ATOM 4059 C C . ARG A 1 511 ? -19.497 14.165 32.036 1.00 94.25 511 ARG A C 1
ATOM 4061 O O . ARG A 1 511 ? -20.023 14.223 33.142 1.00 94.25 511 ARG A O 1
ATOM 4068 N N . ILE A 1 512 ? -19.048 13.023 31.510 1.00 94.44 512 ILE A N 1
ATOM 4069 C CA . ILE A 1 512 ? -19.120 11.725 32.203 1.00 94.44 512 ILE A CA 1
ATOM 4070 C C . ILE A 1 512 ? -18.187 11.705 33.417 1.00 94.44 512 ILE A C 1
ATOM 4072 O O . ILE A 1 512 ? -18.559 11.228 34.488 1.00 94.44 512 ILE A O 1
ATOM 4076 N N . ARG A 1 513 ? -16.966 12.216 33.252 1.00 91.44 513 ARG A N 1
ATOM 4077 C CA . ARG A 1 513 ? -15.956 12.285 34.304 1.00 91.44 513 ARG A CA 1
ATOM 4078 C C . ARG A 1 513 ? -15.308 13.672 34.306 1.00 91.44 513 ARG A C 1
ATOM 4080 O O . ARG A 1 513 ? -14.463 13.928 33.450 1.00 91.44 513 ARG A O 1
ATOM 4087 N N . PRO A 1 514 ? -15.605 14.554 35.271 1.00 90.81 514 PRO A N 1
ATOM 4088 C CA . PRO A 1 514 ? -14.939 15.854 35.392 1.00 90.81 514 PRO A CA 1
ATOM 4089 C C . PRO A 1 514 ? -13.433 15.732 35.692 1.00 90.81 514 PRO A C 1
ATOM 4091 O O . PRO A 1 514 ? -12.986 14.730 36.249 1.00 90.81 514 PRO A O 1
ATOM 4094 N N . ARG A 1 515 ? -12.632 16.758 35.353 1.00 82.62 515 ARG A N 1
ATOM 4095 C CA . ARG A 1 515 ? -11.157 16.756 35.530 1.00 82.62 515 ARG A CA 1
ATOM 4096 C C . ARG A 1 515 ? -10.697 16.427 36.957 1.00 82.62 515 ARG A C 1
ATOM 4098 O O . ARG A 1 515 ? -9.733 15.690 37.115 1.00 82.62 515 ARG A O 1
ATOM 4105 N N . ASN A 1 516 ? -11.419 16.908 37.966 1.00 78.50 516 ASN A N 1
ATOM 4106 C CA . ASN A 1 516 ? -11.026 16.792 39.375 1.00 78.50 516 ASN A CA 1
ATOM 4107 C C . ASN A 1 516 ? -11.721 15.631 40.109 1.00 78.50 516 ASN A C 1
ATOM 4109 O O . ASN A 1 516 ? -11.713 15.585 41.336 1.00 78.50 516 ASN A O 1
ATOM 4113 N N . ALA A 1 517 ? -12.365 14.710 39.383 1.00 74.31 517 ALA A N 1
ATOM 4114 C CA . ALA A 1 517 ? -13.041 13.575 40.000 1.00 74.31 517 ALA A CA 1
ATOM 4115 C C . ALA A 1 517 ? -12.017 12.507 40.460 1.00 74.31 517 ALA A C 1
ATOM 4117 O O . ALA A 1 517 ? -11.234 12.024 39.624 1.00 74.31 517 ALA A O 1
ATOM 4118 N N . PRO A 1 518 ? -12.012 12.110 41.751 1.00 69.88 518 PRO A N 1
ATOM 4119 C CA . PRO A 1 518 ? -11.127 11.059 42.252 1.00 69.88 518 PRO A CA 1
ATOM 4120 C C . PRO A 1 518 ? -11.413 9.725 41.544 1.00 69.88 518 PRO A C 1
ATOM 4122 O O . PRO A 1 518 ? -12.571 9.390 41.301 1.00 69.88 518 PRO A O 1
ATOM 4125 N N . ARG A 1 519 ? -10.363 8.959 41.200 1.00 64.88 519 ARG A N 1
ATOM 4126 C CA . ARG A 1 519 ? -10.513 7.625 40.584 1.00 64.88 519 ARG A CA 1
ATOM 4127 C C . ARG A 1 519 ? -11.225 6.693 41.562 1.00 64.88 519 ARG A C 1
ATOM 4129 O O . ARG A 1 519 ? -10.709 6.445 42.648 1.00 64.88 519 ARG A O 1
ATOM 4136 N N . ALA A 1 520 ? -12.358 6.127 41.152 1.00 62.69 520 ALA A N 1
ATOM 4137 C CA . ALA A 1 520 ? -13.131 5.213 41.995 1.00 62.69 520 ALA A CA 1
ATOM 4138 C C . ALA A 1 520 ? -12.389 3.893 42.321 1.00 62.69 520 ALA A C 1
ATOM 4140 O O . ALA A 1 520 ? -12.692 3.260 43.327 1.00 62.69 520 ALA A O 1
ATOM 4141 N N . ASN A 1 521 ? -11.378 3.510 41.525 1.00 53.53 521 ASN A N 1
ATOM 4142 C CA . ASN A 1 521 ? -10.734 2.185 41.571 1.00 53.53 521 ASN A CA 1
ATOM 4143 C C . ASN A 1 521 ? -9.377 2.123 42.313 1.00 53.53 521 ASN A C 1
ATOM 4145 O O . ASN A 1 521 ? -8.573 1.229 42.050 1.00 53.53 521 ASN A O 1
ATOM 4149 N N . GLN A 1 522 ? -9.104 3.048 43.243 1.00 40.66 522 GLN A N 1
ATOM 4150 C CA . GLN A 1 522 ? -7.939 2.986 44.153 1.00 40.66 522 GLN A CA 1
ATOM 4151 C C . GLN A 1 522 ? -8.269 2.408 45.547 1.00 40.66 522 GLN A C 1
ATOM 4153 O O . GLN A 1 522 ? -7.635 2.774 46.535 1.00 40.66 522 GLN A O 1
ATOM 4158 N N . ARG A 1 523 ? -9.247 1.502 45.650 1.00 32.50 523 ARG A N 1
ATOM 4159 C CA . ARG A 1 523 ? -9.462 0.689 46.858 1.00 32.50 523 ARG A CA 1
ATOM 4160 C C . ARG A 1 523 ? -9.312 -0.792 46.567 1.00 32.50 523 ARG A C 1
ATOM 4162 O O . ARG A 1 523 ? -9.679 -1.211 45.444 1.00 32.50 523 ARG A O 1
#

Organism: NCBI:txid48699

Foldseek 3Di:
DDDDDDDDDDDDDDDDDDPDPVVVVVVVVPDDPDPVVVVVVVVVVVVVVVVVVVVVVPPDDDDDDDDDDADDQLDQPDDDPDDDPDDDDDDDDDDPPPPPVVVVVVVVVVLVVLLQDLDPVVLVVQFDADDPPADAARGFWGALSSLLLLLLDDDDPRSVRSVLLCLLFVVLPDALLRSLVSLLVLLVVLCVDDPSSVSSSVSSLVSNLSSLLQDALLSPDPVVVVVLVVVLVVCVVVVVPVSSVSSVVSNVVSPVVNCCVVVVCVVVPPPPNLDPPPQLDDLVVDALLLLLLQVQQVLLVLLLVFRSQLLLVCLPPVDCSSGVSVVVNSVLLQLLLLLLLFSLLVDPDPVVSQVSLVSLLSNLVNNLVQQEVSSNVSNLSNCSDPLNVPDFYDPVSVVSSVVSCLQQDPPPNSVNVVVSNVPDDPLHHHHVSSLSVQSNCLVVVDDQWDQDPSGTTGRVSSSRSSSVSSVSSVVNSPDGDPGDDDVSSVSNCSSSPPGDDPVVSNVSSCVNPPPPHDRPPPD

Sequence (523 aa):
MSSPLSPSKTPPPLPEKKRHIHQYLQFCSTSSTDPSAVSFYQKYKVRQRDQDSAHQLDHLTTGSAPSVGPFPAPALPPKKKQQDTQSDNEDSSVDHQQGSEFSQRNGEEDEEDELLLADPNEIRHRITLKSEEEEGPDVKAASPEILLVQATQPGSSEQNQYQEAFLCTYRGFATPSDVISKLQRRYRILREGGAADLTAARNSIQLLVRVVAGLSSVELEPDLLLLLSDLVFCLLIGGELGMARLLHANILSKMEERWKLIGSPQSLRPLAAKGVAARPGTLLDFRSQDLAEQLTLLDSDLFCKIQLPEVLLWSKEQNEERSPHLTEFTQHFNNVSFWVRSVVILQDKAQDREKHLLKFLKVMKHLRKLNNFNSYLSILSALDSAPLRRLDWQRSTAESLEDMSSLIDSSSSFRAYRAALAEAEPPCIPYLGLILQDLTFVHLGNPDTLTTSLGSKVNFSKCWQQFNILDTLRGFQRERYSLARDDDIMSFFNDFSDHLAEEALWELSLRIRPRNAPRANQR

pLDDT: mean 79.65, std 25.24, range [22.23, 98.88]